Protein 3W77 (pdb70)

InterPro domains:
  IPR003680 Flavodoxin-like fold [PF02525] (3-203)
  IPR023048 NADH:quinone oxidoreductase, FMN-dependent [MF_01216] (2-208)
  IPR029039 Flavoprotein-like superfamily [G3DSA:3.40.50.360] (1-208)
  IPR029039 Flavoprotein-like superfamily [SSF52218] (1-208)
  IPR050104 FMN-dependent NADH:quinone oxidoreductase, azoreductase type 1 [PTHR43741] (1-208)

Organism: NCBI:txid391699

Foldseek 3Di:
DEEEEEEADPDDPVVDLLVLLSVLLVVLLCVLCVPYHYHYHYLVVDDQDADDDLCVVLLVCVVVVHDHDPSNVVNLVVLCVLQVVVQPGQEYEYGFEQDPLATPVSVVSSLVSNDHDPRLWHADPVGIDADCQRHEYEYEYEYQADLVDDDNVVRRHYCVVVVVSNVSSPYPPHHYQYQHNCNVCVVCNVVSSVVSSVVSSVVSSVD/DEEEEEEQDDDDVVPDLLVVLSVLLVVLLCVLPVPYHYHYDYLVVDDQDADDDLCVVLLVCPPPPDDHDPSSVVNLVVLCVLQVVVQPGQEYEYGAEQDPLATPVSVVSNLVSNDHAPRLWHADPVGIDADNQRHEYEYEYEYQADQVDDDNVVSRYHCVVVCVSNVSNPYDPHHYQYQYHCNVCVVCNVVSSVVSSVVSSVVSNVD

CATH classification: 3.40.50.360

Structure (mmCIF, N/CA/C/O backbone):
data_3W77
#
_entry.id   3W77
#
_cell.length_a   57.323
_cell.length_b   69.589
_cell.length_c   105.193
_cell.angle_alpha   90.000
_cell.angle_beta   90.000
_cell.angle_gamma   90.000
#
_symmetry.space_group_name_H-M   'P 21 21 21'
#
loop_
_entity.id
_entity.type
_entity.pdbx_description
1 polymer 'FMN-dependent NADH-azoreductase'
2 non-polymer 'FLAVIN MONONUCLEOTIDE'
3 water water
#
loop_
_atom_site.group_PDB
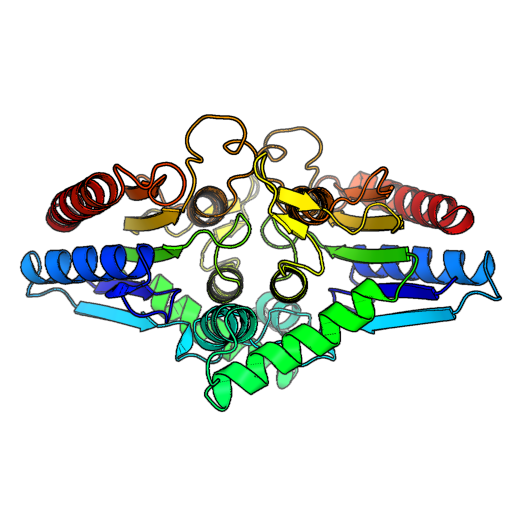_atom_site.id
_atom_site.type_symbol
_atom_site.label_atom_id
_atom_site.label_alt_id
_atom_site.label_comp_id
_atom_site.label_asym_id
_atom_site.label_entity_id
_atom_site.label_seq_id
_atom_site.pdbx_PDB_ins_code
_atom_site.Cartn_x
_atom_site.Cartn_y
_atom_site.Cartn_z
_atom_site.occupancy
_atom_site.B_iso_or_equiv
_atom_site.auth_seq_id
_atom_site.auth_comp_id
_atom_site.auth_asym_id
_atom_site.auth_atom_id
_atom_site.pdbx_PDB_model_num
ATOM 1 N N . ALA A 1 2 ? 55.064 32.373 39.437 1.00 26.00 2 ALA A N 1
ATOM 2 C CA . ALA A 1 2 ? 54.058 32.646 40.506 1.00 25.75 2 ALA A CA 1
ATOM 3 C C . ALA A 1 2 ? 53.028 31.526 40.581 1.00 25.79 2 ALA A C 1
ATOM 4 O O . ALA A 1 2 ? 52.808 30.797 39.594 1.00 26.25 2 ALA A O 1
ATOM 6 N N . THR A 1 3 ? 52.408 31.394 41.754 1.00 24.87 3 THR A N 1
ATOM 7 C CA . THR A 1 3 ? 51.292 30.485 41.950 1.00 24.44 3 THR A CA 1
ATOM 8 C C . THR A 1 3 ? 50.037 31.343 42.081 1.00 22.36 3 THR A C 1
ATOM 9 O O . THR A 1 3 ? 49.992 32.250 42.919 1.00 21.17 3 THR A O 1
ATOM 13 N N . VAL A 1 4 ? 49.039 31.042 41.260 1.00 21.41 4 VAL A N 1
ATOM 14 C CA . VAL A 1 4 ? 47.801 31.843 41.244 1.00 19.92 4 VAL A CA 1
ATOM 15 C C . VAL A 1 4 ? 46.593 30.968 41.539 1.00 19.07 4 VAL A C 1
ATOM 16 O O . VAL A 1 4 ? 46.399 29.913 40.887 1.00 19.41 4 VAL A O 1
ATOM 20 N N . LEU A 1 5 ? 45.804 31.396 42.529 1.00 16.89 5 LEU A N 1
ATOM 21 C CA . LEU A 1 5 ? 44.639 30.649 42.956 1.00 16.31 5 LEU A CA 1
ATOM 22 C C . LEU A 1 5 ? 43.392 31.314 42.394 1.00 15.65 5 LEU A C 1
ATOM 23 O O . LEU A 1 5 ? 43.129 32.471 42.713 1.00 16.42 5 LEU A O 1
ATOM 28 N N . PHE A 1 6 ? 42.615 30.578 41.600 1.00 15.64 6 PHE A N 1
ATOM 29 C CA . PHE A 1 6 ? 41.325 31.079 41.111 1.00 15.28 6 PHE A CA 1
ATOM 30 C C . PHE A 1 6 ? 40.217 30.506 41.990 1.00 15.43 6 PHE A C 1
ATOM 31 O O . PHE A 1 6 ? 40.125 29.274 42.134 1.00 16.88 6 PHE A O 1
ATOM 39 N N . VAL A 1 7 ? 39.378 31.373 42.584 1.00 13.98 7 VAL A N 1
ATOM 40 C CA . VAL A 1 7 ? 38.299 30.900 43.449 1.00 13.76 7 VAL A CA 1
ATOM 41 C C . VAL A 1 7 ? 36.996 31.167 42.666 1.00 13.57 7 VAL A C 1
ATOM 42 O O . VAL A 1 7 ? 36.652 32.323 42.420 1.00 14.52 7 VAL A O 1
ATOM 46 N N . LYS A 1 8 ? 36.295 30.097 42.316 1.00 13.66 8 LY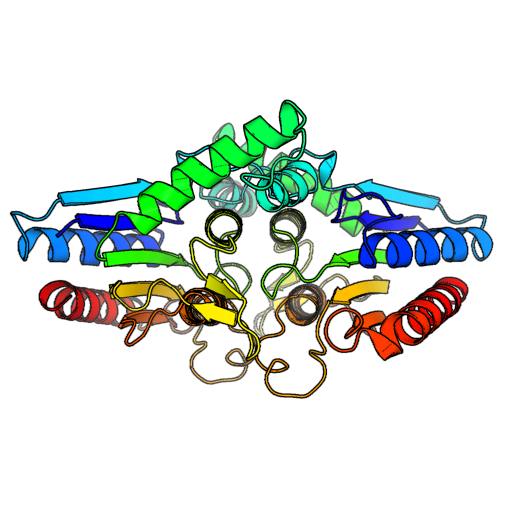S A N 1
ATOM 47 C CA . LYS A 1 8 ? 35.077 30.180 41.482 1.00 13.47 8 LYS A CA 1
ATOM 48 C C . LYS A 1 8 ? 33.851 29.947 42.355 1.00 13.89 8 LYS A C 1
ATOM 49 O O . LYS A 1 8 ? 33.770 28.924 43.052 1.00 15.09 8 LYS A O 1
ATOM 55 N N . ALA A 1 9 ? 32.911 30.899 42.323 1.00 13.18 9 ALA A N 1
ATOM 56 C CA . ALA A 1 9 ? 31.708 30.843 43.134 1.00 12.97 9 ALA A CA 1
ATOM 57 C C . ALA A 1 9 ? 30.431 30.918 42.294 1.00 13.00 9 ALA A C 1
ATOM 58 O O . ALA A 1 9 ? 29.575 31.789 42.501 1.00 13.45 9 ALA A O 1
ATOM 60 N N . ASN A 1 10 ? 30.319 30.040 41.310 1.00 12.92 10 ASN A N 1
ATOM 61 C CA . ASN A 1 10 ? 29.077 29.950 40.531 1.00 12.71 10 ASN A CA 1
ATOM 62 C C . ASN A 1 10 ? 29.109 28.706 39.664 1.00 13.78 10 ASN A C 1
ATOM 63 O O . ASN A 1 10 ? 29.936 28.642 38.756 1.00 14.67 10 ASN A O 1
ATOM 68 N N . ASN A 1 11 ? 28.208 27.752 39.921 1.00 13.37 11 ASN A N 1
ATOM 69 C CA . ASN A 1 11 ? 28.210 26.509 39.127 1.00 14.13 11 ASN A CA 1
ATOM 70 C C . ASN A 1 11 ? 27.191 26.478 37.974 1.00 14.68 11 ASN A C 1
ATOM 71 O O . ASN A 1 11 ? 26.950 25.408 37.368 1.00 15.31 11 ASN A O 1
ATOM 76 N N . ARG A 1 12 ? 26.597 27.634 37.659 1.00 14.36 12 ARG A N 1
ATOM 77 C CA . ARG A 1 12 ? 25.819 27.769 36.415 1.00 15.26 12 ARG A CA 1
ATOM 78 C C . ARG A 1 12 ? 26.752 27.644 35.214 1.00 16.56 12 ARG A C 1
ATOM 79 O O . ARG A 1 12 ? 27.879 28.081 35.267 1.00 16.05 12 ARG A O 1
ATOM 87 N N . PRO A 1 13 ? 26.281 27.036 34.116 1.00 17.68 13 PRO A N 1
ATOM 88 C CA . PRO A 1 13 ? 27.173 26.972 32.936 1.00 18.45 13 PRO A CA 1
ATOM 89 C C . PRO A 1 13 ? 27.515 28.365 32.376 1.00 18.74 13 PRO A C 1
ATOM 90 O O . PRO A 1 13 ? 26.698 29.290 32.469 1.00 18.40 13 PRO A O 1
ATOM 94 N N . ALA A 1 14 ? 28.705 28.488 31.786 1.00 20.06 14 ALA A N 1
ATOM 95 C CA . ALA A 1 14 ? 29.176 29.747 31.198 1.00 21.87 14 ALA A CA 1
ATOM 96 C C . ALA A 1 14 ? 28.207 30.332 30.181 1.00 23.37 14 ALA A C 1
ATOM 97 O O . ALA A 1 14 ? 28.049 31.568 30.105 1.00 22.37 14 ALA A O 1
ATOM 99 N N . GLU A 1 15 ? 27.548 29.457 29.416 1.00 25.49 15 GLU A N 1
ATOM 100 C CA . GLU A 1 15 ? 26.519 29.911 28.469 1.00 29.37 15 GLU A CA 1
ATOM 101 C C . GLU A 1 15 ? 25.341 30.655 29.101 1.00 29.50 15 GLU A C 1
ATOM 102 O O . GLU A 1 15 ? 24.671 31.409 28.394 1.00 33.85 15 GLU A O 1
ATOM 108 N N . GLN A 1 16 ? 25.081 30.464 30.400 1.00 25.34 16 GLN A N 1
ATOM 109 C CA . GLN A 1 16 ? 23.900 31.058 31.059 1.00 25.21 16 GLN A CA 1
ATOM 110 C C . GLN A 1 16 ? 24.252 32.109 32.139 1.00 23.93 16 GLN A C 1
ATOM 111 O O . GLN A 1 16 ? 23.351 32.743 32.737 1.00 25.02 16 GLN A O 1
ATOM 117 N N . ALA A 1 17 ? 25.543 32.272 32.418 1.00 20.96 17 ALA A N 1
ATOM 118 C CA . ALA A 1 17 ? 25.990 33.117 33.551 1.00 18.42 17 ALA A CA 1
ATOM 119 C C . ALA A 1 17 ? 27.108 34.108 33.222 1.00 17.36 17 ALA A C 1
ATOM 120 O O . ALA A 1 17 ? 28.268 33.721 32.950 1.00 17.37 17 ALA A O 1
ATOM 122 N N . VAL A 1 18 ? 26.797 35.404 33.286 1.00 15.93 18 VAL A N 1
ATOM 123 C CA . VAL A 1 18 ? 27.802 36.420 32.985 1.00 15.14 18 VAL A CA 1
ATOM 124 C C . VAL A 1 18 ? 29.036 36.348 33.865 1.00 14.48 18 VAL A C 1
ATOM 125 O O . VAL A 1 18 ? 30.165 36.507 33.368 1.00 14.32 18 VAL A O 1
ATOM 129 N N . SER A 1 19 ? 28.859 36.114 35.175 1.00 13.65 19 SER A N 1
ATOM 130 C CA . SER A 1 19 ? 30.044 36.004 36.018 1.00 13.85 19 SER A CA 1
ATOM 131 C C . SER A 1 19 ? 30.945 34.833 35.658 1.00 13.74 19 SER A C 1
ATOM 132 O O . SER A 1 19 ? 32.165 34.916 35.846 1.00 14.05 19 SER A O 1
ATOM 135 N N . VAL A 1 20 ? 30.360 33.735 35.160 1.00 13.91 20 VAL A N 1
ATOM 136 C CA . VAL A 1 20 ? 31.183 32.594 34.733 1.00 14.38 20 VAL A CA 1
ATOM 137 C C . VAL A 1 20 ? 31.935 32.923 33.418 1.00 14.99 20 VAL A C 1
ATOM 138 O O . VAL A 1 20 ? 33.124 32.638 33.306 1.00 15.51 20 VAL A O 1
ATOM 142 N N . LYS A 1 21 ? 31.273 33.587 32.459 1.00 15.52 21 LYS A N 1
ATOM 143 C CA . LYS A 1 21 ? 32.027 34.079 31.291 1.00 16.36 21 LYS A CA 1
ATOM 144 C C . LYS A 1 21 ? 33.186 34.970 31.686 1.00 15.86 21 LYS A C 1
ATOM 145 O O . LYS A 1 21 ? 34.254 34.888 31.101 1.00 16.38 21 LYS A O 1
ATOM 151 N N . LEU A 1 22 ? 32.947 35.882 32.639 1.00 15.07 22 LEU A N 1
ATOM 152 C CA . LEU A 1 22 ? 33.980 36.796 33.097 1.00 15.29 22 LEU A CA 1
ATOM 153 C C . LEU A 1 22 ? 35.154 36.043 33.725 1.00 15.02 22 LEU A C 1
ATOM 154 O O . LEU A 1 22 ? 36.328 36.256 33.381 1.00 15.12 22 LEU A O 1
ATOM 159 N N . TYR A 1 23 ? 34.845 35.133 34.641 1.00 15.03 23 TYR A N 1
ATOM 160 C CA . TYR A 1 23 ? 35.868 34.287 35.235 1.00 15.12 23 TYR A CA 1
ATOM 161 C C . TYR A 1 23 ? 36.684 33.484 34.198 1.00 15.80 23 TYR A C 1
ATOM 162 O O . TYR A 1 23 ? 37.927 33.419 34.267 1.00 15.28 23 TYR A O 1
ATOM 171 N N . GLU A 1 24 ? 35.983 32.856 33.261 1.00 16.26 24 GLU A N 1
ATOM 172 C CA . GLU A 1 24 ? 36.643 32.006 32.250 1.00 17.62 24 GLU A CA 1
ATOM 173 C C . GLU A 1 24 ? 37.503 32.823 31.302 1.00 17.69 24 GLU A C 1
ATOM 174 O O . GLU A 1 24 ? 38.570 32.367 30.896 1.00 18.05 24 GLU A O 1
ATOM 180 N N . ALA A 1 25 ? 37.043 34.031 30.958 1.00 16.80 25 ALA A N 1
ATOM 181 C CA . ALA A 1 25 ? 37.839 34.922 30.126 1.00 16.57 25 ALA A CA 1
ATOM 182 C C . ALA A 1 25 ? 39.104 35.383 30.850 1.00 16.35 25 ALA A C 1
ATOM 183 O O . ALA A 1 25 ? 40.195 35.396 30.272 1.00 17.29 25 ALA A O 1
ATOM 185 N N . PHE A 1 26 ? 38.986 35.750 32.119 1.00 15.57 26 PHE A N 1
ATOM 186 C CA . PHE A 1 26 ? 40.150 36.150 32.884 1.00 16.22 26 PHE A CA 1
ATOM 187 C C . PHE A 1 26 ? 41.136 34.990 33.011 1.00 16.83 26 PHE A C 1
ATOM 188 O O . PHE A 1 26 ? 42.333 35.173 32.849 1.00 18.28 26 PHE A O 1
ATOM 196 N N . LEU A 1 27 ? 40.604 33.797 33.284 1.00 16.90 27 LEU A N 1
ATOM 197 C CA . LEU A 1 27 ? 41.416 32.594 33.469 1.00 17.78 27 LEU A CA 1
ATOM 198 C C . LEU A 1 27 ? 42.181 32.226 32.191 1.00 18.58 27 LEU A C 1
ATOM 199 O O . LEU A 1 27 ? 43.385 31.984 32.227 1.00 19.76 27 LEU A O 1
ATOM 204 N N . ALA A 1 28 ? 41.477 32.243 31.068 1.00 17.93 28 ALA A N 1
ATOM 205 C CA . ALA A 1 28 ? 42.088 31.866 29.775 1.00 18.78 28 ALA A CA 1
ATOM 206 C C . ALA A 1 28 ? 43.184 32.875 29.390 1.00 19.07 28 ALA A C 1
ATOM 207 O O . ALA A 1 28 ? 44.278 32.487 28.948 1.00 20.21 28 ALA A O 1
ATOM 209 N N . ASN A 1 29 ? 42.876 34.160 29.558 1.00 19.01 29 ASN A N 1
ATOM 210 C CA . ASN A 1 29 ? 43.829 35.215 29.269 1.00 19.41 29 ASN A CA 1
ATOM 211 C C . ASN A 1 29 ? 45.003 35.259 30.218 1.00 19.37 29 ASN A C 1
ATOM 212 O O . ASN A 1 29 ? 46.119 35.571 29.807 1.00 20.63 29 ASN A O 1
ATOM 217 N N . TYR A 1 30 ? 44.761 34.960 31.484 1.00 18.75 30 TYR A N 1
ATOM 218 C CA . TYR A 1 30 ? 45.861 34.944 32.423 1.00 19.30 30 TYR A CA 1
ATOM 219 C C . TYR A 1 30 ? 46.869 33.833 32.041 1.00 20.64 30 TYR A C 1
ATOM 220 O O . TYR A 1 30 ? 48.085 34.069 31.996 1.00 21.64 30 TYR A O 1
ATOM 229 N N . LYS A 1 31 ? 46.360 32.639 31.746 1.00 22.57 31 LYS A N 1
ATOM 230 C CA . LYS A 1 31 ? 47.211 31.494 31.375 1.00 23.78 31 LYS A CA 1
ATOM 231 C C . LYS A 1 31 ? 47.976 31.734 30.071 1.00 25.33 31 LYS A C 1
ATOM 232 O O . LYS A 1 31 ? 49.176 31.409 29.957 1.00 27.08 31 LYS A O 1
ATOM 238 N N . GLU A 1 32 ? 47.285 32.303 29.085 1.00 25.11 32 GLU A N 1
ATOM 239 C CA . GLU A 1 32 ? 47.879 32.602 27.784 1.00 26.51 32 GLU A CA 1
ATOM 240 C C . GLU A 1 32 ? 49.080 33.548 27.944 1.00 26.31 32 GLU A C 1
ATOM 241 O O . GLU A 1 32 ? 50.109 33.367 27.299 1.00 28.09 32 GLU A O 1
ATOM 247 N N . ALA A 1 33 ? 48.937 34.535 28.821 1.00 24.91 33 ALA A N 1
ATOM 248 C CA . ALA A 1 33 ? 49.939 35.567 29.057 1.00 25.91 33 ALA A CA 1
ATOM 249 C C . ALA A 1 33 ? 51.029 35.165 30.069 1.00 26.94 33 ALA A C 1
ATOM 250 O O . ALA A 1 33 ? 52.134 35.740 30.079 1.00 28.52 33 ALA A O 1
ATOM 252 N N . HIS A 1 34 ? 50.744 34.145 30.872 1.00 25.39 34 HIS A N 1
ATOM 253 C CA . HIS A 1 34 ? 51.689 33.686 31.904 1.00 26.44 34 HIS A CA 1
ATOM 254 C C . HIS A 1 34 ? 51.810 32.173 31.850 1.00 26.75 34 HIS A C 1
ATOM 255 O O . HIS A 1 34 ? 51.420 31.478 32.799 1.00 25.96 34 HIS A O 1
ATOM 262 N N . PRO A 1 35 ? 52.310 31.634 30.723 1.00 27.48 35 PRO A N 1
ATOM 263 C CA . PRO A 1 35 ? 52.261 30.189 30.498 1.00 28.27 35 PRO A CA 1
ATOM 264 C C . PRO A 1 35 ? 53.034 29.349 31.516 1.00 28.78 35 PRO A C 1
ATOM 265 O O . PRO A 1 35 ? 52.712 28.171 31.717 1.00 29.61 35 PRO A O 1
ATOM 269 N N . ASN A 1 36 ? 54.030 29.936 32.159 1.00 27.90 36 ASN A N 1
ATOM 270 C CA . ASN A 1 36 ? 54.794 29.172 33.142 1.00 28.98 36 ASN A CA 1
ATOM 271 C C . ASN A 1 36 ? 54.395 29.319 34.606 1.00 28.33 36 ASN A C 1
ATOM 272 O O . ASN A 1 36 ? 55.022 28.701 35.480 1.00 28.46 36 ASN A O 1
ATOM 277 N N . ASP A 1 37 ? 53.356 30.118 34.879 1.00 26.99 37 ASP A N 1
ATOM 278 C CA . ASP A 1 37 ? 52.815 30.224 36.241 1.00 26.27 37 ASP A CA 1
ATOM 279 C C . ASP A 1 37 ? 52.014 28.983 36.572 1.00 26.58 37 ASP A C 1
ATOM 280 O O . ASP A 1 37 ? 51.475 28.362 35.659 1.00 27.21 37 ASP A O 1
ATOM 285 N N . THR A 1 38 ? 51.941 28.633 37.863 1.00 26.07 38 THR A N 1
ATOM 286 C CA . THR A 1 38 ? 51.119 27.518 38.336 1.00 25.98 38 THR A CA 1
ATOM 287 C C . THR A 1 38 ? 49.724 28.051 38.669 1.00 25.34 38 THR A C 1
ATOM 288 O O . THR A 1 38 ? 49.573 28.867 39.576 1.00 26.54 38 THR A O 1
ATOM 292 N N . VAL A 1 39 ? 48.714 27.585 37.943 1.00 24.47 39 VAL A N 1
ATOM 293 C CA . VAL A 1 39 ? 47.352 28.081 38.173 1.00 23.29 39 VAL A CA 1
ATOM 294 C C . VAL A 1 39 ? 46.507 26.980 38.791 1.00 23.66 39 VAL A C 1
ATOM 295 O O . VAL A 1 39 ? 46.461 25.859 38.271 1.00 25.01 39 VAL A O 1
ATOM 299 N N . VAL A 1 40 ? 45.839 27.283 39.898 1.00 21.80 40 VAL A N 1
ATOM 300 C CA . VAL A 1 40 ? 45.046 26.265 40.584 1.00 21.90 40 VAL A CA 1
ATOM 301 C C . VAL A 1 40 ? 43.615 26.794 40.660 1.00 20.22 40 VAL A C 1
ATOM 302 O O . VAL A 1 40 ? 43.427 27.932 41.031 1.00 20.28 40 VAL A O 1
ATOM 306 N N . GLU A 1 41 ? 42.635 25.986 40.274 1.00 19.86 41 GLU A N 1
ATOM 307 C CA . GLU A 1 41 ? 41.224 26.411 40.373 1.00 20.02 41 GLU A CA 1
ATOM 308 C C . GLU A 1 41 ? 40.601 25.742 41.576 1.00 18.67 41 GLU A C 1
ATOM 309 O O . GLU A 1 41 ? 40.661 24.495 41.708 1.00 19.47 41 GLU A O 1
ATOM 315 N N . LEU A 1 42 ? 39.969 26.553 42.428 1.00 16.66 42 LEU A N 1
ATOM 316 C CA . LEU A 1 42 ? 39.158 26.069 43.536 1.00 16.68 42 LEU A CA 1
ATOM 317 C C . LEU A 1 42 ? 37.702 26.367 43.203 1.00 16.07 42 LEU A C 1
ATOM 318 O O . LEU A 1 42 ? 37.304 27.543 43.193 1.00 16.79 42 LEU A O 1
ATOM 323 N N . ASP A 1 43 ? 36.921 25.317 42.919 1.00 16.36 43 ASP A N 1
ATOM 324 C CA . ASP A 1 43 ? 35.495 25.467 42.596 1.00 15.32 43 ASP A CA 1
ATOM 325 C C . ASP A 1 43 ? 34.704 25.244 43.880 1.00 14.44 43 ASP A C 1
ATOM 326 O O . ASP A 1 43 ? 34.610 24.104 44.403 1.00 14.85 43 ASP A O 1
ATOM 331 N N . LEU A 1 44 ? 34.179 26.338 44.458 1.00 13.45 44 LEU A N 1
ATOM 332 C CA . LEU A 1 44 ? 33.521 26.200 45.743 1.00 13.24 44 LEU A CA 1
ATOM 333 C C . LEU A 1 44 ? 32.314 25.247 45.743 1.00 14.19 44 LEU A C 1
ATOM 334 O O . LEU A 1 44 ? 31.992 24.694 46.790 1.00 14.17 44 LEU A O 1
ATOM 339 N N . TYR A 1 45 ? 31.703 25.007 44.585 1.00 14.11 45 TYR A N 1
ATOM 340 C CA . TYR A 1 45 ? 30.565 24.073 44.506 1.00 15.17 45 TYR A CA 1
ATOM 341 C C . TYR A 1 45 ? 30.992 22.602 44.444 1.00 16.96 45 TYR A C 1
ATOM 342 O O . TYR A 1 45 ? 30.138 21.724 44.510 1.00 18.19 45 TYR A O 1
ATOM 351 N N . LYS A 1 46 ? 32.298 22.356 44.322 1.00 17.02 46 LYS A N 1
ATOM 352 C CA . LYS A 1 46 ? 32.848 20.996 44.355 1.00 18.86 46 LYS A CA 1
ATOM 353 C C . LYS A 1 46 ? 33.319 20.623 45.752 1.00 19.17 46 LYS A C 1
ATOM 354 O O . LYS A 1 46 ? 33.644 19.460 46.015 1.00 21.28 46 LYS A O 1
ATOM 360 N N . GLU A 1 47 ? 33.382 21.611 46.638 1.00 18.09 47 GLU A N 1
ATOM 361 C CA . GLU A 1 47 ? 33.893 21.436 47.992 1.00 18.54 47 GLU A CA 1
ATOM 362 C C . GLU A 1 47 ? 32.786 21.196 49.010 1.00 18.14 47 GLU A C 1
ATOM 363 O O . GLU A 1 47 ? 31.637 21.580 48.797 1.00 18.15 47 GLU A O 1
ATOM 369 N N . GLU A 1 48 ? 33.156 20.597 50.146 1.00 18.43 48 GLU A N 1
ATOM 370 C CA . GLU A 1 48 ? 32.269 20.547 51.309 1.00 18.88 48 GLU A CA 1
ATOM 371 C C . GLU A 1 48 ? 32.637 21.722 52.197 1.00 17.19 48 GLU A C 1
ATOM 372 O O . GLU A 1 48 ? 33.796 21.825 52.640 1.00 17.69 48 GLU A O 1
ATOM 378 N N . LEU A 1 49 ? 31.678 22.631 52.417 1.00 15.12 49 LEU A N 1
ATOM 379 C CA . LEU A 1 49 ? 31.920 23.871 53.164 1.00 14.46 49 LEU A CA 1
ATOM 380 C C . LEU A 1 49 ? 30.979 23.952 54.352 1.00 13.61 49 LEU A C 1
ATOM 381 O O . LEU A 1 49 ? 29.955 24.650 54.319 1.00 12.85 49 LEU A O 1
ATOM 386 N N . PRO A 1 50 ? 31.290 23.225 55.436 1.00 13.40 50 PRO A N 1
ATOM 387 C CA . PRO A 1 50 ? 30.388 23.326 56.587 1.00 13.42 50 PRO A CA 1
ATOM 388 C C . PRO A 1 50 ? 30.271 24.754 57.118 1.00 12.86 50 PRO A C 1
ATOM 389 O O . PRO A 1 50 ? 31.262 25.493 57.164 1.00 13.16 50 PRO A O 1
ATOM 393 N N . TYR A 1 51 ? 29.055 25.137 57.508 1.00 12.14 51 TYR A N 1
ATOM 394 C CA . TYR A 1 51 ? 28.853 26.499 57.992 1.00 11.83 51 TYR A CA 1
ATOM 395 C C . TYR A 1 51 ? 29.629 26.774 59.268 1.00 11.81 51 TYR A C 1
ATOM 396 O O . TYR A 1 51 ? 29.741 25.901 60.150 1.00 12.62 51 TYR A O 1
ATOM 405 N N . VAL A 1 52 ? 30.124 27.998 59.404 1.00 11.30 52 VAL A N 1
ATOM 406 C CA . VAL A 1 52 ? 30.729 28.434 60.690 1.00 11.57 52 VAL A CA 1
ATOM 407 C C . VAL A 1 52 ? 29.634 28.537 61.781 1.00 12.34 52 VAL A C 1
ATOM 408 O O . VAL A 1 52 ? 28.571 29.152 61.566 1.00 12.44 52 VAL A O 1
ATOM 412 N N . GLY A 1 53 ? 29.881 27.883 62.927 1.00 12.87 53 GLY A N 1
ATOM 413 C CA . GLY A 1 53 ? 29.038 28.052 64.120 1.00 13.35 53 GLY A CA 1
ATOM 414 C C . GLY A 1 53 ? 29.911 27.829 65.340 1.00 13.80 53 GLY A C 1
ATOM 415 O O . GLY A 1 53 ? 31.130 28.041 65.263 1.00 12.80 53 GLY A O 1
ATOM 416 N N . VAL A 1 54 ? 29.283 27.359 66.426 1.00 13.83 54 VAL A N 1
ATOM 417 C CA . VAL A 1 54 ? 29.960 27.256 67.722 1.00 15.09 54 VAL A CA 1
ATOM 418 C C . VAL A 1 54 ? 31.225 26.382 67.642 1.00 15.10 54 VAL A C 1
ATOM 419 O O . VAL A 1 54 ? 32.217 26.710 68.271 1.00 14.42 54 VAL A O 1
ATOM 423 N N . ASP A 1 55 ? 31.217 25.295 66.849 1.00 15.74 55 ASP A N 1
ATOM 424 C CA . ASP A 1 55 ? 32.411 24.421 66.868 1.00 16.15 55 ASP A CA 1
ATOM 425 C C . ASP A 1 55 ? 33.630 25.086 66.234 1.00 15.61 55 ASP A C 1
ATOM 426 O O . ASP A 1 55 ? 34.755 24.996 66.745 1.00 14.47 55 ASP A O 1
ATOM 431 N N . MET A 1 56 ? 33.433 25.802 65.116 1.00 14.33 56 MET A N 1
ATOM 432 C CA . MET A 1 56 ? 34.518 26.537 64.494 1.00 14.60 56 MET A CA 1
ATOM 433 C C . MET A 1 56 ? 35.004 27.685 65.396 1.00 14.55 56 MET A C 1
ATOM 434 O O . MET A 1 56 ? 36.200 27.915 65.539 1.00 14.47 56 MET A O 1
ATOM 439 N N . ILE A 1 57 ? 34.042 28.389 65.985 1.00 14.11 57 ILE A N 1
ATOM 440 C CA . ILE A 1 57 ? 34.354 29.577 66.803 1.00 14.84 57 ILE A CA 1
ATOM 441 C C . ILE A 1 57 ? 35.121 29.184 68.066 1.00 15.97 57 ILE A C 1
ATOM 442 O O . ILE A 1 57 ? 36.174 29.763 68.344 1.00 17.44 57 ILE A O 1
ATOM 447 N N . ASN A 1 58 ? 34.591 28.194 68.786 1.00 16.22 58 ASN A N 1
ATOM 448 C CA . ASN A 1 58 ? 35.257 27.656 69.985 1.00 17.96 58 ASN A CA 1
ATOM 449 C C . ASN A 1 58 ? 36.560 27.021 69.595 1.00 18.16 58 ASN A C 1
ATOM 450 O O . ASN A 1 58 ? 37.582 27.163 70.290 1.00 18.88 58 ASN A O 1
ATOM 455 N N . GLY A 1 59 ? 36.537 26.301 68.475 1.00 17.43 59 GLY A N 1
ATOM 456 C CA . GLY A 1 59 ? 37.737 25.581 68.025 1.00 18.04 59 GLY A CA 1
ATOM 457 C C . GLY A 1 59 ? 38.900 26.517 67.754 1.00 18.90 59 GLY A C 1
ATOM 458 O O . GLY A 1 59 ? 40.024 26.279 68.227 1.00 19.42 59 GLY A O 1
ATOM 459 N N . THR A 1 60 ? 38.663 27.591 66.996 1.00 18.96 60 THR A N 1
ATOM 460 C CA . THR A 1 60 ? 39.742 28.539 66.710 1.00 20.78 60 THR A CA 1
ATOM 461 C C . THR A 1 60 ? 40.142 29.276 68.004 1.00 20.65 60 THR A C 1
ATOM 462 O O . THR A 1 60 ? 41.327 29.504 68.220 1.00 23.33 60 THR A O 1
ATOM 466 N N . PHE A 1 61 ? 39.178 29.618 68.863 1.00 20.90 61 PHE A N 1
ATOM 467 C CA . PHE A 1 61 ? 39.480 30.275 70.168 1.00 20.62 61 PHE A CA 1
ATOM 468 C C . PHE A 1 61 ? 40.360 29.345 71.026 1.00 22.37 61 PHE A C 1
ATOM 469 O O . PHE A 1 61 ? 41.384 29.765 71.560 1.00 22.81 61 PHE A O 1
ATOM 477 N N . LYS A 1 62 ? 39.932 28.094 71.184 1.00 21.08 62 LYS A N 1
ATOM 478 C CA . LYS A 1 62 ? 40.663 27.151 72.028 1.00 22.00 62 LYS A CA 1
ATOM 479 C C . LYS A 1 62 ? 42.012 26.807 71.429 1.00 21.62 62 LYS A C 1
ATOM 480 O O . LYS A 1 62 ? 42.965 26.613 72.194 1.00 22.48 62 LYS A O 1
ATOM 486 N N . ALA A 1 63 ? 42.105 26.684 70.098 1.00 22.04 63 ALA A N 1
ATOM 487 C CA . ALA A 1 63 ? 43.411 26.394 69.463 1.00 23.56 63 ALA A CA 1
ATOM 488 C C . ALA A 1 63 ? 44.414 27.511 69.764 1.00 25.02 63 ALA A C 1
ATOM 489 O O . ALA A 1 63 ? 45.590 27.244 70.033 1.00 28.22 63 ALA A O 1
ATOM 491 N N . GLY A 1 64 ? 43.939 28.754 69.738 1.00 24.98 64 GLY A N 1
ATOM 492 C CA . GLY A 1 64 ? 44.786 29.907 70.074 1.00 26.86 64 GLY A CA 1
ATOM 493 C C . GLY A 1 64 ? 45.269 29.901 71.518 1.00 27.68 64 GLY A C 1
ATOM 494 O O . GLY A 1 64 ? 46.344 30.420 71.821 1.00 29.69 64 GLY A O 1
ATOM 495 N N . LYS A 1 65 ? 44.488 29.312 72.425 1.00 27.60 65 LYS A N 1
ATOM 496 C CA . LYS A 1 65 ? 44.856 29.245 73.841 1.00 27.61 65 LYS A CA 1
ATOM 497 C C . LYS A 1 65 ? 45.660 27.988 74.173 1.00 28.24 65 LYS A C 1
ATOM 498 O O . LYS A 1 65 ? 46.286 27.920 75.238 1.00 28.33 65 LYS A O 1
ATOM 504 N N . GLY A 1 66 ? 45.635 27.003 73.269 1.00 26.43 66 GLY A N 1
ATOM 505 C CA . GLY A 1 66 ? 46.236 25.684 73.539 1.00 26.50 66 GLY A CA 1
ATOM 506 C C . GLY A 1 66 ? 45.340 24.757 74.357 1.00 25.93 66 GLY A C 1
ATOM 507 O O . GLY A 1 66 ? 45.797 23.724 74.874 1.00 25.79 66 GLY A O 1
ATOM 508 N N . PHE A 1 67 ? 44.066 25.122 74.478 1.00 23.68 67 PHE A N 1
ATOM 509 C CA . PHE A 1 67 ? 43.101 24.321 75.223 1.00 24.08 67 PHE A CA 1
ATOM 510 C C . PHE A 1 67 ? 42.763 23.074 74.394 1.00 23.68 67 PHE A C 1
ATOM 511 O O . PHE A 1 67 ? 42.833 23.116 73.153 1.00 23.98 67 PHE A O 1
ATOM 519 N N . ASP A 1 68 ? 42.356 22.001 75.075 1.00 23.04 68 ASP A N 1
ATOM 520 C CA . ASP A 1 68 ? 41.819 20.793 74.414 1.00 22.77 68 ASP A CA 1
ATOM 521 C C . ASP A 1 68 ? 40.608 21.082 73.551 1.00 21.51 68 ASP A C 1
ATOM 522 O O . ASP A 1 68 ? 39.699 21.829 73.966 1.00 20.70 68 ASP A O 1
ATOM 527 N N . LEU A 1 69 ? 40.588 20.466 72.367 1.00 19.03 69 LEU A N 1
ATOM 528 C CA . LEU A 1 69 ? 39.503 20.633 71.393 1.00 18.02 69 LEU A CA 1
ATOM 529 C C . LEU A 1 69 ? 38.621 19.406 71.388 1.00 17.18 69 LEU A C 1
ATOM 530 O O . LEU A 1 69 ? 39.163 18.284 71.388 1.00 17.25 69 LEU A O 1
ATOM 535 N N . THR A 1 70 ? 37.302 19.597 71.349 1.00 16.15 70 THR A N 1
ATOM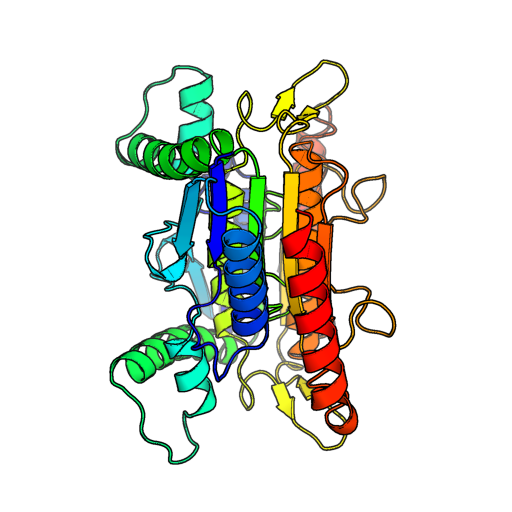 536 C CA . THR A 1 70 ? 36.398 18.446 71.105 1.00 16.98 70 THR A CA 1
ATOM 537 C C . THR A 1 70 ? 36.631 17.930 69.686 1.00 16.88 70 THR A C 1
ATOM 538 O O . THR A 1 70 ? 37.248 18.616 68.867 1.00 15.86 70 THR A O 1
ATOM 542 N N . GLU A 1 71 ? 36.144 16.715 69.398 1.00 16.86 71 GLU A N 1
ATOM 543 C CA . GLU A 1 71 ? 36.256 16.194 68.033 1.00 17.81 71 GLU A CA 1
ATOM 544 C C . GLU A 1 71 ? 35.685 17.180 67.026 1.00 17.36 71 GLU A C 1
ATOM 545 O O . GLU A 1 71 ? 36.305 17.462 66.009 1.00 16.81 71 GLU A O 1
ATOM 551 N N . GLU A 1 72 ? 34.477 17.674 67.287 1.00 17.35 72 GLU A N 1
ATOM 552 C CA . GLU A 1 72 ? 33.833 18.566 66.311 1.00 18.29 72 GLU A CA 1
ATOM 553 C C . GLU A 1 72 ? 34.572 19.907 66.154 1.00 16.31 72 GLU A C 1
ATOM 554 O O . GLU A 1 72 ? 34.641 20.466 65.038 1.00 16.25 72 GLU A O 1
ATOM 560 N N . GLU A 1 73 ? 35.125 20.424 67.248 1.00 15.62 73 GLU A N 1
ATOM 561 C CA . GLU A 1 73 ? 35.960 21.661 67.216 1.00 14.80 73 GLU A CA 1
ATOM 562 C C . GLU A 1 73 ? 37.228 21.457 66.397 1.00 14.45 73 GLU A C 1
ATOM 563 O O . GLU A 1 73 ? 37.572 22.264 65.530 1.00 14.02 73 GLU A O 1
ATOM 569 N N . ALA A 1 74 ? 37.904 20.332 66.646 1.00 14.34 74 ALA A N 1
ATOM 570 C CA . ALA A 1 74 ? 39.136 20.043 65.939 1.00 14.38 74 ALA A CA 1
ATOM 571 C C . ALA A 1 74 ? 38.896 19.839 64.419 1.00 14.49 74 ALA A C 1
ATOM 572 O O . ALA A 1 74 ? 39.687 20.313 63.584 1.00 14.20 74 ALA A O 1
ATOM 574 N N . LYS A 1 75 ? 37.813 19.139 64.073 1.00 15.07 75 LYS A N 1
ATOM 575 C CA . LYS A 1 75 ? 37.454 18.902 62.672 1.00 15.70 75 LYS A CA 1
ATOM 576 C C . LYS A 1 75 ? 37.115 20.205 61.986 1.00 14.84 75 LYS A C 1
ATOM 577 O O . LYS A 1 75 ? 37.477 20.398 60.838 1.00 15.36 75 LYS A O 1
ATOM 583 N N . ALA A 1 76 ? 36.437 21.094 62.696 1.00 14.75 76 ALA A N 1
ATOM 584 C CA . ALA A 1 76 ? 36.078 22.385 62.118 1.00 14.37 76 ALA A CA 1
ATOM 585 C C . ALA A 1 76 ? 37.338 23.201 61.828 1.00 14.57 76 ALA A C 1
ATOM 586 O O . ALA A 1 76 ? 37.460 23.768 60.739 1.00 14.75 76 ALA A O 1
ATOM 588 N N . VAL A 1 77 ? 38.257 23.287 62.793 1.00 14.62 77 VAL A N 1
ATOM 589 C CA . VAL A 1 77 ? 39.512 24.042 62.607 1.00 15.24 77 VAL A CA 1
ATOM 590 C C . VAL A 1 77 ? 40.277 23.462 61.428 1.00 15.64 77 VAL A C 1
ATOM 591 O O . VAL A 1 77 ? 40.820 24.201 60.607 1.00 15.80 77 VAL A O 1
ATOM 595 N N . ALA A 1 78 ? 40.296 22.134 61.343 1.00 14.99 78 ALA A N 1
ATOM 596 C CA . ALA A 1 78 ? 41.037 21.481 60.266 1.00 16.23 78 ALA A CA 1
ATOM 597 C C . ALA A 1 78 ? 40.493 21.831 58.882 1.00 16.58 78 ALA A C 1
ATOM 598 O O . ALA A 1 78 ? 41.285 22.023 57.935 1.00 18.22 78 ALA A O 1
ATOM 600 N N . VAL A 1 79 ? 39.167 21.926 58.771 1.00 15.49 79 VAL A N 1
ATOM 601 C CA . VAL A 1 79 ? 38.526 22.308 57.489 1.00 15.97 79 VAL A CA 1
ATOM 602 C C . VAL A 1 79 ? 38.969 23.726 57.132 1.00 15.68 79 VAL A C 1
ATOM 603 O O . VAL A 1 79 ? 39.421 23.971 55.998 1.00 16.38 79 VAL A O 1
ATOM 607 N N . ALA A 1 80 ? 38.888 24.638 58.098 1.00 15.28 80 ALA A N 1
ATOM 608 C CA . ALA A 1 80 ? 39.279 26.040 57.855 1.00 15.88 80 ALA A CA 1
ATOM 609 C C . ALA A 1 80 ? 40.775 26.135 57.482 1.00 17.27 80 ALA A C 1
ATOM 610 O O . ALA A 1 80 ? 41.130 26.822 56.527 1.00 16.94 80 ALA A O 1
ATOM 612 N N . ASP A 1 81 ? 41.625 25.399 58.209 1.00 18.67 81 ASP A N 1
ATOM 613 C CA . ASP A 1 81 ? 43.069 25.305 57.913 1.00 21.39 81 ASP A CA 1
ATOM 614 C C . ASP A 1 81 ? 43.377 24.956 56.469 1.00 20.71 81 ASP A C 1
ATOM 615 O O . ASP A 1 81 ? 44.333 25.497 55.880 1.00 20.59 81 ASP A O 1
ATOM 620 N N . LYS A 1 82 ? 42.622 24.010 55.910 1.00 19.03 82 LYS A N 1
ATOM 621 C CA . LYS A 1 82 ? 42.931 23.483 54.594 1.00 19.82 82 LYS A CA 1
ATOM 622 C C . LYS A 1 82 ? 42.810 24.635 53.574 1.00 19.17 82 LYS A C 1
ATOM 623 O O . LYS A 1 82 ? 43.728 24.905 52.774 1.00 18.77 82 LYS A O 1
ATOM 629 N N . TYR A 1 83 ? 41.691 25.358 53.681 1.00 17.33 83 TYR A N 1
ATOM 630 C CA . TYR A 1 83 ? 41.404 26.466 52.760 1.00 16.46 83 TYR A CA 1
ATOM 631 C C . TYR A 1 83 ? 42.319 27.645 53.037 1.00 15.94 83 TYR A C 1
ATOM 632 O O . TYR A 1 83 ? 42.855 28.248 52.089 1.00 15.99 83 TYR A O 1
ATOM 641 N N . LEU A 1 84 ? 42.489 27.987 54.309 1.00 16.29 84 LEU A N 1
ATOM 642 C CA . LEU A 1 84 ? 43.360 29.116 54.680 1.00 16.72 84 LEU A CA 1
ATOM 643 C C . LEU A 1 84 ? 44.806 28.901 54.225 1.00 18.01 84 LEU A C 1
ATOM 644 O O . LEU A 1 84 ? 45.430 29.808 53.664 1.00 17.11 84 LEU A O 1
ATOM 649 N N . ASN A 1 85 ? 45.340 27.702 54.441 1.00 18.03 85 ASN A N 1
ATOM 650 C CA . ASN A 1 85 ? 46.719 27.450 54.049 1.00 19.92 85 ASN A CA 1
ATOM 651 C C . ASN A 1 85 ? 46.932 27.568 52.541 1.00 19.05 85 ASN A C 1
ATOM 652 O O . ASN A 1 85 ? 47.961 28.083 52.109 1.00 18.91 85 ASN A O 1
ATOM 657 N N . GLN A 1 86 ? 45.944 27.123 51.767 1.00 17.24 86 GLN A N 1
ATOM 658 C CA . GLN A 1 86 ? 46.003 27.241 50.297 1.00 17.25 86 GLN A CA 1
ATOM 659 C C . GLN A 1 86 ? 45.986 28.700 49.841 1.00 16.84 86 GLN A C 1
ATOM 660 O O . GLN A 1 86 ? 46.747 29.100 48.930 1.00 17.41 86 GLN A O 1
ATOM 666 N N . PHE A 1 87 ? 45.121 29.494 50.472 1.00 15.88 87 PHE A N 1
ATOM 667 C CA . PHE A 1 87 ? 45.021 30.929 50.172 1.00 15.65 87 PHE A CA 1
ATOM 668 C C . PHE A 1 87 ? 46.354 31.642 50.503 1.00 16.35 87 PHE A C 1
ATOM 669 O O . PHE A 1 87 ? 46.871 32.458 49.705 1.00 17.10 87 PHE A O 1
ATOM 677 N N . LEU A 1 88 ? 46.917 31.309 51.664 1.00 17.26 88 LEU A N 1
ATOM 678 C CA . LEU A 1 88 ? 48.165 31.935 52.112 1.00 18.70 88 LEU A CA 1
ATOM 679 C C . LEU A 1 88 ? 49.345 31.604 51.182 1.00 20.05 88 LEU A C 1
ATOM 680 O O . LEU A 1 88 ? 50.227 32.447 50.982 1.00 20.70 88 LEU A O 1
ATOM 685 N N . GLU A 1 89 ? 49.365 30.402 50.615 1.00 20.81 89 GLU A N 1
ATOM 686 C CA . GLU A 1 89 ? 50.478 29.992 49.739 1.00 23.93 89 GLU A CA 1
ATOM 687 C C . GLU A 1 89 ? 50.449 30.640 48.366 1.00 23.06 89 GLU A C 1
ATOM 688 O O . GLU A 1 89 ? 51.480 30.742 47.700 1.00 23.36 89 GLU A O 1
ATOM 694 N N . ALA A 1 90 ? 49.273 31.088 47.942 1.00 21.38 90 ALA A N 1
ATOM 695 C CA . ALA A 1 90 ? 49.129 31.697 46.619 1.00 21.14 90 ALA A CA 1
ATOM 696 C C . ALA A 1 90 ? 49.759 33.091 46.553 1.00 21.31 90 ALA A C 1
ATOM 697 O O . ALA A 1 90 ? 49.578 33.907 47.447 1.00 20.82 90 ALA A O 1
ATOM 699 N N . ASP A 1 91 ? 50.487 33.378 45.479 1.00 20.54 91 ASP A N 1
ATOM 700 C CA . ASP A 1 91 ? 50.992 34.739 45.256 1.00 21.33 91 ASP A CA 1
ATOM 701 C C . ASP A 1 91 ? 49.935 35.747 44.799 1.00 19.76 91 ASP A C 1
ATOM 702 O O . ASP A 1 91 ? 50.019 36.944 45.098 1.00 20.00 91 ASP A O 1
ATOM 707 N N . LYS A 1 92 ? 48.982 35.256 44.023 1.00 19.05 92 LYS A N 1
ATOM 708 C CA . LYS A 1 92 ? 47.840 36.061 43.571 1.00 17.82 92 LYS A CA 1
ATOM 709 C C . LYS A 1 92 ? 46.576 35.251 43.720 1.00 17.15 92 LYS A C 1
ATOM 710 O O . LYS A 1 92 ? 46.584 34.003 43.571 1.00 16.52 92 LYS A O 1
ATOM 716 N N . VAL A 1 93 ? 45.478 35.955 44.000 1.00 15.82 93 VAL A N 1
ATOM 717 C CA . VAL A 1 93 ? 44.168 35.302 44.134 1.00 15.67 93 VAL A CA 1
ATOM 718 C C . VAL A 1 93 ? 43.156 36.050 43.286 1.00 15.29 93 VAL A C 1
ATOM 719 O O . VAL A 1 93 ? 43.126 37.263 43.313 1.00 17.14 93 VAL A O 1
ATOM 723 N N . VAL A 1 94 ? 42.358 35.309 42.527 1.00 14.73 94 VAL A N 1
ATOM 724 C CA . VAL A 1 94 ? 41.315 35.883 41.659 1.00 14.27 94 VAL A CA 1
ATOM 725 C C . VAL A 1 94 ? 39.990 35.282 42.110 1.00 13.92 94 VAL A C 1
ATOM 726 O O . VAL A 1 94 ? 39.824 34.027 42.116 1.00 14.04 94 VAL A O 1
ATOM 730 N N . PHE A 1 95 ? 39.071 36.167 42.517 1.00 12.85 95 PHE A N 1
ATOM 731 C CA . PHE A 1 95 ? 37.711 35.752 42.933 1.00 12.85 95 PHE A CA 1
ATOM 732 C C . PHE A 1 95 ? 36.706 36.051 41.825 1.00 12.98 95 PHE A C 1
ATOM 733 O O . PHE A 1 95 ? 36.645 37.202 41.348 1.00 14.19 95 PHE A O 1
ATOM 741 N N . GLY A 1 96 ? 35.945 35.040 41.384 1.00 12.45 96 GLY A N 1
ATOM 742 C CA . GLY A 1 96 ? 34.874 35.251 40.373 1.00 12.31 96 GLY A CA 1
ATOM 743 C C . GLY A 1 96 ? 33.523 34.959 41.017 1.00 12.36 96 GLY A C 1
ATOM 744 O O . GLY A 1 96 ? 33.277 33.845 41.503 1.00 12.74 96 GLY A O 1
ATOM 745 N N . PHE A 1 97 ? 32.653 35.969 41.058 1.00 11.51 97 PHE A N 1
ATOM 746 C CA . PHE A 1 97 ? 31.360 35.776 41.722 1.00 10.72 97 PHE A CA 1
ATOM 747 C C . PHE A 1 97 ? 30.259 36.670 41.158 1.00 10.54 97 PHE A C 1
ATOM 748 O O . PHE A 1 97 ? 30.521 37.793 40.728 1.00 11.42 97 PHE A O 1
ATOM 756 N N . PRO A 1 98 ? 29.026 36.189 41.185 1.00 10.31 98 PRO A N 1
ATOM 757 C CA . PRO A 1 98 ? 27.890 37.058 40.859 1.00 10.93 98 PRO A CA 1
ATOM 758 C C . PRO A 1 98 ? 27.438 37.874 42.068 1.00 10.50 98 PRO A C 1
ATOM 759 O O . PRO A 1 98 ? 27.834 37.577 43.206 1.00 10.98 98 PRO A O 1
ATOM 763 N N . LEU A 1 99 ? 26.609 38.899 41.806 1.00 10.85 99 LEU A N 1
ATOM 764 C CA . LEU A 1 99 ? 25.749 39.477 42.847 1.00 11.15 99 LEU A CA 1
ATOM 765 C C . LEU A 1 99 ? 24.395 38.749 42.788 1.00 11.48 99 LEU A C 1
ATOM 766 O O . LEU A 1 99 ? 23.725 38.762 41.754 1.00 11.65 99 LEU A O 1
ATOM 771 N N . TRP A 1 100 ? 24.063 38.035 43.874 1.00 11.32 100 TRP A N 1
ATOM 772 C CA . TRP A 1 100 ? 22.785 37.366 44.036 1.00 11.41 100 TRP A CA 1
ATOM 773 C C . TRP A 1 100 ? 22.184 37.888 45.305 1.00 11.18 100 TRP A C 1
ATOM 774 O O . TRP A 1 100 ? 22.826 37.817 46.378 1.00 11.87 100 TRP A O 1
ATOM 785 N N . ASN A 1 101 ? 20.952 38.402 45.227 1.00 11.99 101 ASN A N 1
ATOM 786 C CA . ASN A 1 101 ? 20.265 38.918 46.432 1.00 12.20 101 ASN A CA 1
ATOM 787 C C . ASN A 1 101 ? 21.143 39.917 47.179 1.00 12.45 101 ASN A C 1
ATOM 788 O O . ASN A 1 101 ? 21.344 39.800 48.374 1.00 12.66 101 ASN A O 1
ATOM 793 N N . LEU A 1 102 ? 21.649 40.895 46.419 1.00 11.96 102 LEU A N 1
ATOM 794 C CA . LEU A 1 102 ? 22.455 42.026 46.936 1.00 11.61 102 LEU A CA 1
ATOM 795 C C . LEU A 1 102 ? 23.867 41.660 47.320 1.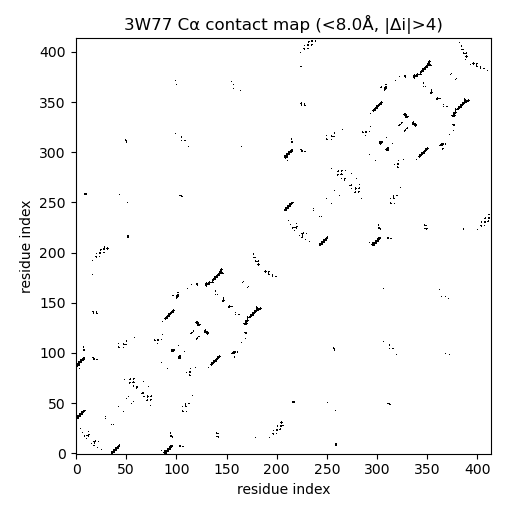00 11.78 102 LEU A C 1
ATOM 796 O O . LEU A 1 102 ? 24.679 42.558 47.571 1.00 11.70 102 LEU A O 1
ATOM 801 N N . THR A 1 103 ? 24.204 40.361 47.359 1.00 11.08 103 THR A N 1
ATOM 802 C CA . THR A 1 103 ? 25.505 39.986 47.963 1.00 11.05 103 THR A CA 1
ATOM 803 C C . THR A 1 103 ? 26.214 38.866 47.204 1.00 10.65 103 THR A C 1
ATOM 804 O O . THR A 1 103 ? 25.851 38.557 46.077 1.00 10.32 103 THR A O 1
ATOM 808 N N . ILE A 1 104 ? 27.300 38.341 47.778 1.00 9.97 104 ILE A N 1
ATOM 809 C CA . ILE A 1 104 ? 28.001 37.208 47.184 1.00 9.89 104 ILE A CA 1
ATOM 810 C C . ILE A 1 104 ? 27.255 35.878 47.430 1.00 9.90 104 ILE A C 1
ATOM 811 O O . ILE A 1 104 ? 26.430 35.785 48.335 1.00 9.78 104 ILE A O 1
ATOM 816 N N . PRO A 1 105 ? 27.556 34.831 46.640 1.00 9.91 105 PRO A N 1
ATOM 817 C CA . PRO A 1 105 ? 26.983 33.513 46.989 1.00 10.07 105 PRO A CA 1
ATOM 818 C C . PRO A 1 105 ? 27.375 33.089 48.401 1.00 9.82 105 PRO A C 1
ATOM 819 O O . PRO A 1 105 ? 28.501 33.343 48.841 1.00 9.95 105 PRO A O 1
ATOM 823 N N . ALA A 1 106 ? 26.437 32.453 49.113 1.00 10.26 106 ALA A N 1
ATOM 824 C CA . ALA A 1 106 ? 26.732 32.001 50.489 1.00 10.46 106 ALA A CA 1
ATOM 825 C C . ALA A 1 106 ? 27.928 31.032 50.511 1.00 11.06 106 ALA A C 1
ATOM 826 O O . ALA A 1 106 ? 28.665 31.024 51.507 1.00 10.85 106 ALA A O 1
ATOM 828 N N . VAL A 1 107 ? 28.179 30.279 49.425 1.00 11.16 107 VAL A N 1
ATOM 829 C CA . VAL A 1 107 ? 29.428 29.468 49.417 1.00 11.67 107 VAL A CA 1
ATOM 830 C C . VAL A 1 107 ? 30.711 30.306 49.598 1.00 11.32 107 VAL A C 1
ATOM 831 O O . VAL A 1 107 ? 31.631 29.894 50.349 1.00 11.30 107 VAL A O 1
ATOM 835 N N . LEU A 1 108 ? 30.749 31.489 48.961 1.00 10.93 108 LEU A N 1
ATOM 836 C CA . LEU A 1 108 ? 31.904 32.368 49.065 1.00 10.66 108 LEU A CA 1
ATOM 837 C C . LEU A 1 108 ? 31.958 33.063 50.430 1.00 9.92 108 LEU A C 1
ATOM 838 O O . LEU A 1 108 ? 33.055 33.301 50.958 1.00 10.06 108 LEU A O 1
ATOM 843 N N . HIS A 1 109 ? 30.784 33.340 51.004 1.00 9.84 109 HIS A N 1
ATOM 844 C CA . HIS A 1 109 ? 30.666 33.917 52.357 1.00 9.48 109 HIS A CA 1
ATOM 845 C C . HIS A 1 109 ? 31.342 32.936 53.353 1.00 9.98 109 HIS A C 1
ATOM 846 O O . HIS A 1 109 ? 32.215 33.322 54.147 1.00 10.15 109 HIS A O 1
ATOM 853 N N . THR A 1 110 ? 30.970 31.657 53.293 1.00 9.75 110 THR A N 1
ATOM 854 C CA . THR A 1 110 ? 31.619 30.640 54.186 1.00 10.17 110 THR A CA 1
ATOM 855 C C . THR A 1 110 ? 33.119 30.539 53.947 1.00 10.31 110 THR A C 1
ATOM 856 O O . THR A 1 110 ? 33.896 30.482 54.902 1.00 10.79 110 THR A O 1
ATOM 860 N N . TYR A 1 111 ? 33.520 30.508 52.671 1.00 10.84 111 TYR A N 1
ATOM 861 C CA . TYR A 1 111 ? 34.960 30.487 52.324 1.00 11.24 111 TYR A CA 1
ATOM 862 C C . TYR A 1 111 ? 35.716 31.659 52.979 1.00 10.97 111 TYR A C 1
ATOM 863 O O . TYR A 1 111 ? 36.781 31.466 53.621 1.00 11.43 111 TYR A O 1
ATOM 872 N N . ILE A 1 112 ? 35.185 32.876 52.857 1.00 10.69 112 ILE A N 1
ATOM 873 C CA . ILE A 1 112 ? 35.850 34.038 53.443 1.00 11.10 112 ILE A CA 1
ATOM 874 C C . ILE A 1 112 ? 35.867 33.974 54.984 1.00 11.60 112 ILE A C 1
ATOM 875 O O . ILE A 1 112 ? 36.894 34.322 55.604 1.00 12.33 112 ILE A O 1
ATOM 880 N N . ASP A 1 113 ? 34.797 33.420 55.562 1.00 12.13 113 ASP A N 1
ATOM 881 C CA . ASP A 1 113 ? 34.766 33.180 57.035 1.00 12.15 113 ASP A CA 1
ATOM 882 C C . ASP A 1 113 ? 35.985 32.351 57.460 1.00 12.07 113 ASP A C 1
ATOM 883 O O . ASP A 1 113 ? 36.645 32.644 58.468 1.00 13.19 113 ASP A O 1
ATOM 888 N N . TYR A 1 114 ? 36.309 31.332 56.675 1.00 11.63 114 TYR A N 1
ATOM 889 C CA . TYR A 1 114 ? 37.437 30.446 57.010 1.00 12.55 114 TYR A CA 1
ATOM 890 C C . TYR A 1 114 ? 38.769 31.189 56.961 1.00 13.79 114 TYR A C 1
ATOM 891 O O . TYR A 1 114 ? 39.717 30.797 57.649 1.00 14.39 114 TYR A O 1
ATOM 900 N N . LEU A 1 115 ? 38.861 32.268 56.178 1.00 13.89 115 LEU A N 1
ATOM 901 C CA . LEU A 1 115 ? 40.156 32.969 56.005 1.00 14.72 115 LEU A CA 1
ATOM 902 C C . LEU A 1 115 ? 40.495 33.890 57.169 1.00 15.75 115 LEU A C 1
ATOM 903 O O . LEU A 1 115 ? 41.641 34.345 57.295 1.00 15.61 115 LEU A O 1
ATOM 908 N N . ASN A 1 116 ? 39.505 34.190 57.993 1.00 15.79 116 ASN A N 1
ATOM 909 C CA . ASN A 1 116 ? 39.701 35.128 59.082 1.00 19.04 116 ASN A CA 1
ATOM 910 C C . ASN A 1 116 ? 40.357 34.427 60.265 1.00 18.98 116 ASN A C 1
ATOM 911 O O . ASN A 1 116 ? 39.728 33.621 60.950 1.00 19.51 116 ASN A O 1
ATOM 916 N N . ARG A 1 117 ? 41.641 34.716 60.502 1.00 19.85 117 ARG A N 1
ATOM 917 C CA . ARG A 1 117 ? 42.358 34.007 61.565 1.00 21.28 117 ARG A CA 1
ATOM 918 C C . ARG A 1 117 ? 43.519 34.835 62.110 1.00 21.42 117 ARG A C 1
ATOM 919 O O . ARG A 1 117 ? 44.418 35.191 61.358 1.00 20.20 117 ARG A O 1
ATOM 927 N N . ALA A 1 118 ? 43.501 35.111 63.417 1.00 21.89 118 ALA A N 1
ATOM 928 C CA . ALA A 1 118 ? 44.593 35.857 64.062 1.00 23.21 118 ALA A CA 1
ATOM 929 C C . ALA A 1 118 ? 45.916 35.113 63.915 1.00 23.73 118 ALA A C 1
ATOM 930 O O . ALA A 1 118 ? 45.981 33.893 64.126 1.00 24.60 118 ALA A O 1
ATOM 932 N N . GLY A 1 119 ? 46.958 35.837 63.526 1.00 23.88 119 GLY A N 1
ATOM 933 C CA . GLY A 1 119 ? 48.290 35.268 63.293 1.00 24.64 119 GLY A CA 1
ATOM 934 C C . GLY A 1 119 ? 48.494 34.757 61.879 1.00 24.88 119 GLY A C 1
ATOM 935 O O . GLY A 1 119 ? 49.608 34.410 61.500 1.00 25.35 119 GLY A O 1
ATOM 936 N N . LYS A 1 120 ? 47.416 34.697 61.090 1.00 23.67 120 LYS A N 1
ATOM 937 C CA . LYS A 1 120 ? 47.502 34.253 59.699 1.00 22.41 120 LYS A CA 1
ATOM 938 C C . LYS A 1 120 ? 47.106 35.331 58.695 1.00 20.80 120 LYS A C 1
ATOM 939 O O . LYS A 1 120 ? 47.882 35.658 57.795 1.00 21.15 120 LYS A O 1
ATOM 945 N N . THR A 1 121 ? 45.898 35.883 58.822 1.00 18.09 121 THR A N 1
ATOM 946 C CA . THR A 1 121 ? 45.504 36.952 57.896 1.00 17.98 121 THR A CA 1
ATOM 947 C C . THR A 1 121 ? 45.512 38.341 58.533 1.00 18.22 121 THR A C 1
ATOM 948 O O . THR A 1 121 ? 45.499 39.341 57.827 1.00 17.49 121 THR A O 1
ATOM 952 N N . PHE A 1 122 ? 45.549 38.392 59.864 1.00 19.62 122 PHE A N 1
ATOM 953 C CA . PHE A 1 122 ? 45.742 39.651 60.578 1.00 20.80 122 PHE A CA 1
ATOM 954 C C . PHE A 1 122 ? 46.396 39.364 61.915 1.00 21.43 122 PHE A C 1
ATOM 955 O O . PHE A 1 122 ? 46.408 38.239 62.382 1.00 20.74 122 PHE A O 1
ATOM 963 N N . LYS A 1 123 ? 46.963 40.387 62.531 1.00 22.90 123 LYS A N 1
ATOM 964 C CA . LYS A 1 123 ? 47.416 40.233 63.913 1.00 23.58 123 LYS A CA 1
ATOM 965 C C . LYS A 1 123 ? 46.988 41.413 64.750 1.00 23.95 123 LYS A C 1
ATOM 966 O O . LYS A 1 123 ? 46.733 42.501 64.230 1.00 23.03 123 LYS A O 1
ATOM 972 N N . TYR A 1 124 ? 46.916 41.192 66.057 1.00 24.98 124 TYR A N 1
ATOM 973 C CA . TYR A 1 124 ? 46.582 42.241 67.002 1.00 26.11 124 TYR A CA 1
ATOM 974 C C . TYR A 1 124 ? 47.827 43.073 67.362 1.00 25.33 124 TYR A C 1
ATOM 975 O O . TYR A 1 124 ? 48.936 42.537 67.494 1.00 26.39 124 TYR A O 1
ATOM 984 N N . THR A 1 125 ? 47.640 44.388 67.458 1.00 23.26 125 THR A N 1
ATOM 985 C CA . THR A 1 125 ? 48.690 45.287 67.990 1.00 23.52 125 THR A CA 1
ATOM 986 C C . THR A 1 125 ? 48.037 46.200 69.030 1.00 23.84 125 THR A C 1
ATOM 987 O O . THR A 1 125 ? 46.819 46.379 69.016 1.00 22.98 125 THR A O 1
ATOM 991 N N . PRO A 1 126 ? 48.845 46.846 69.901 1.00 25.31 126 PRO A N 1
ATOM 992 C CA . PRO A 1 126 ? 48.250 47.801 70.846 1.00 26.29 126 PRO A CA 1
ATOM 993 C C . PRO A 1 126 ? 47.453 48.901 70.134 1.00 26.59 126 PRO A C 1
ATOM 994 O O . PRO A 1 126 ? 46.607 49.539 70.757 1.00 28.21 126 PRO A O 1
ATOM 998 N N . GLU A 1 127 ? 47.725 49.120 68.846 1.00 25.31 127 GLU A N 1
ATOM 999 C CA . GLU A 1 127 ? 47.061 50.170 68.068 1.00 26.00 127 GLU A CA 1
ATOM 1000 C C . GLU A 1 127 ? 45.902 49.694 67.212 1.00 25.42 127 GLU A C 1
ATOM 1001 O O . GLU A 1 127 ? 45.315 50.487 66.460 1.00 26.97 127 GLU A O 1
ATOM 1007 N N . GLY A 1 128 ? 45.585 48.408 67.305 1.00 24.87 128 GLY A N 1
ATOM 1008 C CA . GLY A 1 128 ? 44.504 47.831 66.522 1.00 24.77 128 GLY A CA 1
ATOM 1009 C C . GLY A 1 128 ? 45.021 46.740 65.601 1.00 24.45 128 GLY A C 1
ATOM 1010 O O . GLY A 1 128 ? 46.237 46.557 65.471 1.00 24.39 128 GLY A O 1
ATOM 1011 N N . PRO A 1 129 ? 44.097 46.011 64.940 1.00 23.24 129 PRO A N 1
ATOM 1012 C CA . PRO A 1 129 ? 44.490 44.957 64.001 1.00 22.36 129 PRO A CA 1
ATOM 1013 C C . PRO A 1 129 ? 45.228 45.465 62.770 1.00 22.12 129 PRO A C 1
ATOM 1014 O O . PRO A 1 129 ? 44.907 46.537 62.250 1.00 23.40 129 PRO A O 1
ATOM 1018 N N . VAL A 1 130 ? 46.222 44.699 62.327 1.00 21.73 130 VAL A N 1
ATOM 1019 C CA . VAL A 1 130 ? 46.924 44.975 61.076 1.00 22.18 130 VAL A CA 1
ATOM 1020 C C . VAL A 1 130 ? 46.858 43.728 60.182 1.00 21.31 130 VAL A C 1
ATOM 1021 O O . VAL A 1 130 ? 47.074 42.616 60.645 1.00 20.47 130 VAL A O 1
ATOM 1025 N N . GLY A 1 131 ? 46.546 43.926 58.909 1.00 20.53 131 GLY A N 1
ATOM 1026 C CA . GLY A 1 131 ? 46.442 42.784 57.989 1.00 20.57 131 GLY A CA 1
ATOM 1027 C C . GLY A 1 131 ? 47.815 42.272 57.591 1.00 20.95 131 GLY A C 1
ATOM 1028 O O . GLY A 1 131 ? 48.785 43.046 57.542 1.00 22.20 131 GLY A O 1
ATOM 1029 N N . LEU A 1 132 ? 47.882 40.982 57.289 1.00 20.58 132 LEU A N 1
ATOM 1030 C CA . LEU A 1 132 ? 49.136 40.298 56.976 1.00 22.06 132 LEU A CA 1
ATOM 1031 C C . LEU A 1 132 ? 49.304 39.886 55.511 1.00 21.84 132 LEU A C 1
ATOM 1032 O O . LEU A 1 132 ? 50.338 39.295 55.172 1.00 23.42 132 LEU A O 1
ATOM 1037 N N . ILE A 1 133 ? 48.312 40.164 54.651 1.00 20.52 133 ILE A N 1
ATOM 1038 C CA . ILE A 1 133 ? 48.435 39.777 53.225 1.00 20.43 133 ILE A CA 1
ATOM 1039 C C . ILE A 1 133 ? 48.830 40.900 52.236 1.00 21.17 133 ILE A C 1
ATOM 1040 O O . ILE A 1 133 ? 48.538 40.819 51.023 1.00 20.07 133 ILE A O 1
ATOM 1045 N N . GLY A 1 134 ? 49.537 41.915 52.740 1.00 21.87 134 GLY A N 1
ATOM 1046 C CA . GLY A 1 134 ? 49.939 43.064 51.912 1.00 24.12 134 GLY A CA 1
ATOM 1047 C C . GLY A 1 134 ? 50.704 42.726 50.639 1.00 25.46 134 GLY A C 1
ATOM 1048 O O . GLY A 1 134 ? 50.680 43.482 49.663 1.00 27.30 134 GLY A O 1
ATOM 1049 N N . ASP A 1 135 ? 51.375 41.583 50.657 1.00 25.77 135 ASP A N 1
ATOM 1050 C CA . ASP A 1 135 ? 52.201 41.074 49.561 1.00 27.64 135 ASP A CA 1
ATOM 1051 C C . ASP A 1 135 ? 51.382 40.436 48.430 1.00 26.37 135 ASP A C 1
ATOM 1052 O O . ASP A 1 135 ? 51.889 40.234 47.327 1.00 26.89 135 ASP A O 1
ATOM 1057 N N . LYS A 1 136 ? 50.117 40.124 48.706 1.00 22.81 136 LYS A N 1
ATOM 1058 C CA . LYS A 1 136 ? 49.297 39.268 47.841 1.00 22.69 136 LYS A CA 1
ATOM 1059 C C . LYS A 1 136 ? 48.481 40.111 46.836 1.00 21.96 136 LYS A C 1
ATOM 1060 O O . LYS A 1 136 ? 47.813 41.062 47.224 1.00 23.07 136 LYS A O 1
ATOM 1066 N N . LYS A 1 137 ? 48.541 39.788 45.544 1.00 21.41 137 LYS A N 1
ATOM 1067 C CA . LYS A 1 137 ? 47.778 40.563 44.546 1.00 21.56 137 LYS A CA 1
ATOM 1068 C C . LYS A 1 137 ? 46.397 39.942 44.415 1.00 19.65 137 LYS A C 1
ATOM 1069 O O . LYS A 1 137 ? 46.297 38.749 44.174 1.00 19.75 137 LYS A O 1
ATOM 1075 N N . ILE A 1 138 ? 45.345 40.749 44.487 1.00 18.88 138 ILE A N 1
ATOM 1076 C CA . ILE A 1 138 ? 43.973 40.204 44.473 1.00 18.34 138 ILE A CA 1
ATOM 1077 C C . ILE A 1 138 ? 43.162 40.825 43.327 1.00 17.64 138 ILE A C 1
ATOM 1078 O O . ILE A 1 138 ? 43.227 42.043 43.114 1.00 17.87 138 ILE A O 1
ATOM 1083 N N . ALA A 1 139 ? 42.418 39.991 42.600 1.00 16.10 139 ALA A N 1
ATOM 1084 C CA . ALA A 1 139 ? 41.450 40.472 41.594 1.00 15.37 139 ALA A CA 1
ATOM 1085 C C . ALA A 1 139 ? 40.036 40.036 41.977 1.00 14.65 139 ALA A C 1
ATOM 1086 O O . ALA A 1 139 ? 39.829 38.870 42.361 1.00 14.91 139 ALA A O 1
ATOM 1088 N N . LEU A 1 140 ? 39.089 40.978 41.867 1.00 13.26 140 LEU A N 1
ATOM 1089 C CA . LEU A 1 140 ? 37.656 40.710 42.100 1.00 12.98 140 LEU A CA 1
ATOM 1090 C C . LEU A 1 140 ? 36.903 40.848 40.784 1.00 13.13 140 LEU A C 1
ATOM 1091 O O . LEU A 1 140 ? 36.946 41.921 40.153 1.00 15.27 140 LEU A O 1
ATOM 1096 N N . LEU A 1 141 ? 36.276 39.766 40.340 1.00 12.54 141 LEU A N 1
ATOM 1097 C CA . LEU A 1 141 ? 35.515 39.751 39.070 1.00 12.78 141 LEU A CA 1
ATOM 1098 C C . LEU A 1 141 ? 34.044 39.549 39.422 1.00 12.72 141 LEU A C 1
ATOM 1099 O O . LEU A 1 141 ? 33.668 38.528 39.985 1.00 12.59 141 LEU A O 1
ATOM 1104 N N . ASN A 1 142 ? 33.208 40.537 39.119 1.00 12.35 142 ASN A N 1
ATOM 1105 C CA . ASN A 1 142 ? 31.802 40.483 39.499 1.00 12.06 142 ASN A CA 1
ATOM 1106 C C . ASN A 1 142 ? 30.883 40.816 38.337 1.00 12.75 142 ASN A C 1
ATOM 1107 O O . ASN A 1 142 ? 31.195 41.710 37.561 1.00 13.92 142 ASN A O 1
ATOM 1112 N N . ALA A 1 143 ? 29.738 40.141 38.252 1.00 12.35 143 ALA A N 1
ATOM 1113 C CA . ALA A 1 143 ? 28.663 40.549 37.341 1.00 13.02 143 ALA A CA 1
ATOM 1114 C C . ALA A 1 143 ? 27.395 40.785 38.155 1.00 13.38 143 ALA A C 1
ATOM 1115 O O . ALA A 1 143 ? 27.126 40.037 39.117 1.00 12.67 143 ALA A O 1
ATOM 1117 N N . ARG A 1 144 ? 26.595 41.772 37.743 1.00 12.74 144 ARG A N 1
ATOM 1118 C CA . ARG A 1 144 ? 25.373 42.106 38.469 1.00 13.35 144 ARG A CA 1
ATOM 1119 C C . ARG A 1 144 ? 24.352 42.656 37.490 1.00 13.87 144 ARG A C 1
ATOM 1120 O O . ARG A 1 144 ? 24.704 43.469 36.607 1.00 14.26 144 ARG A O 1
ATOM 1128 N N . GLY A 1 145 ? 23.118 42.206 37.648 1.00 13.43 145 GLY A N 1
ATOM 1129 C CA . GLY A 1 145 ? 22.061 42.465 36.659 1.00 14.49 145 GLY A CA 1
ATOM 1130 C C . GLY A 1 145 ? 21.764 43.941 36.510 1.00 15.02 145 GLY A C 1
ATOM 1131 O O . GLY A 1 145 ? 21.634 44.484 35.388 1.00 15.71 145 GLY A O 1
ATOM 1132 N N . GLY A 1 146 ? 21.648 44.595 37.658 1.00 14.49 146 GLY A N 1
ATOM 1133 C CA . GLY A 1 146 ? 21.392 46.042 37.669 1.00 15.26 146 GLY A CA 1
ATOM 1134 C C . GLY A 1 146 ? 22.670 46.853 37.840 1.00 14.56 146 GLY A C 1
ATOM 1135 O O . GLY A 1 146 ? 23.738 46.316 38.099 1.00 13.82 146 GLY A O 1
ATOM 1136 N N . VAL A 1 147 ? 22.561 48.183 37.695 1.00 15.14 147 VAL A N 1
ATOM 1137 C CA . VAL A 1 147 ? 23.678 49.062 37.982 1.00 15.09 147 VAL A CA 1
ATOM 1138 C C . VAL A 1 147 ? 23.710 49.367 39.487 1.00 14.94 147 VAL A C 1
ATOM 1139 O O . VAL A 1 147 ? 22.692 49.787 40.064 1.00 14.59 147 VAL A O 1
ATOM 1143 N N . TYR A 1 148 ? 24.871 49.139 40.115 1.00 14.73 148 TYR A N 1
ATOM 1144 C CA . TYR A 1 148 ? 25.099 49.445 41.525 1.00 15.02 148 TYR A CA 1
ATOM 1145 C C . TYR A 1 148 ? 26.189 50.482 41.799 1.00 15.68 148 TYR A C 1
ATOM 1146 O O . TYR A 1 148 ? 26.455 50.823 42.975 1.00 17.10 148 TYR A O 1
ATOM 1155 N N . SER A 1 149 ? 26.785 51.027 40.740 1.00 16.77 149 SER A N 1
ATOM 1156 C CA . SER A 1 149 ? 27.838 52.049 40.878 1.00 17.84 149 SER A CA 1
ATOM 1157 C C . SER A 1 149 ? 27.263 53.447 41.073 1.00 19.70 149 SER A C 1
ATOM 1158 O O . SER A 1 149 ? 27.973 54.360 41.521 1.00 20.91 149 SER A O 1
ATOM 1161 N N . GLU A 1 150 ? 25.973 53.603 40.736 1.00 19.30 150 GLU A N 1
ATOM 1162 C CA . GLU A 1 150 ? 25.240 54.857 40.938 1.00 21.27 150 GLU A CA 1
ATOM 1163 C C . GLU A 1 150 ? 23.744 54.527 40.915 1.00 20.26 150 GLU A C 1
ATOM 1164 O O . GLU A 1 150 ? 23.364 53.379 40.649 1.00 18.94 150 GLU A O 1
ATOM 1170 N N . GLY A 1 151 ? 22.896 55.516 41.188 1.00 20.24 151 GLY A N 1
ATOM 1171 C CA . GLY A 1 151 ? 21.458 55.290 41.209 1.00 20.49 151 GLY A CA 1
ATOM 1172 C C . GLY A 1 151 ? 20.954 54.804 42.553 1.00 21.19 151 GLY A C 1
ATOM 1173 O O . GLY A 1 151 ? 21.730 54.665 43.507 1.00 20.50 151 GLY A O 1
ATOM 1174 N N . PRO A 1 152 ? 19.650 54.493 42.626 1.00 21.95 152 PRO A N 1
ATOM 1175 C CA . PRO A 1 152 ? 19.003 54.183 43.905 1.00 23.10 152 PRO A CA 1
ATOM 1176 C C . PRO A 1 152 ? 19.522 52.926 44.597 1.00 22.85 152 PRO A C 1
ATOM 1177 O O . PRO A 1 152 ? 19.347 52.786 45.813 1.00 23.99 152 PRO A O 1
ATOM 1181 N N . ALA A 1 153 ? 20.088 51.998 43.833 1.00 21.25 153 ALA A N 1
ATOM 1182 C CA . ALA A 1 153 ? 20.556 50.724 44.396 1.00 20.22 153 ALA A CA 1
ATOM 1183 C C . ALA A 1 153 ? 22.014 50.784 44.880 1.00 18.80 153 ALA A C 1
ATOM 1184 O O . ALA A 1 153 ? 22.521 49.856 45.522 1.00 18.50 153 ALA A O 1
ATOM 1186 N N . ALA A 1 154 ? 22.721 51.855 44.550 1.00 18.73 154 ALA A N 1
ATOM 1187 C CA . ALA A 1 154 ? 24.144 51.889 44.933 1.00 18.92 154 ALA A CA 1
ATOM 1188 C C . ALA A 1 154 ? 24.354 51.660 46.438 1.00 19.32 154 ALA A C 1
ATOM 1189 O O . ALA A 1 154 ? 25.318 50.958 46.846 1.00 20.59 154 ALA A O 1
ATOM 1191 N N . GLU A 1 155 ? 23.438 52.212 47.250 1.00 20.56 155 GLU A N 1
ATOM 1192 C CA . GLU A 1 155 ? 23.490 52.121 48.714 1.00 21.64 155 GLU A CA 1
ATOM 1193 C C . GLU A 1 155 ? 23.396 50.703 49.282 1.00 20.66 155 GLU A C 1
ATOM 1194 O O . GLU A 1 155 ? 23.767 50.462 50.438 1.00 21.76 155 GLU A O 1
ATOM 1200 N N . VAL A 1 156 ? 22.899 49.768 48.484 1.00 17.84 156 VAL A N 1
ATOM 1201 C CA . V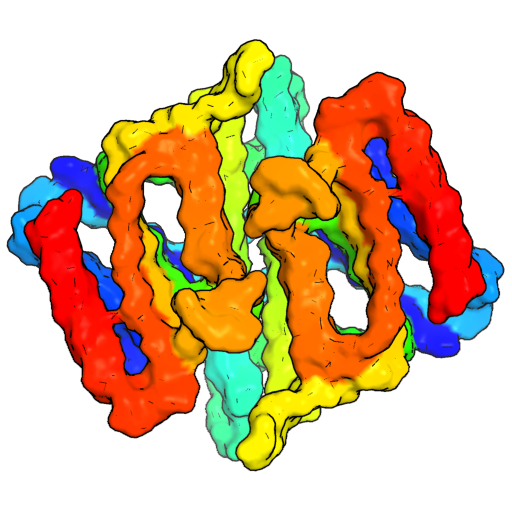AL A 1 156 ? 22.716 48.405 48.996 1.00 17.19 156 VAL A CA 1
ATOM 1202 C C . VAL A 1 156 ? 23.597 47.393 48.278 1.00 16.00 156 VAL A C 1
ATOM 1203 O O . VAL A 1 156 ? 23.402 46.180 48.440 1.00 16.13 156 VAL A O 1
ATOM 1207 N N . GLU A 1 157 ? 24.589 47.852 47.517 1.00 14.64 157 GLU A N 1
ATOM 1208 C CA . GLU A 1 157 ? 25.549 46.870 46.959 1.00 14.46 157 GLU A CA 1
ATOM 1209 C C . GLU A 1 157 ? 26.358 46.231 48.098 1.00 13.89 157 GLU A C 1
ATOM 1210 O O . GLU A 1 157 ? 27.061 46.933 48.850 1.00 14.10 157 GLU A O 1
ATOM 1216 N N . MET A 1 158 ? 26.273 44.902 48.229 1.00 12.85 158 MET A N 1
ATOM 1217 C CA . MET A 1 158 ? 26.953 44.207 49.336 1.00 13.37 158 MET A CA 1
ATOM 1218 C C . MET A 1 158 ? 27.681 42.957 48.830 1.00 13.21 158 MET A C 1
ATOM 1219 O O . MET A 1 158 ? 27.849 41.995 49.584 1.00 12.40 158 MET A O 1
ATOM 1224 N N . ALA A 1 159 ? 28.101 42.991 47.560 1.00 12.40 159 ALA A N 1
ATOM 1225 C CA . ALA A 1 159 ? 28.837 41.869 46.971 1.00 12.04 159 ALA A CA 1
ATOM 1226 C C . ALA A 1 159 ? 30.294 42.247 46.848 1.00 12.22 159 ALA A C 1
ATOM 1227 O O . ALA A 1 159 ? 31.106 41.797 47.641 1.00 11.77 159 ALA A O 1
ATOM 1229 N N . VAL A 1 160 ? 30.629 43.085 45.869 1.00 11.82 160 VAL A N 1
ATOM 1230 C CA . VAL A 1 160 ? 31.987 43.634 45.774 1.00 12.83 160 VAL A CA 1
ATOM 1231 C C . VAL A 1 160 ? 32.373 44.336 47.066 1.00 12.95 160 VAL A C 1
ATOM 1232 O O . VAL A 1 160 ? 33.494 44.152 47.567 1.00 13.13 160 VAL A O 1
ATOM 1236 N N . LYS A 1 161 ? 31.450 45.133 47.624 1.00 13.37 161 LYS A N 1
ATOM 1237 C CA . LYS A 1 161 ? 31.766 45.861 48.846 1.00 13.73 161 LYS A CA 1
ATOM 1238 C C . LYS A 1 161 ? 32.153 44.892 49.975 1.00 12.86 161 LYS A C 1
ATOM 1239 O O . LYS A 1 161 ? 33.034 45.198 50.789 1.00 13.34 161 LYS A O 1
ATOM 1245 N N . TYR A 1 162 ? 31.508 43.722 50.015 1.00 12.23 162 TYR A N 1
ATOM 1246 C CA . TYR A 1 162 ? 31.792 42.768 51.090 1.00 11.71 162 TYR A CA 1
ATOM 1247 C C . TYR A 1 162 ? 33.228 42.187 50.948 1.00 11.44 162 TYR A C 1
ATOM 1248 O O . TYR A 1 162 ? 34.037 42.213 51.893 1.00 12.88 162 TYR A O 1
ATOM 1257 N N . VAL A 1 163 ? 33.519 41.646 49.774 1.00 11.63 163 VAL A N 1
ATOM 1258 C CA . VAL A 1 163 ? 34.811 40.987 49.526 1.00 12.38 163 VAL A CA 1
ATOM 1259 C C . VAL A 1 163 ? 35.933 42.017 49.637 1.00 12.76 163 VAL A C 1
ATOM 1260 O O . VAL A 1 163 ? 36.966 41.746 50.265 1.00 13.09 163 VAL A O 1
ATOM 1264 N N . ALA A 1 164 ? 35.718 43.209 49.092 1.00 13.28 164 ALA A N 1
ATOM 1265 C CA . ALA A 1 164 ? 36.761 44.239 49.161 1.00 13.87 164 ALA A CA 1
ATOM 1266 C C . ALA A 1 164 ? 37.040 44.672 50.604 1.00 14.49 164 ALA A C 1
ATOM 1267 O O . ALA A 1 164 ? 38.209 44.920 50.970 1.00 15.28 164 ALA A O 1
ATOM 1269 N N . SER A 1 165 ? 35.988 44.759 51.416 1.00 14.18 165 SER A N 1
ATOM 1270 C CA . SER A 1 165 ? 36.122 45.131 52.836 1.00 14.01 165 SER A CA 1
ATOM 1271 C C . SER A 1 165 ? 36.903 44.089 53.637 1.00 14.21 165 SER A C 1
ATOM 1272 O O . SER A 1 165 ? 37.785 44.459 54.424 1.00 14.43 165 SER A O 1
ATOM 1275 N N . MET A 1 166 ? 36.598 42.799 53.415 1.00 13.47 166 MET A N 1
ATOM 1276 C CA . MET A 1 166 ? 37.288 41.728 54.141 1.00 14.26 166 MET A CA 1
ATOM 1277 C C . MET A 1 166 ? 38.729 41.599 53.644 1.00 14.96 166 MET A C 1
ATOM 1278 O O . MET A 1 166 ? 39.630 41.501 54.452 1.00 15.05 166 MET A O 1
ATOM 1283 N N . MET A 1 167 ? 38.943 41.631 52.327 1.00 14.83 167 MET A N 1
ATOM 1284 C CA . MET A 1 167 ? 40.330 41.586 51.827 1.00 15.90 167 MET A CA 1
ATOM 1285 C C . MET A 1 167 ? 41.152 42.773 52.335 1.00 16.18 167 MET A C 1
ATOM 1286 O O . MET A 1 167 ? 42.328 42.615 52.680 1.00 17.44 167 MET A O 1
ATOM 1291 N N . GLY A 1 168 ? 40.541 43.959 52.392 1.00 16.86 168 GLY A N 1
ATOM 1292 C CA . GLY A 1 168 ? 41.218 45.149 52.931 1.00 17.90 168 GLY A CA 1
ATOM 1293 C C . GLY A 1 168 ? 41.618 44.992 54.389 1.00 18.14 168 GLY A C 1
ATOM 1294 O O . GLY A 1 168 ? 42.711 45.392 54.799 1.00 19.03 168 GLY A O 1
ATOM 1295 N N . PHE A 1 169 ? 40.720 44.404 55.181 1.00 17.19 169 PHE A N 1
ATOM 1296 C CA . PHE A 1 169 ? 40.995 44.083 56.563 1.00 17.62 169 PHE A CA 1
ATOM 1297 C C . PHE A 1 169 ? 42.192 43.129 56.697 1.00 18.39 169 PHE A C 1
ATOM 1298 O O . PHE A 1 169 ? 43.052 43.323 57.578 1.00 20.11 169 PHE A O 1
ATOM 1306 N N . PHE A 1 170 ? 42.270 42.141 55.802 1.00 17.24 170 PHE A N 1
ATOM 1307 C CA . PHE A 1 170 ? 43.390 41.209 55.758 1.00 17.18 170 PHE A CA 1
ATOM 1308 C C . PHE A 1 170 ? 44.685 41.871 55.256 1.00 17.34 170 PHE A C 1
ATOM 1309 O O . PHE A 1 170 ? 45.758 41.281 55.343 1.00 17.66 170 PHE A O 1
ATOM 1317 N N . GLY A 1 171 ? 44.575 43.085 54.724 1.00 17.43 171 GLY A N 1
ATOM 1318 C CA . GLY A 1 171 ? 45.745 43.918 54.367 1.00 19.18 171 GLY A CA 1
ATOM 1319 C C . GLY A 1 171 ? 46.059 43.985 52.888 1.00 19.99 171 GLY A C 1
ATOM 1320 O O . GLY A 1 171 ? 47.127 44.495 52.488 1.00 20.45 171 GLY A O 1
ATOM 1321 N N . ALA A 1 172 ? 45.131 43.498 52.057 1.00 19.74 172 ALA A N 1
ATOM 1322 C CA . ALA A 1 172 ? 45.324 43.557 50.599 1.00 20.16 172 ALA A CA 1
ATOM 1323 C C . ALA A 1 172 ? 45.243 45.001 50.153 1.00 22.23 172 ALA A C 1
ATOM 1324 O O . ALA A 1 172 ? 44.387 45.739 50.622 1.00 22.20 172 ALA A O 1
ATOM 1326 N N . THR A 1 173 ? 46.185 45.417 49.310 1.00 23.55 173 THR A N 1
ATOM 1327 C CA . THR A 1 173 ? 46.173 46.770 48.712 1.00 26.56 173 THR A CA 1
ATOM 1328 C C . THR A 1 173 ? 46.217 46.692 47.172 1.00 27.34 173 THR A C 1
ATOM 1329 O O . THR A 1 173 ? 46.660 45.681 46.594 1.00 27.33 173 THR A O 1
ATOM 1333 N N . ASN A 1 174 ? 45.724 47.744 46.510 1.00 28.26 174 ASN A N 1
ATOM 1334 C CA . ASN A 1 174 ? 45.722 47.841 45.032 1.00 31.53 174 ASN A CA 1
ATOM 1335 C C . ASN A 1 174 ? 45.125 46.599 44.354 1.00 28.99 174 ASN A C 1
ATOM 1336 O O . ASN A 1 174 ? 45.643 46.110 43.339 1.00 30.72 174 ASN A O 1
ATOM 1341 N N . MET A 1 175 ? 44.050 46.095 44.934 1.00 28.45 175 MET A N 1
ATOM 1342 C CA . MET A 1 175 ? 43.263 45.043 44.338 1.00 25.75 175 MET A CA 1
ATOM 1343 C C . MET A 1 175 ? 42.730 45.536 43.009 1.00 25.29 175 MET A C 1
ATOM 1344 O O . MET A 1 175 ? 42.485 46.735 42.835 1.00 26.90 175 MET A O 1
ATOM 1349 N N . GLU A 1 176 ? 42.585 44.619 42.064 1.00 22.96 176 GLU A N 1
ATOM 1350 C CA . GLU A 1 176 ? 41.973 44.965 40.795 1.00 24.61 176 GLU A CA 1
ATOM 1351 C C . GLU A 1 176 ? 40.524 44.541 40.825 1.00 21.62 176 GLU A C 1
ATOM 1352 O O . GLU A 1 176 ? 40.188 43.518 41.408 1.00 21.79 176 GLU A O 1
ATOM 1358 N N . THR A 1 177 ? 39.664 45.324 40.186 1.00 20.71 177 THR A N 1
ATOM 1359 C CA . THR A 1 177 ? 38.230 45.001 40.132 1.00 19.30 177 THR A CA 1
ATOM 1360 C C . THR A 1 177 ? 37.757 45.099 38.682 1.00 19.79 177 THR A C 1
ATOM 1361 O O . THR A 1 177 ? 38.081 46.062 38.003 1.00 21.91 177 THR A O 1
ATOM 1365 N N . VAL A 1 178 ? 37.087 44.063 38.183 1.00 17.66 178 VAL A N 1
ATOM 1366 C CA . VAL A 1 178 ? 36.406 44.103 36.883 1.00 16.69 178 VAL A CA 1
ATOM 1367 C C . VAL A 1 178 ? 34.940 43.800 37.132 1.00 16.10 178 VAL A C 1
ATOM 1368 O O . VAL A 1 178 ? 34.597 42.711 37.625 1.00 15.01 178 VAL A O 1
ATOM 1372 N N . ILE A 1 179 ? 34.074 44.761 36.800 1.00 15.78 179 ILE A N 1
ATOM 1373 C CA . ILE A 1 179 ? 32.641 44.632 37.061 1.00 15.23 179 ILE A CA 1
ATOM 1374 C C . ILE A 1 179 ? 31.886 44.714 35.730 1.00 15.33 179 ILE A C 1
ATOM 1375 O O . ILE A 1 179 ? 32.168 45.613 34.904 1.00 16.83 179 ILE A O 1
ATOM 1380 N N . ILE A 1 180 ? 30.973 43.772 35.504 1.00 14.13 180 ILE A N 1
ATOM 1381 C CA . ILE A 1 180 ? 30.018 43.882 34.399 1.00 13.90 180 ILE A CA 1
ATOM 1382 C C . ILE A 1 180 ? 28.664 44.096 35.040 1.00 13.55 180 ILE A C 1
ATOM 1383 O O . ILE A 1 180 ? 28.185 43.226 35.767 1.00 13.20 180 ILE A O 1
ATOM 1388 N N . GLU A 1 181 ? 28.053 45.267 34.795 1.00 13.57 181 GLU A N 1
ATOM 1389 C CA . GLU A 1 181 ? 26.787 45.589 35.488 1.00 13.58 181 GLU A CA 1
ATOM 1390 C C . GLU A 1 181 ? 25.766 46.169 34.530 1.00 14.25 181 GLU A C 1
ATOM 1391 O O . GLU A 1 181 ? 26.133 46.868 33.544 1.00 14.01 181 GLU A O 1
ATOM 1397 N N . GLY A 1 182 ? 24.494 45.939 34.853 1.00 14.55 182 GLY A N 1
ATOM 1398 C CA . GLY A 1 182 ? 23.404 46.641 34.148 1.00 15.20 182 GLY A CA 1
ATOM 1399 C C . GLY A 1 182 ? 22.844 45.916 32.935 1.00 16.15 182 GLY A C 1
ATOM 1400 O O . GLY A 1 182 ? 21.895 46.417 32.310 1.00 16.52 182 GLY A O 1
ATOM 1401 N N . HIS A 1 183 ? 23.398 44.751 32.601 1.00 16.38 183 HIS A N 1
ATOM 1402 C CA . HIS A 1 183 ? 22.896 43.966 31.424 1.00 18.15 183 HIS A CA 1
ATOM 1403 C C . HIS A 1 183 ? 21.447 43.484 31.525 1.00 19.10 183 HIS A C 1
ATOM 1404 O O . HIS A 1 183 ? 20.777 43.317 30.477 1.00 20.68 183 HIS A O 1
ATOM 1411 N N . ASN A 1 184 ? 20.911 43.274 32.731 1.00 18.27 184 ASN A N 1
ATOM 1412 C CA . ASN A 1 184 ? 19.470 42.939 32.858 1.00 20.91 184 ASN A CA 1
ATOM 1413 C C . ASN A 1 184 ? 18.590 44.188 32.939 1.00 21.19 184 ASN A C 1
ATOM 1414 O O . ASN A 1 184 ? 17.445 44.202 32.461 1.00 22.65 184 ASN A O 1
ATOM 1419 N N . GLN A 1 185 ? 19.130 45.252 33.535 1.00 20.01 185 GLN A N 1
ATOM 1420 C CA . GLN A 1 185 ? 18.357 46.489 33.714 1.00 21.21 185 GLN A CA 1
ATOM 1421 C C . GLN A 1 185 ? 18.189 47.255 32.414 1.00 21.05 185 GLN A C 1
ATOM 1422 O O . GLN A 1 185 ? 17.160 47.911 32.187 1.00 21.76 185 GLN A O 1
ATOM 1428 N N . PHE A 1 186 ? 19.211 47.175 31.566 1.00 20.53 186 PHE A N 1
ATOM 1429 C CA . PHE A 1 186 ? 19.221 47.862 30.286 1.00 21.05 186 PHE A CA 1
ATOM 1430 C C . PHE A 1 186 ? 19.433 46.843 29.177 1.00 21.64 186 PHE A C 1
ATOM 1431 O O . PHE A 1 186 ? 20.519 46.791 28.579 1.00 20.66 186 PHE A O 1
ATOM 1439 N N . PRO A 1 187 ? 18.395 46.037 28.895 1.00 22.66 187 PRO A N 1
ATOM 1440 C CA . PRO A 1 187 ? 18.582 44.921 27.969 1.00 23.53 187 PRO A CA 1
ATOM 1441 C C . PRO A 1 187 ? 18.994 45.355 26.558 1.00 23.97 187 PRO A C 1
ATOM 1442 O O . PRO A 1 187 ? 19.696 44.612 25.859 1.00 23.03 187 PRO A O 1
ATOM 1446 N N . ASP A 1 188 ? 18.616 46.568 26.150 1.00 25.20 188 ASP A N 1
ATOM 1447 C CA . ASP A 1 188 ? 19.043 47.078 24.857 1.00 27.26 188 ASP A CA 1
ATOM 1448 C C . ASP A 1 188 ? 20.546 47.273 24.743 1.00 26.33 188 ASP A C 1
ATOM 1449 O O . ASP A 1 188 ? 21.085 47.271 23.639 1.00 26.19 188 ASP A O 1
ATOM 1454 N N . LYS A 1 189 ? 21.208 47.446 25.886 1.00 25.07 189 LYS A N 1
ATOM 1455 C CA . LYS A 1 189 ? 22.656 47.677 25.925 1.00 24.22 189 LYS A CA 1
ATOM 1456 C C . LYS A 1 189 ? 23.420 46.424 26.371 1.00 22.13 189 LYS A C 1
ATOM 1457 O O . LYS A 1 189 ? 24.646 46.448 26.466 1.00 20.39 189 LYS A O 1
ATOM 1463 N N . ALA A 1 190 ? 22.706 45.329 26.636 1.00 20.63 190 ALA A N 1
ATOM 1464 C CA . ALA A 1 190 ? 23.347 44.150 27.212 1.00 19.39 190 ALA A CA 1
ATOM 1465 C C . ALA A 1 190 ? 24.518 43.614 26.377 1.00 20.42 190 ALA A C 1
ATOM 1466 O O . ALA A 1 190 ? 25.575 43.276 26.932 1.00 19.17 190 ALA A O 1
ATOM 1468 N N . GLU A 1 191 ? 24.326 43.516 25.060 1.00 21.27 191 GLU A N 1
ATOM 1469 C CA . GLU A 1 191 ? 25.403 43.001 24.198 1.00 22.45 191 GLU A CA 1
ATOM 1470 C C . GLU A 1 191 ? 26.689 43.815 24.357 1.00 20.57 191 GLU A C 1
ATOM 1471 O O . GLU A 1 191 ? 27.773 43.240 24.523 1.00 20.44 191 GLU A O 1
ATOM 1477 N N . GLU A 1 192 ? 26.546 45.139 24.332 1.00 20.65 192 GLU A N 1
ATOM 1478 C CA . GLU A 1 192 ? 27.655 46.051 24.436 1.00 20.63 192 GLU A CA 1
ATOM 1479 C C . GLU A 1 192 ? 28.313 45.985 25.815 1.00 19.21 192 GLU A C 1
ATOM 1480 O O . GLU A 1 192 ? 29.532 45.997 25.926 1.00 17.92 192 GLU A O 1
ATOM 1486 N N . ILE A 1 193 ? 27.489 45.958 26.857 1.00 17.85 193 ILE A N 1
ATOM 1487 C CA . ILE A 1 193 ? 27.985 45.916 28.235 1.00 16.68 193 ILE A CA 1
ATOM 1488 C C . ILE A 1 193 ? 28.806 44.651 28.475 1.00 16.36 193 ILE A C 1
ATOM 1489 O O . ILE A 1 193 ? 29.900 44.719 29.055 1.00 16.54 193 ILE A O 1
ATOM 1494 N N . ILE A 1 194 ? 28.280 43.517 28.019 1.00 16.72 194 ILE A N 1
ATOM 1495 C CA . ILE A 1 194 ? 28.938 42.228 28.274 1.00 16.46 194 ILE A CA 1
ATOM 1496 C C . ILE A 1 194 ? 30.240 42.150 27.459 1.00 16.55 194 ILE A C 1
ATOM 1497 O O . ILE A 1 194 ? 31.308 41.784 27.980 1.00 16.81 194 ILE A O 1
ATOM 1502 N N . ALA A 1 195 ? 30.168 42.537 26.193 1.00 17.14 195 ALA A N 1
ATOM 1503 C CA . ALA A 1 195 ? 31.351 42.475 25.346 1.00 18.13 195 ALA A CA 1
ATOM 1504 C C . ALA A 1 195 ? 32.473 43.377 25.882 1.00 17.87 195 ALA A C 1
ATOM 1505 O O . ALA A 1 195 ? 33.647 42.961 25.915 1.00 17.40 195 ALA A O 1
ATOM 1507 N N . ALA A 1 196 ? 32.123 44.594 26.307 1.00 17.67 196 ALA A N 1
ATOM 1508 C CA . ALA A 1 196 ? 33.093 45.521 26.903 1.00 17.86 196 ALA A CA 1
ATOM 1509 C C . ALA A 1 196 ? 33.739 44.922 28.163 1.00 17.87 196 ALA A C 1
ATOM 1510 O O . ALA A 1 196 ? 34.971 45.065 28.384 1.00 19.12 196 ALA A O 1
ATOM 1512 N N . GLY A 1 197 ? 32.924 44.265 28.991 1.00 17.04 197 GLY A N 1
ATOM 1513 C CA . GLY A 1 197 ? 33.398 43.693 30.261 1.00 16.77 197 GLY A CA 1
ATOM 1514 C C . GLY A 1 197 ? 34.373 42.542 30.035 1.00 16.71 197 GLY A C 1
ATOM 1515 O O . GLY A 1 197 ? 35.409 42.438 30.710 1.00 17.23 197 GLY A O 1
ATOM 1516 N N . LEU A 1 198 ? 34.075 41.705 29.041 1.00 16.85 198 LEU A N 1
ATOM 1517 C CA . LEU A 1 198 ? 34.950 40.578 28.718 1.00 16.97 198 LEU A CA 1
ATOM 1518 C C . LEU A 1 198 ? 36.284 41.053 28.119 1.00 18.09 198 LEU A C 1
ATOM 1519 O O . LEU A 1 198 ? 37.336 40.444 28.359 1.00 18.47 198 LEU A O 1
ATOM 1524 N N . GLU A 1 199 ? 36.235 42.150 27.362 1.00 18.56 199 GLU A N 1
ATOM 1525 C CA . GLU A 1 199 ? 37.446 42.761 26.842 1.00 20.39 199 GLU A CA 1
ATOM 1526 C C . GLU A 1 199 ? 38.295 43.338 27.965 1.00 19.64 199 GLU A C 1
ATOM 1527 O O . GLU A 1 199 ? 39.528 43.172 27.974 1.00 19.63 199 GLU A O 1
ATOM 1533 N N . GLU A 1 200 ? 37.634 43.989 28.921 1.00 18.84 200 GLU A N 1
ATOM 1534 C CA . GLU A 1 200 ? 38.347 44.525 30.064 1.00 19.83 200 GLU A CA 1
ATOM 1535 C C . GLU A 1 200 ? 39.002 43.394 30.871 1.00 18.61 200 GLU A C 1
ATOM 1536 O O . GLU A 1 200 ? 40.159 43.511 31.300 1.00 18.98 200 GLU A O 1
ATOM 1542 N N . ALA A 1 201 ? 38.266 42.306 31.087 1.00 17.32 201 ALA A N 1
ATOM 1543 C CA . ALA A 1 201 ? 38.820 41.152 31.842 1.00 16.99 201 ALA A CA 1
ATOM 1544 C C . ALA A 1 201 ? 40.062 40.596 31.144 1.00 17.96 201 ALA A C 1
ATOM 1545 O O . ALA A 1 201 ? 41.085 40.331 31.791 1.00 17.96 201 ALA A O 1
ATOM 1547 N N . ALA A 1 202 ? 39.974 40.452 29.816 1.00 17.79 202 ALA A N 1
ATOM 1548 C CA . ALA A 1 202 ? 41.133 39.965 29.035 1.00 19.24 202 ALA A CA 1
ATOM 1549 C C . ALA A 1 202 ? 42.331 40.900 29.206 1.00 19.73 202 ALA A C 1
ATOM 1550 O O . ALA A 1 202 ? 43.473 40.451 29.422 1.00 20.91 202 ALA A O 1
ATOM 1552 N N . LYS A 1 203 ? 42.084 42.194 29.065 1.00 20.69 203 LYS A N 1
ATOM 1553 C CA . LYS A 1 203 ? 43.147 43.198 29.257 1.00 22.06 203 LYS A CA 1
ATOM 1554 C C . LYS A 1 203 ? 43.776 43.151 30.656 1.00 21.04 203 LYS A C 1
ATOM 1555 O O . LYS A 1 203 ? 45.021 43.108 30.802 1.00 21.33 203 LYS A O 1
ATOM 1561 N N . VAL A 1 204 ? 42.931 43.145 31.684 1.00 18.81 204 VAL A N 1
ATOM 1562 C CA . VAL A 1 204 ? 43.444 43.150 33.043 1.00 19.08 204 VAL A CA 1
ATOM 1563 C C . VAL A 1 204 ? 44.208 41.858 33.313 1.00 18.47 204 VAL A C 1
ATOM 1564 O O . VAL A 1 204 ? 45.284 41.902 33.911 1.00 19.94 204 VAL A O 1
ATOM 1568 N N . ALA A 1 205 ? 43.685 40.721 32.836 1.00 18.13 205 ALA A N 1
ATOM 1569 C CA . ALA A 1 205 ? 44.326 39.413 33.032 1.00 18.36 205 ALA A CA 1
ATOM 1570 C C . ALA A 1 205 ? 45.692 39.359 32.362 1.00 20.35 205 ALA A C 1
ATOM 1571 O O . ALA A 1 205 ? 46.624 38.751 32.895 1.00 20.86 205 ALA A O 1
ATOM 1573 N N . SER A 1 206 ? 45.816 40.006 31.197 1.00 21.08 206 SER A N 1
ATOM 1574 C CA . SER A 1 206 ? 47.082 39.953 30.446 1.00 23.48 206 SER A CA 1
ATOM 1575 C C . SER A 1 206 ? 48.239 40.610 31.213 1.00 25.01 206 SER A C 1
ATOM 1576 O O . SER A 1 206 ? 49.420 40.296 30.967 1.00 27.07 206 SER A O 1
ATOM 1579 N N . LYS A 1 207 ? 47.894 41.511 32.128 1.00 25.24 207 LYS A N 1
ATOM 1580 C CA . LYS A 1 207 ? 48.850 42.292 32.917 1.00 27.94 207 LYS A CA 1
ATOM 1581 C C . LYS A 1 207 ? 48.869 41.951 34.412 1.00 28.55 207 LYS A C 1
ATOM 1582 O O . LYS A 1 207 ? 49.648 42.529 35.185 1.00 29.10 207 LYS A O 1
ATOM 1588 N N . PHE A 1 208 ? 48.011 41.023 34.827 1.00 25.53 208 PHE A N 1
ATOM 1589 C CA . PHE A 1 208 ? 47.850 40.732 36.236 1.00 26.03 208 PHE A CA 1
ATOM 1590 C C . PHE A 1 208 ? 49.060 39.977 36.796 1.00 28.87 208 PHE A C 1
ATOM 1591 O O . PHE A 1 208 ? 49.435 40.209 37.953 1.00 30.33 208 PHE A O 1
ATOM 1599 N N . ALA B 1 2 ? -2.357 34.150 66.938 1.00 27.57 2 ALA B N 1
ATOM 1600 C CA . ALA B 1 2 ? -1.420 34.390 65.785 1.00 25.69 2 ALA B CA 1
ATOM 1601 C C . ALA B 1 2 ? -0.351 33.302 65.763 1.00 23.53 2 ALA B C 1
ATOM 1602 O O . ALA B 1 2 ? -0.084 32.661 66.784 1.00 25.09 2 ALA B O 1
ATOM 1604 N N . THR B 1 3 ? 0.241 33.060 64.587 1.00 27.64 3 THR B N 1
ATOM 1605 C CA . THR B 1 3 ? 1.347 32.122 64.481 1.00 25.93 3 THR B CA 1
ATOM 1606 C C . THR B 1 3 ? 2.617 32.939 64.351 1.00 23.13 3 THR B C 1
ATOM 1607 O O . THR B 1 3 ? 2.667 33.861 63.542 1.00 22.86 3 THR B O 1
ATOM 1611 N N . VAL B 1 4 ? 3.606 32.634 65.185 1.00 21.67 4 VAL B N 1
ATOM 1612 C CA . VAL B 1 4 ? 4.826 33.428 65.273 1.00 21.38 4 VAL B CA 1
ATOM 1613 C C . VAL B 1 4 ? 6.017 32.516 65.051 1.00 19.67 4 VAL B C 1
ATOM 1614 O O . VAL B 1 4 ? 6.174 31.510 65.739 1.00 20.72 4 VAL B O 1
ATOM 1618 N N . LEU B 1 5 ? 6.868 32.855 64.084 1.00 18.55 5 LEU B N 1
ATOM 1619 C CA . LEU B 1 5 ? 8.006 32.034 63.764 1.00 17.58 5 LEU B CA 1
ATOM 1620 C C . LEU B 1 5 ? 9.263 32.757 64.268 1.00 16.17 5 LEU B C 1
ATOM 1621 O O . LEU B 1 5 ? 9.517 33.910 63.860 1.00 16.61 5 LEU B O 1
ATOM 1626 N N . PHE B 1 6 ? 10.031 32.074 65.107 1.00 15.98 6 PHE B N 1
ATOM 1627 C CA . PHE B 1 6 ? 11.341 32.546 65.595 1.00 16.69 6 PHE B CA 1
ATOM 1628 C C . PHE B 1 6 ? 12.446 31.859 64.805 1.00 16.56 6 PHE B C 1
ATOM 1629 O O . PHE B 1 6 ? 12.489 30.606 64.769 1.00 18.68 6 PHE B O 1
ATOM 1637 N N . VAL B 1 7 ? 13.291 32.641 64.125 1.00 15.54 7 VAL B N 1
ATOM 1638 C CA . VAL B 1 7 ? 14.401 32.052 63.337 1.00 14.26 7 VAL B CA 1
ATOM 1639 C C . VAL B 1 7 ? 15.699 32.363 64.066 1.00 14.64 7 VAL B C 1
ATOM 1640 O O . VAL B 1 7 ? 16.093 33.537 64.165 1.00 14.36 7 VAL B O 1
ATOM 1644 N N . LYS B 1 8 ? 16.349 31.320 64.559 1.00 14.08 8 LYS B N 1
ATOM 1645 C CA . LYS B 1 8 ? 17.544 31.459 65.417 1.00 14.27 8 LYS B CA 1
ATOM 1646 C C . LYS B 1 8 ? 18.787 31.151 64.586 1.00 14.17 8 LYS B C 1
ATOM 1647 O O . LYS B 1 8 ? 18.886 30.045 64.021 1.00 15.01 8 LYS B O 1
ATOM 1653 N N . ALA B 1 9 ? 19.704 32.105 64.482 1.00 13.73 9 ALA B N 1
ATOM 1654 C CA . ALA B 1 9 ? 20.914 31.907 63.657 1.00 13.27 9 ALA B CA 1
ATOM 1655 C C . ALA B 1 9 ? 22.199 31.986 64.491 1.00 13.61 9 ALA B C 1
ATOM 1656 O O . ALA B 1 9 ? 23.159 32.726 64.148 1.00 13.53 9 ALA B O 1
ATOM 1658 N N . ASN B 1 10 ? 22.250 31.205 65.573 1.00 13.21 10 ASN B N 1
ATOM 1659 C CA . ASN B 1 10 ? 23.457 31.154 66.384 1.00 13.72 10 ASN B CA 1
ATOM 1660 C C . ASN B 1 10 ? 23.359 30.013 67.370 1.00 14.87 10 ASN B C 1
ATOM 1661 O O . ASN B 1 10 ? 22.481 30.029 68.241 1.00 16.19 10 ASN B O 1
ATOM 1666 N N . ASN B 1 11 ? 24.266 29.033 67.252 1.00 14.59 11 ASN B N 1
ATOM 1667 C CA . ASN B 1 11 ? 24.221 27.876 68.149 1.00 15.26 11 ASN B CA 1
ATOM 1668 C C . ASN B 1 11 ? 25.206 27.931 69.316 1.00 15.99 11 ASN B C 1
ATOM 1669 O O . ASN B 1 11 ? 25.379 26.914 70.023 1.00 16.83 11 ASN B O 1
ATOM 1674 N N . ARG B 1 12 ? 25.830 29.099 69.528 1.00 15.93 12 ARG B N 1
ATOM 1675 C CA . ARG B 1 12 ? 26.643 29.349 70.739 1.00 17.11 12 ARG B CA 1
ATOM 1676 C C . ARG B 1 12 ? 25.772 29.444 71.993 1.00 17.87 12 ARG B C 1
ATOM 1677 O O . ARG B 1 12 ? 24.605 29.823 71.908 1.00 17.46 12 ARG B O 1
ATOM 1685 N N . PRO B 1 13 ? 26.337 29.093 73.162 1.00 20.11 13 PRO B N 1
ATOM 1686 C CA . PRO B 1 13 ? 25.535 29.244 74.399 1.00 21.03 13 PRO B CA 1
ATOM 1687 C C . PRO B 1 13 ? 25.265 30.692 74.737 1.00 21.00 13 PRO B C 1
ATOM 1688 O O . PRO B 1 13 ? 26.127 31.553 74.484 1.00 20.23 13 PRO B O 1
ATOM 1692 N N . ALA B 1 14 ? 24.078 30.958 75.305 1.00 21.96 14 ALA B N 1
ATOM 1693 C CA . ALA B 1 14 ? 23.690 32.314 75.713 1.00 23.07 14 ALA B CA 1
ATOM 1694 C C . ALA B 1 14 ? 24.725 32.988 76.604 1.00 25.23 14 ALA B C 1
ATOM 1695 O O . ALA B 1 14 ? 24.980 34.192 76.474 1.00 24.96 14 ALA B O 1
ATOM 1697 N N . GLU B 1 15 ? 25.349 32.207 77.494 1.00 27.01 15 GLU B N 1
ATOM 1698 C CA . GLU B 1 15 ? 26.359 32.757 78.416 1.00 28.35 15 GLU B CA 1
ATOM 1699 C C . GLU B 1 15 ? 27.565 33.322 77.668 1.00 27.26 15 GLU B C 1
ATOM 1700 O O . GLU B 1 15 ? 28.259 34.198 78.162 1.00 26.21 15 GLU B O 1
ATOM 1706 N N . GLN B 1 16 ? 27.793 32.846 76.444 1.00 25.80 16 GLN B N 1
ATOM 1707 C CA . GLN B 1 16 ? 28.918 33.335 75.668 1.00 25.02 16 GLN B CA 1
ATOM 1708 C C . GLN B 1 16 ? 28.547 34.203 74.464 1.00 24.39 16 GLN B C 1
ATOM 1709 O O . GLN B 1 16 ? 29.406 34.881 73.920 1.00 26.20 16 GLN B O 1
ATOM 1715 N N . ALA B 1 17 ? 27.286 34.169 74.056 1.00 19.22 17 ALA B N 1
ATOM 1716 C CA . ALA B 1 17 ? 26.861 34.874 72.839 1.00 16.65 17 ALA B CA 1
ATOM 1717 C C . ALA B 1 17 ? 25.744 35.891 73.104 1.00 15.19 17 ALA B C 1
ATOM 1718 O O . ALA B 1 17 ? 24.618 35.498 73.400 1.00 15.29 17 ALA B O 1
ATOM 1720 N N . VAL B 1 18 ? 26.046 37.188 73.004 1.00 14.52 18 VAL B N 1
ATOM 1721 C CA . VAL B 1 18 ? 25.031 38.210 73.317 1.00 14.44 18 VAL B CA 1
ATOM 1722 C C . VAL B 1 18 ? 23.782 38.104 72.430 1.00 13.54 18 VAL B C 1
ATOM 1723 O O . VAL B 1 18 ? 22.660 38.318 72.898 1.00 14.28 18 VAL B O 1
ATOM 1727 N N . SER B 1 19 ? 23.952 37.762 71.147 1.00 13.37 19 SER B N 1
ATOM 1728 C CA . SER B 1 19 ? 22.793 37.627 70.244 1.00 12.82 19 SER B CA 1
ATOM 1729 C C . SER B 1 19 ? 21.853 36.509 70.682 1.00 13.41 19 SER B C 1
ATOM 1730 O O . SER B 1 19 ? 20.636 36.627 70.509 1.00 13.48 19 SER B O 1
ATOM 1733 N N . VAL B 1 20 ? 22.425 35.452 71.262 1.00 13.89 20 VAL B N 1
ATOM 1734 C CA . VAL B 1 20 ? 21.648 34.344 71.801 1.00 14.95 20 VAL B CA 1
ATOM 1735 C C . VAL B 1 20 ? 20.919 34.741 73.093 1.00 15.09 20 VAL B C 1
ATOM 1736 O O . VAL B 1 20 ? 19.733 34.426 73.234 1.00 15.67 20 VAL B O 1
ATOM 1740 N N . LYS B 1 21 ? 21.608 35.445 73.994 1.00 15.82 21 LYS B N 1
ATOM 1741 C CA . LYS B 1 21 ? 20.955 35.988 75.192 1.00 16.03 21 LYS B CA 1
ATOM 1742 C C . LYS B 1 21 ? 19.783 36.921 74.815 1.00 15.48 21 LYS B C 1
ATOM 1743 O O . LYS B 1 21 ? 18.686 36.831 75.399 1.00 15.45 21 LYS B O 1
ATOM 1749 N N . LEU B 1 22 ? 19.995 37.744 73.785 1.00 14.46 22 LEU B N 1
ATOM 1750 C CA . LEU B 1 22 ? 18.939 38.629 73.298 1.00 14.69 22 LEU B CA 1
ATOM 1751 C C . LEU B 1 22 ? 17.737 37.890 72.699 1.00 14.71 22 LEU B C 1
ATOM 1752 O O . LEU B 1 22 ? 16.587 38.176 73.029 1.00 15.00 22 LEU B O 1
ATOM 1757 N N . TYR B 1 23 ? 18.005 36.924 71.821 1.00 14.22 23 TYR B N 1
ATOM 1758 C CA . TYR B 1 23 ? 16.971 36.069 71.248 1.00 14.82 23 TYR B CA 1
ATOM 1759 C C . TYR B 1 23 ? 16.162 35.358 72.352 1.00 15.49 23 TYR B C 1
ATOM 1760 O O . TYR B 1 23 ? 14.936 35.380 72.328 1.00 16.31 23 TYR B O 1
ATOM 1769 N N . GLU B 1 24 ? 16.860 34.778 73.327 1.00 15.96 24 GLU B N 1
ATOM 1770 C CA . GLU B 1 24 ? 16.173 34.005 74.372 1.00 17.67 24 GLU B CA 1
ATOM 1771 C C . GLU B 1 24 ? 15.291 34.891 75.256 1.00 17.44 24 GLU B C 1
ATOM 1772 O O . GLU B 1 24 ? 14.183 34.496 75.651 1.00 17.75 24 GLU B O 1
ATOM 1778 N N . ALA B 1 25 ? 15.743 36.112 75.504 1.00 16.66 25 ALA B N 1
ATOM 1779 C CA . ALA B 1 25 ? 14.976 37.055 76.325 1.00 17.26 25 ALA B CA 1
ATOM 1780 C C . ALA B 1 25 ? 13.697 37.495 75.598 1.00 17.15 25 ALA B C 1
ATOM 1781 O O . ALA B 1 25 ? 12.625 37.565 76.204 1.00 18.02 25 ALA B O 1
ATOM 1783 N N . PHE B 1 26 ? 13.833 37.829 74.310 1.00 15.66 26 PHE B N 1
ATOM 1784 C CA . PHE B 1 26 ? 12.695 38.261 73.526 1.00 16.04 26 PHE B CA 1
ATOM 1785 C C . PHE B 1 26 ? 11.674 37.118 73.440 1.00 16.25 26 PHE B C 1
ATOM 1786 O O . PHE B 1 26 ? 10.454 37.331 73.610 1.00 17.09 26 PHE B O 1
ATOM 1794 N N . LEU B 1 27 ? 12.177 35.917 73.180 1.00 15.76 27 LEU B N 1
ATOM 1795 C CA . LEU B 1 27 ? 11.349 34.711 73.090 1.00 16.49 27 LEU B CA 1
ATOM 1796 C C . LEU B 1 27 ? 10.569 34.455 74.390 1.00 17.20 27 LEU B C 1
ATOM 1797 O O . LEU B 1 27 ? 9.332 34.268 74.361 1.00 17.16 27 LEU B O 1
ATOM 1802 N N . ALA B 1 28 ? 11.263 34.485 75.517 1.00 17.03 28 ALA B N 1
ATOM 1803 C CA . ALA B 1 28 ? 10.592 34.236 76.819 1.00 18.60 28 ALA B CA 1
ATOM 1804 C C . ALA B 1 28 ? 9.525 35.293 77.102 1.00 19.81 28 ALA B C 1
ATOM 1805 O O . ALA B 1 28 ? 8.398 34.978 77.569 1.00 20.72 28 ALA B O 1
ATOM 1807 N N . ASN B 1 29 ? 9.864 36.547 76.814 1.00 18.74 29 ASN B N 1
ATOM 1808 C CA . ASN B 1 29 ? 8.946 37.649 77.051 1.00 20.52 29 ASN B CA 1
ATOM 1809 C C . ASN B 1 29 ? 7.762 37.613 76.109 1.00 20.18 29 ASN B C 1
ATOM 1810 O O . ASN B 1 29 ? 6.623 37.966 76.512 1.00 20.85 29 ASN B O 1
ATOM 1815 N N . TYR B 1 30 ? 8.016 37.187 74.866 1.00 18.98 30 TYR B N 1
ATOM 1816 C CA . TYR B 1 30 ? 6.933 37.091 73.904 1.00 19.43 30 TYR B CA 1
ATOM 1817 C C . TYR B 1 30 ? 5.918 36.057 74.352 1.00 20.93 30 TYR B C 1
ATOM 1818 O O . TYR B 1 30 ? 4.709 36.329 74.364 1.00 22.27 30 TYR B O 1
ATOM 1827 N N . LYS B 1 31 ? 6.404 34.882 74.721 1.00 21.44 31 LYS B N 1
ATOM 1828 C CA . LYS B 1 31 ? 5.500 33.814 75.188 1.00 24.25 31 LYS B CA 1
ATOM 1829 C C . LYS B 1 31 ? 4.692 34.214 76.425 1.00 25.21 31 LYS B C 1
ATOM 1830 O O . LYS B 1 31 ? 3.478 33.970 76.480 1.00 26.02 31 LYS B O 1
ATOM 1836 N N . GLU B 1 32 ? 5.343 34.872 77.381 1.00 25.81 32 GLU B N 1
ATOM 1837 C CA . GLU B 1 32 ? 4.650 35.335 78.595 1.00 27.87 32 GLU B CA 1
ATOM 1838 C C . GLU B 1 32 ? 3.474 36.240 78.268 1.00 27.60 32 GLU B C 1
ATOM 1839 O O . GLU B 1 32 ? 2.418 36.161 78.918 1.00 29.44 32 GLU B O 1
ATOM 1845 N N . ALA B 1 33 ? 3.643 37.099 77.273 1.00 26.18 33 ALA B N 1
ATOM 1846 C CA . ALA B 1 33 ? 2.616 38.065 76.922 1.00 26.67 33 ALA B CA 1
ATOM 1847 C C . ALA B 1 33 ? 1.536 37.470 76.016 1.00 27.72 33 ALA B C 1
ATOM 1848 O O . ALA B 1 33 ? 0.435 38.036 75.921 1.00 28.91 33 ALA B O 1
ATOM 1850 N N . HIS B 1 34 ? 1.829 36.316 75.399 1.00 25.40 34 HIS B N 1
ATOM 1851 C CA . HIS B 1 34 ? 0.916 35.705 74.437 1.00 26.36 34 HIS B CA 1
ATOM 1852 C C . HIS B 1 34 ? 0.735 34.227 74.628 1.00 25.73 34 HIS B C 1
ATOM 1853 O O . HIS B 1 34 ? 1.195 33.417 73.799 1.00 24.87 34 HIS B O 1
ATOM 1860 N N . PRO B 1 35 ? 0.036 33.830 75.703 1.00 26.08 35 PRO B N 1
ATOM 1861 C CA . PRO B 1 35 ? -0.021 32.408 76.035 1.00 27.06 35 PRO B CA 1
ATOM 1862 C C . PRO B 1 35 ? -0.798 31.559 75.016 1.00 27.60 35 PRO B C 1
ATOM 1863 O O . PRO B 1 35 ? -0.618 30.348 74.977 1.00 28.98 35 PRO B O 1
ATOM 1867 N N . ASN B 1 36 ? -1.652 32.177 74.204 1.00 27.74 36 ASN B N 1
ATOM 1868 C CA . ASN B 1 36 ? -2.434 31.399 73.254 1.00 29.08 36 ASN B CA 1
ATOM 1869 C C . ASN B 1 36 ? -1.967 31.500 71.810 1.00 27.90 36 ASN B C 1
ATOM 1870 O O . ASN B 1 36 ? -2.643 31.037 70.905 1.00 27.14 36 ASN B O 1
ATOM 1875 N N . ASP B 1 37 ? -0.804 32.099 71.599 1.00 26.98 37 ASP B N 1
ATOM 1876 C CA . ASP B 1 37 ? -0.213 32.097 70.252 1.00 26.91 37 ASP B CA 1
ATOM 1877 C C . ASP B 1 37 ? 0.469 30.786 69.976 1.00 27.17 37 ASP B C 1
ATOM 1878 O O . ASP B 1 37 ? 0.815 30.063 70.901 1.00 28.54 37 ASP B O 1
ATOM 1883 N N . THR B 1 38 ? 0.635 30.468 68.703 1.00 25.93 38 THR B N 1
ATOM 1884 C CA . THR B 1 38 ? 1.392 29.305 68.302 1.00 25.85 38 THR B CA 1
ATOM 1885 C C . THR B 1 38 ? 2.778 29.846 67.987 1.00 24.40 38 THR B C 1
ATOM 1886 O O . THR B 1 38 ? 2.924 30.606 67.045 1.00 24.65 38 THR B O 1
ATOM 1890 N N . VAL B 1 39 ? 3.752 29.496 68.819 1.00 23.74 39 VAL B N 1
ATOM 1891 C CA . VAL B 1 39 ? 5.135 29.983 68.653 1.00 22.77 39 VAL B CA 1
ATOM 1892 C C . VAL B 1 39 ? 6.001 28.815 68.188 1.00 23.47 39 VAL B C 1
ATOM 1893 O O . VAL B 1 39 ? 6.043 27.745 68.830 1.00 25.29 39 VAL B O 1
ATOM 1897 N N . VAL B 1 40 ? 6.656 28.994 67.038 1.00 22.40 40 VAL B N 1
ATOM 1898 C CA . VAL B 1 40 ? 7.468 27.957 66.424 1.00 22.96 40 VAL B CA 1
ATOM 1899 C C . VAL B 1 40 ? 8.911 28.462 66.363 1.00 21.04 40 VAL B C 1
ATOM 1900 O O . VAL B 1 40 ? 9.113 29.600 65.985 1.00 20.94 40 VAL B O 1
ATOM 1904 N N . GLU B 1 41 ? 9.864 27.648 66.824 1.00 21.02 41 GLU B N 1
ATOM 1905 C CA . GLU B 1 41 ? 11.312 27.974 66.748 1.00 20.05 41 GLU B CA 1
ATOM 1906 C C . GLU B 1 41 ? 11.957 27.162 65.655 1.00 19.74 41 GLU B C 1
ATOM 1907 O O . GLU B 1 41 ? 11.795 25.917 65.605 1.00 20.28 41 GLU B O 1
ATOM 1913 N N . LEU B 1 42 ? 12.680 27.861 64.786 1.00 16.68 42 LEU B N 1
ATOM 1914 C CA . LEU B 1 42 ? 13.458 27.239 63.734 1.00 16.72 42 LEU B CA 1
ATOM 1915 C C . LEU B 1 42 ? 14.912 27.551 64.059 1.00 16.23 42 LEU B C 1
ATOM 1916 O O . LEU B 1 42 ? 15.327 28.702 64.011 1.00 17.53 42 LEU B O 1
ATOM 1921 N N . ASP B 1 43 ? 15.662 26.515 64.402 1.00 16.66 43 ASP B N 1
ATOM 1922 C CA . ASP B 1 43 ? 17.067 26.637 64.707 1.00 16.35 43 ASP B CA 1
ATOM 1923 C C . ASP B 1 43 ? 17.830 26.258 63.453 1.00 15.95 43 ASP B C 1
ATOM 1924 O O . ASP B 1 43 ? 17.866 25.086 63.077 1.00 15.02 43 ASP B O 1
ATOM 1929 N N . LEU B 1 44 ? 18.379 27.265 62.768 1.00 14.09 44 LEU B N 1
ATOM 1930 C CA . LEU B 1 44 ? 19.075 27.013 61.494 1.00 14.50 44 LEU B CA 1
ATOM 1931 C C . LEU B 1 44 ? 20.250 26.020 61.599 1.00 15.00 44 LEU B C 1
ATOM 1932 O O . LEU B 1 44 ? 20.585 25.370 60.600 1.00 16.72 44 LEU B O 1
ATOM 1937 N N . TYR B 1 45 ? 20.847 25.878 62.784 1.00 15.19 45 TYR B N 1
ATOM 1938 C CA . TYR B 1 45 ? 21.978 24.957 62.954 1.00 15.91 45 TYR B CA 1
ATOM 1939 C C . TYR B 1 45 ? 21.549 23.496 63.125 1.00 17.77 45 TYR B C 1
ATOM 1940 O O . TYR B 1 45 ? 22.394 22.597 63.061 1.00 19.16 45 TYR B O 1
ATOM 1949 N N . LYS B 1 46 ? 20.244 23.269 63.292 1.00 18.55 46 LYS B N 1
ATOM 1950 C CA . LYS B 1 46 ? 19.704 21.903 63.392 1.00 20.06 46 LYS B CA 1
ATOM 1951 C C . LYS B 1 46 ? 19.188 21.413 62.040 1.00 20.35 46 LYS B C 1
ATOM 1952 O O . LYS B 1 46 ? 18.860 20.217 61.878 1.00 22.19 46 LYS B O 1
ATOM 1958 N N . GLU B 1 47 ? 19.121 22.325 61.069 1.00 19.01 47 GLU B N 1
ATOM 1959 C CA . GLU B 1 47 ? 18.577 22.051 59.747 1.00 20.26 47 GLU B CA 1
ATOM 1960 C C . GLU B 1 47 ? 19.681 21.700 58.747 1.00 20.11 47 GLU B C 1
ATOM 1961 O O . GLU B 1 47 ? 20.850 22.020 58.954 1.00 20.26 47 GLU B O 1
ATOM 1967 N N . GLU B 1 48 ? 19.305 21.027 57.674 1.00 20.20 48 GLU B N 1
ATOM 1968 C CA . GLU B 1 48 ? 20.210 20.868 56.540 1.00 20.65 48 GLU B CA 1
ATOM 1969 C C . GLU B 1 48 ? 19.845 21.938 55.536 1.00 18.95 48 GLU B C 1
ATOM 1970 O O . GLU B 1 48 ? 18.695 21.994 55.061 1.00 19.49 48 GLU B O 1
ATOM 1976 N N . LEU B 1 49 ? 20.815 22.811 55.254 1.00 16.85 49 LEU B N 1
ATOM 1977 C CA . LEU B 1 49 ? 20.603 23.955 54.381 1.00 15.06 49 LEU B CA 1
ATOM 1978 C C . LEU B 1 49 ? 21.579 23.936 53.211 1.00 14.31 49 LEU B C 1
ATOM 1979 O O . LEU B 1 49 ? 22.603 24.621 53.217 1.00 13.10 49 LEU B O 1
ATOM 1984 N N . PRO B 1 50 ? 21.275 23.139 52.173 1.00 13.85 50 PRO B N 1
ATOM 1985 C CA . PRO B 1 50 ? 22.176 23.114 51.022 1.00 13.89 50 PRO B CA 1
ATOM 1986 C C . PRO B 1 50 ? 22.329 24.485 50.398 1.00 12.51 50 PRO B C 1
ATOM 1987 O O . PRO B 1 50 ? 21.348 25.270 50.335 1.00 12.76 50 PRO B O 1
ATOM 1991 N N . TYR B 1 51 ? 23.550 24.805 49.981 1.00 12.15 51 TYR B N 1
ATOM 1992 C CA . TYR B 1 51 ? 23.792 26.114 49.343 1.00 11.90 51 TYR B CA 1
ATOM 1993 C C . TYR B 1 51 ? 23.013 26.278 48.044 1.00 12.10 51 TYR B C 1
ATOM 1994 O O . TYR B 1 51 ? 22.814 25.339 47.261 1.00 12.38 51 TYR B O 1
ATOM 2003 N N . VAL B 1 52 ? 22.523 27.488 47.812 1.00 12.14 52 VAL B N 1
ATOM 2004 C CA . VAL B 1 52 ? 21.848 27.805 46.543 1.00 12.65 52 VAL B CA 1
ATOM 2005 C C . VAL B 1 52 ? 22.868 27.831 45.400 1.00 13.58 52 VAL B C 1
ATOM 2006 O O . VAL B 1 52 ? 23.905 28.470 45.479 1.00 14.03 52 VAL B O 1
ATOM 2010 N N . GLY B 1 53 ? 22.582 27.098 44.339 1.00 13.12 53 GLY B N 1
ATOM 2011 C CA . GLY B 1 53 ? 23.435 27.084 43.133 1.00 13.98 53 GLY B CA 1
ATOM 2012 C C . GLY B 1 53 ? 22.541 26.747 41.952 1.00 13.75 53 GLY B C 1
ATOM 2013 O O . GLY B 1 53 ? 21.316 26.915 42.033 1.00 14.44 53 GLY B O 1
ATOM 2014 N N . VAL B 1 54 ? 23.143 26.219 40.894 1.00 14.13 54 VAL B N 1
ATOM 2015 C CA . VAL B 1 54 ? 22.431 26.067 39.610 1.00 14.67 54 VAL B CA 1
ATOM 2016 C C . VAL B 1 54 ? 21.116 25.266 39.695 1.00 15.24 54 VAL B C 1
ATOM 2017 O O . VAL B 1 54 ? 20.107 25.668 39.099 1.00 14.85 54 VAL B O 1
ATOM 2021 N N . ASP B 1 55 ? 21.117 24.146 40.417 1.00 16.66 55 ASP B N 1
ATOM 2022 C CA . ASP B 1 55 ? 19.878 23.337 40.492 1.00 16.76 55 ASP B CA 1
ATOM 2023 C C . ASP B 1 55 ? 18.718 24.036 41.217 1.00 16.80 55 ASP B C 1
ATOM 2024 O O . ASP B 1 55 ? 17.560 23.965 40.777 1.00 15.84 55 ASP B O 1
ATOM 2029 N N . MET B 1 56 ? 19.019 24.759 42.304 1.00 15.91 56 MET B N 1
ATOM 2030 C CA . MET B 1 56 ? 18.015 25.544 43.000 1.00 16.79 56 MET B CA 1
ATOM 2031 C C . MET B 1 56 ? 17.512 26.714 42.137 1.00 15.29 56 MET B C 1
ATOM 2032 O O . MET B 1 56 ? 16.307 26.955 42.021 1.00 14.89 56 MET B O 1
ATOM 2037 N N . ILE B 1 57 ? 18.435 27.414 41.495 1.00 14.15 57 ILE B N 1
ATOM 2038 C CA . ILE B 1 57 ? 18.091 28.558 40.637 1.00 14.39 57 ILE B CA 1
ATOM 2039 C C . ILE B 1 57 ? 17.180 28.155 39.459 1.00 15.07 57 ILE B C 1
ATOM 2040 O O . ILE B 1 57 ? 16.110 28.753 39.258 1.00 15.39 57 ILE B O 1
ATOM 2045 N N . ASN B 1 58 ? 17.569 27.083 38.770 1.00 14.63 58 ASN B N 1
ATOM 2046 C CA . ASN B 1 58 ? 16.798 26.592 37.622 1.00 15.77 58 ASN B CA 1
ATOM 2047 C C . ASN B 1 58 ? 15.473 25.988 38.090 1.00 15.34 58 ASN B C 1
ATOM 2048 O O . ASN B 1 58 ? 14.423 26.232 37.485 1.00 14.89 58 ASN B O 1
ATOM 2053 N N . GLY B 1 59 ? 15.518 25.213 39.169 1.00 15.19 59 GLY B N 1
ATOM 2054 C CA . GLY B 1 59 ? 14.302 24.557 39.646 1.00 16.04 59 GLY B CA 1
ATOM 2055 C C . GLY B 1 59 ? 13.253 25.545 40.130 1.00 17.15 59 GLY B C 1
ATOM 2056 O O . GLY B 1 59 ? 12.075 25.430 39.788 1.00 16.54 59 GLY B O 1
ATOM 2057 N N . THR B 1 60 ? 13.674 26.515 40.942 1.00 16.78 60 THR B N 1
ATOM 2058 C CA . THR B 1 60 ? 12.714 27.515 41.425 1.00 18.40 60 THR B CA 1
ATOM 2059 C C . THR B 1 60 ? 12.201 28.438 40.321 1.00 19.86 60 THR B C 1
ATOM 2060 O O . THR B 1 60 ? 11.038 28.871 40.383 1.00 20.77 60 THR B O 1
ATOM 2064 N N . PHE B 1 61 ? 13.009 28.690 39.294 1.00 19.13 61 PHE B N 1
ATOM 2065 C CA . PHE B 1 61 ? 12.506 29.412 38.116 1.00 22.16 61 PHE B CA 1
ATOM 2066 C C . PHE B 1 61 ? 11.441 28.631 37.359 1.00 21.64 61 PHE B C 1
ATOM 2067 O O . PHE B 1 61 ? 10.392 29.176 36.973 1.00 22.91 61 PHE B O 1
ATOM 2075 N N . LYS B 1 62 ? 11.697 27.346 37.159 1.00 19.45 62 LYS B N 1
ATOM 2076 C CA . LYS B 1 62 ? 10.838 26.548 36.293 1.00 19.62 62 LYS B CA 1
ATOM 2077 C C . LYS B 1 62 ? 9.522 26.094 36.942 1.00 19.19 62 LYS B C 1
ATOM 2078 O O . LYS B 1 62 ? 8.544 25.829 36.217 1.00 18.56 62 LYS B O 1
ATOM 2084 N N . ALA B 1 63 ? 9.536 25.980 38.275 1.00 18.43 63 ALA B N 1
ATOM 2085 C CA . ALA B 1 63 ? 8.435 25.361 39.020 1.00 19.44 63 ALA B CA 1
ATOM 2086 C C . ALA B 1 63 ? 7.122 26.076 38.722 1.00 18.65 63 ALA B C 1
ATOM 2087 O O . ALA B 1 63 ? 7.040 27.302 38.808 1.00 19.83 63 ALA B O 1
ATOM 2089 N N . GLY B 1 64 ? 6.129 25.296 38.323 1.00 18.93 64 GLY B N 1
ATOM 2090 C CA . GLY B 1 64 ? 4.771 25.806 38.140 1.00 19.88 64 GLY B CA 1
ATOM 2091 C C . GLY B 1 64 ? 4.527 26.372 36.758 1.00 20.47 64 GLY B C 1
ATOM 2092 O O . GLY B 1 64 ? 3.418 26.877 36.491 1.00 22.07 64 GLY B O 1
ATOM 2093 N N . LYS B 1 65 ? 5.528 26.302 35.881 1.00 19.03 65 LYS B N 1
ATOM 2094 C CA . LYS B 1 65 ? 5.429 26.920 34.548 1.00 19.92 65 LYS B CA 1
ATOM 2095 C C . LYS B 1 65 ? 5.283 25.928 33.395 1.00 20.12 65 LYS B C 1
ATOM 2096 O O . LYS B 1 65 ? 5.302 26.331 32.232 1.00 22.07 65 LYS B O 1
ATOM 2102 N N . GLY B 1 66 ? 5.166 24.634 33.703 1.00 19.64 66 GLY B N 1
ATOM 2103 C CA . GLY B 1 66 ? 4.970 23.642 32.638 1.00 19.20 66 GLY B CA 1
ATOM 2104 C C . GLY B 1 66 ? 6.257 23.004 32.113 1.00 18.25 66 GLY B C 1
ATOM 2105 O O . GLY B 1 66 ? 6.196 22.130 31.262 1.00 18.01 66 GLY B O 1
ATOM 2106 N N . PHE B 1 67 ? 7.417 23.457 32.602 1.00 18.27 67 PHE B N 1
ATOM 2107 C CA . PHE B 1 67 ? 8.730 22.893 32.210 1.00 17.79 67 PHE B CA 1
ATOM 2108 C C . PHE B 1 67 ? 9.003 21.531 32.840 1.00 18.53 67 PHE B C 1
ATOM 2109 O O . PHE B 1 67 ? 8.478 21.238 33.920 1.00 20.53 67 PHE B O 1
ATOM 2117 N N . ASP B 1 68 ? 9.852 20.726 32.198 1.00 18.08 68 ASP B N 1
ATOM 2118 C CA . ASP B 1 68 ? 10.431 19.538 32.868 1.00 18.19 68 ASP B CA 1
ATOM 2119 C C . ASP B 1 68 ? 11.439 19.970 33.932 1.00 17.29 68 ASP B C 1
ATOM 2120 O O . ASP B 1 68 ? 12.062 21.042 33.837 1.00 16.88 68 ASP B O 1
ATOM 2125 N N . LEU B 1 69 ? 11.574 19.159 34.978 1.00 16.33 69 LEU B N 1
ATOM 2126 C CA . LEU B 1 69 ? 12.601 19.373 35.996 1.00 15.80 69 LEU B CA 1
ATOM 2127 C C . LEU B 1 69 ? 13.455 18.123 36.117 1.00 15.26 69 LEU B C 1
ATOM 2128 O O . LEU B 1 69 ? 12.967 17.005 35.921 1.00 15.36 69 LEU B O 1
ATOM 2133 N N . THR B 1 70 ? 14.723 18.307 36.442 1.00 15.09 70 THR B N 1
ATOM 2134 C CA . THR B 1 70 ? 15.538 17.166 36.836 1.00 15.82 70 THR B CA 1
ATOM 2135 C C . THR B 1 70 ? 15.208 16.755 38.273 1.00 16.16 70 THR B C 1
ATOM 2136 O O . THR B 1 70 ? 14.661 17.518 39.067 1.00 15.64 70 THR B O 1
ATOM 2140 N N . GLU B 1 71 ? 15.577 15.523 38.612 1.00 17.41 71 GLU B N 1
ATOM 2141 C CA . GLU B 1 71 ? 15.479 15.052 39.992 1.00 19.97 71 GLU B CA 1
ATOM 2142 C C . GLU B 1 71 ? 16.207 15.983 40.965 1.00 19.23 71 GLU B C 1
ATOM 2143 O O . GLU B 1 71 ? 15.666 16.354 42.002 1.00 18.27 71 GLU B O 1
ATOM 2149 N N . GLU B 1 72 ? 17.403 16.431 40.601 1.00 19.42 72 GLU B N 1
ATOM 2150 C CA . GLU B 1 72 ? 18.151 17.295 41.486 1.00 20.11 72 GLU B CA 1
ATOM 2151 C C . GLU B 1 72 ? 17.529 18.685 41.641 1.00 17.67 72 GLU B C 1
ATOM 2152 O O . GLU B 1 72 ? 17.545 19.268 42.724 1.00 17.07 72 GLU B O 1
ATOM 2158 N N . GLU B 1 73 ? 16.990 19.210 40.549 1.00 16.31 73 GLU B N 1
ATOM 2159 C CA . GLU B 1 73 ? 16.195 20.444 40.597 1.00 15.73 73 GLU B CA 1
ATOM 2160 C C . GLU B 1 73 ? 14.979 20.302 41.521 1.00 16.60 73 GLU B C 1
ATOM 2161 O O . GLU B 1 73 ? 14.692 21.190 42.326 1.00 15.51 73 GLU B O 1
ATOM 2167 N N . ALA B 1 74 ? 14.260 19.182 41.421 1.00 15.73 74 ALA B N 1
ATOM 2168 C CA . ALA B 1 74 ? 13.073 18.988 42.259 1.00 15.91 74 ALA B CA 1
ATOM 2169 C C . ALA B 1 74 ? 13.459 18.848 43.723 1.00 16.64 74 ALA B C 1
ATOM 2170 O O . ALA B 1 74 ? 12.732 19.353 44.590 1.00 16.41 74 ALA B O 1
ATOM 2172 N N . LYS B 1 75 ? 14.578 18.165 43.991 1.00 16.87 75 LYS B N 1
ATOM 2173 C CA . LYS B 1 75 ? 15.092 18.020 45.389 1.00 18.48 75 LYS B CA 1
ATOM 2174 C C . LYS B 1 75 ? 15.386 19.392 45.983 1.00 18.11 75 LYS B C 1
ATOM 2175 O O . LYS B 1 75 ? 15.048 19.669 47.150 1.00 17.33 75 LYS B O 1
ATOM 2181 N N . ALA B 1 76 ? 16.002 20.253 45.168 1.00 16.83 76 ALA B N 1
ATOM 2182 C CA . ALA B 1 76 ? 16.363 21.602 45.631 1.00 15.88 76 ALA B CA 1
ATOM 2183 C C . ALA B 1 76 ? 15.110 22.433 45.889 1.00 16.49 76 ALA B C 1
ATOM 2184 O O . ALA B 1 76 ? 15.016 23.110 46.925 1.00 17.19 76 ALA B O 1
ATOM 2186 N N . VAL B 1 77 ? 14.132 22.369 44.983 1.00 15.43 77 VAL B N 1
ATOM 2187 C CA . VAL B 1 77 ? 12.860 23.081 45.162 1.00 16.03 77 VAL B CA 1
ATOM 2188 C C . VAL B 1 77 ? 12.128 22.632 46.440 1.00 16.24 77 VAL B C 1
ATOM 2189 O O . VAL B 1 77 ? 11.521 23.458 47.153 1.00 16.66 77 VAL B O 1
ATOM 2193 N N . ALA B 1 78 ? 12.171 21.323 46.701 1.00 15.49 78 ALA B N 1
ATOM 2194 C CA . ALA B 1 78 ? 11.511 20.764 47.895 1.00 16.73 78 ALA B CA 1
ATOM 2195 C C . ALA B 1 78 ? 12.105 21.349 49.170 1.00 16.35 78 ALA B C 1
ATOM 2196 O O . ALA B 1 78 ? 11.385 21.633 50.124 1.00 18.31 78 ALA B O 1
ATOM 2198 N N . VAL B 1 79 ? 13.423 21.507 49.185 1.00 15.49 79 VAL B N 1
ATOM 2199 C CA . VAL B 1 79 ? 14.106 22.117 50.346 1.00 16.02 79 VAL B CA 1
ATOM 2200 C C . VAL B 1 79 ? 13.661 23.563 50.532 1.00 15.64 79 VAL B C 1
ATOM 2201 O O . VAL B 1 79 ? 13.243 23.938 51.630 1.00 15.55 79 VAL B O 1
ATOM 2205 N N . ALA B 1 80 ? 13.752 24.369 49.465 1.00 15.61 80 ALA B N 1
ATOM 2206 C CA . ALA B 1 80 ? 13.377 25.787 49.558 1.00 16.26 80 ALA B CA 1
ATOM 2207 C C . ALA B 1 80 ? 11.904 25.955 49.932 1.00 16.69 80 ALA B C 1
ATOM 2208 O O . ALA B 1 80 ? 11.561 26.773 50.809 1.00 16.35 80 ALA B O 1
ATOM 2210 N N . ASP B 1 81 ? 11.020 25.176 49.300 1.00 16.78 81 ASP B N 1
ATOM 2211 C CA . ASP B 1 81 ? 9.588 25.212 49.625 1.00 18.07 81 ASP B CA 1
ATOM 2212 C C . ASP B 1 81 ? 9.270 24.972 51.089 1.00 18.22 81 ASP B C 1
ATOM 2213 O O . ASP B 1 81 ? 8.379 25.617 51.645 1.00 18.89 81 ASP B O 1
ATOM 2218 N N . LYS B 1 82 ? 9.962 24.021 51.709 1.00 18.38 82 LYS B N 1
ATOM 2219 C CA . LYS B 1 82 ? 9.711 23.716 53.105 1.00 19.93 82 LYS B CA 1
ATOM 2220 C C . LYS B 1 82 ? 9.892 24.987 53.969 1.00 18.66 82 LYS B C 1
ATOM 2221 O O . LYS B 1 82 ? 9.015 25.319 54.786 1.00 18.90 82 LYS B O 1
ATOM 2227 N N . TYR B 1 83 ? 11.011 25.698 53.777 1.00 16.45 83 TYR B N 1
ATOM 2228 C CA . TYR B 1 83 ? 11.291 26.915 54.576 1.00 16.57 83 TYR B CA 1
ATOM 2229 C C . TYR B 1 83 ? 10.407 28.069 54.136 1.00 15.88 83 TYR B C 1
ATOM 2230 O O . TYR B 1 83 ? 9.849 28.798 54.959 1.00 16.54 83 TYR B O 1
ATOM 2239 N N . LEU B 1 84 ? 10.257 28.222 52.827 1.00 15.31 84 LEU B N 1
ATOM 2240 C CA . LEU B 1 84 ? 9.466 29.318 52.281 1.00 15.85 84 LEU B CA 1
ATOM 2241 C C . LEU B 1 84 ? 8.016 29.222 52.735 1.00 17.06 84 LEU B C 1
ATOM 2242 O O . LEU B 1 84 ? 7.450 30.210 53.190 1.00 17.08 84 LEU B O 1
ATOM 2247 N N . ASN B 1 85 ? 7.413 28.028 52.669 1.00 17.37 85 ASN B N 1
ATOM 2248 C CA . ASN B 1 85 ? 6.007 27.839 53.097 1.00 19.04 85 ASN B CA 1
ATOM 2249 C C . ASN B 1 85 ? 5.772 28.117 54.597 1.00 18.81 85 ASN B C 1
ATOM 2250 O O . ASN B 1 85 ? 4.767 28.709 54.973 1.00 19.47 85 ASN B O 1
ATOM 2255 N N . GLN B 1 86 ? 6.729 27.710 55.426 1.00 18.20 86 GLN B N 1
ATOM 2256 C CA . GLN B 1 86 ? 6.661 27.958 56.862 1.00 18.19 86 GLN B CA 1
ATOM 2257 C C . GLN B 1 86 ? 6.723 29.456 57.166 1.00 17.63 86 GLN B C 1
ATOM 2258 O O . GLN B 1 86 ? 5.968 29.944 58.013 1.00 18.94 86 GLN B O 1
ATOM 2264 N N . PHE B 1 87 ? 7.611 30.166 56.467 1.00 16.56 87 PHE B N 1
ATOM 2265 C CA . PHE B 1 87 ? 7.754 31.636 56.596 1.00 16.50 87 PHE B CA 1
ATOM 2266 C C . PHE B 1 87 ? 6.452 32.329 56.158 1.00 17.09 87 PHE B C 1
ATOM 2267 O O . PHE B 1 87 ? 5.974 33.243 56.826 1.00 18.00 87 PHE B O 1
ATOM 2275 N N . LEU B 1 88 ? 5.855 31.875 55.050 1.00 17.94 88 LEU B N 1
ATOM 2276 C CA . LEU B 1 88 ? 4.656 32.519 54.529 1.00 18.94 88 LEU B CA 1
ATOM 2277 C C . LEU B 1 88 ? 3.439 32.296 55.431 1.00 20.17 88 LEU B C 1
ATOM 2278 O O . LEU B 1 88 ? 2.541 33.133 55.474 1.00 20.45 88 LEU B O 1
ATOM 2283 N N . GLU B 1 89 ? 3.420 31.159 56.122 1.00 21.39 89 GLU B N 1
ATOM 2284 C CA . GLU B 1 89 ? 2.320 30.814 57.029 1.00 23.87 89 GLU B CA 1
ATOM 2285 C C . GLU B 1 89 ? 2.337 31.667 58.295 1.00 23.11 89 GLU B C 1
ATOM 2286 O O . GLU B 1 89 ? 1.303 31.904 58.901 1.00 24.02 89 GLU B O 1
ATOM 2292 N N . ALA B 1 90 ? 3.505 32.171 58.681 1.00 22.09 90 ALA B N 1
ATOM 2293 C CA . ALA B 1 90 ? 3.617 32.912 59.942 1.00 20.92 90 ALA B CA 1
ATOM 2294 C C . ALA B 1 90 ? 2.992 34.320 59.857 1.00 21.85 90 ALA B C 1
ATOM 2295 O O . ALA B 1 90 ? 3.196 35.040 58.869 1.00 21.70 90 ALA B O 1
ATOM 2297 N N . ASP B 1 91 ? 2.259 34.727 60.903 1.00 21.25 91 ASP B N 1
ATOM 2298 C CA . ASP B 1 91 ? 1.752 36.108 60.988 1.00 21.89 91 ASP B CA 1
ATOM 2299 C C . ASP B 1 91 ? 2.837 37.103 61.421 1.00 20.97 91 ASP B C 1
ATOM 2300 O O . ASP B 1 91 ? 2.781 38.305 61.103 1.00 21.57 91 ASP B O 1
ATOM 2305 N N . LYS B 1 92 ? 3.773 36.616 62.222 1.00 20.45 92 LYS B N 1
ATOM 2306 C CA . LYS B 1 92 ? 4.920 37.434 62.681 1.00 19.17 92 LYS B CA 1
ATOM 2307 C C . LYS B 1 92 ? 6.172 36.589 62.595 1.00 17.70 92 LYS B C 1
ATOM 2308 O O . LYS B 1 92 ? 6.116 35.378 62.843 1.00 17.64 92 LYS B O 1
ATOM 2314 N N . VAL B 1 93 ? 7.312 37.229 62.263 1.00 16.33 93 VAL B N 1
ATOM 2315 C CA . VAL B 1 93 ? 8.601 36.544 62.194 1.00 15.69 93 VAL B CA 1
ATOM 2316 C C . VAL B 1 93 ? 9.657 37.314 62.997 1.00 14.73 93 VAL B C 1
ATOM 2317 O O . VAL B 1 93 ? 9.768 38.529 62.856 1.00 16.40 93 VAL B O 1
ATOM 2321 N N . VAL B 1 94 ? 10.411 36.591 63.831 1.00 15.05 94 VAL B N 1
ATOM 2322 C CA . VAL B 1 94 ? 11.469 37.186 64.643 1.00 14.95 94 VAL B CA 1
ATOM 2323 C C . VAL B 1 94 ? 12.802 36.561 64.225 1.00 14.21 94 VAL B C 1
ATOM 2324 O O . VAL B 1 94 ? 12.956 35.325 64.311 1.00 15.74 94 VAL B O 1
ATOM 2328 N N . PHE B 1 95 ? 13.748 37.379 63.744 1.00 14.07 95 PHE B N 1
ATOM 2329 C CA . PHE B 1 95 ? 15.097 36.897 63.391 1.00 13.83 95 PHE B CA 1
ATOM 2330 C C . PHE B 1 95 ? 16.098 37.256 64.497 1.00 14.26 95 PHE B C 1
ATOM 2331 O O . PHE B 1 95 ? 16.201 38.453 64.844 1.00 14.08 95 PHE B O 1
ATOM 2339 N N . GLY B 1 96 ? 16.842 36.267 65.024 1.00 13.37 96 GLY B N 1
ATOM 2340 C CA . GLY B 1 96 ? 17.918 36.542 66.016 1.00 12.69 96 GLY B CA 1
ATOM 2341 C C . GLY B 1 96 ? 19.270 36.166 65.408 1.00 12.17 96 GLY B C 1
ATOM 2342 O O . GLY B 1 96 ? 19.490 35.017 64.995 1.00 12.02 96 GLY B O 1
ATOM 2343 N N . PHE B 1 97 ? 20.162 37.136 65.294 1.00 11.48 97 PHE B N 1
ATOM 2344 C CA . PHE B 1 97 ? 21.447 36.892 64.613 1.00 11.13 97 PHE B CA 1
ATOM 2345 C C . PHE B 1 97 ? 22.553 37.808 65.127 1.00 10.93 97 PHE B C 1
ATOM 2346 O O . PHE B 1 97 ? 22.271 38.989 65.441 1.00 11.46 97 PHE B O 1
ATOM 2354 N N . PRO B 1 98 ? 23.799 37.306 65.133 1.00 10.52 98 PRO B N 1
ATOM 2355 C CA . PRO B 1 98 ? 24.935 38.172 65.416 1.00 10.71 98 PRO B CA 1
ATOM 2356 C C . PRO B 1 98 ? 25.399 38.885 64.134 1.00 10.42 98 PRO B C 1
ATOM 2357 O O . PRO B 1 98 ? 24.954 38.521 63.006 1.00 10.99 98 PRO B O 1
ATOM 2361 N N . LEU B 1 99 ? 26.249 39.898 64.315 1.00 10.83 99 LEU B N 1
ATOM 2362 C CA . LEU B 1 99 ? 27.148 40.345 63.248 1.00 10.56 99 LEU B CA 1
ATOM 2363 C C . LEU B 1 99 ? 28.469 39.605 63.398 1.00 11.01 99 LEU B C 1
ATOM 2364 O O . LEU B 1 99 ? 29.136 39.689 64.442 1.00 11.57 99 LEU B O 1
ATOM 2369 N N . TRP B 1 100 ? 28.825 38.827 62.367 1.00 10.92 100 TRP B N 1
ATOM 2370 C CA . TRP B 1 100 ? 30.096 38.115 62.307 1.00 11.09 100 TRP B CA 1
ATOM 2371 C C . TRP B 1 100 ? 30.726 38.484 61.007 1.00 10.98 100 TRP B C 1
ATOM 2372 O O . TRP B 1 100 ? 30.112 38.330 59.963 1.00 10.99 100 TRP B O 1
ATOM 2383 N N . ASN B 1 101 ? 31.938 38.999 61.063 1.00 11.58 101 ASN B N 1
ATOM 2384 C CA . ASN B 1 101 ? 32.697 39.387 59.842 1.00 12.13 101 ASN B CA 1
ATOM 2385 C C . ASN B 1 101 ? 31.845 40.346 58.997 1.00 11.42 101 ASN B C 1
ATOM 2386 O O . ASN B 1 101 ? 31.627 40.131 57.805 1.00 11.34 101 ASN B O 1
ATOM 2391 N N . LEU B 1 102 ? 31.355 41.384 59.674 1.00 11.85 102 LEU B N 1
ATOM 2392 C CA . LEU B 1 102 ? 30.523 42.456 59.067 1.00 11.85 102 LEU B CA 1
ATOM 2393 C C . LEU B 1 102 ? 29.103 42.082 58.681 1.00 11.97 102 LEU B C 1
ATOM 2394 O O . LEU B 1 102 ? 28.333 42.986 58.326 1.00 11.65 102 LEU B O 1
ATOM 2399 N N . THR B 1 103 ? 28.710 40.800 58.770 1.00 10.75 103 THR B N 1
ATOM 2400 C CA . THR B 1 103 ? 27.393 40.432 58.154 1.00 11.08 103 THR B CA 1
ATOM 2401 C C . THR B 1 103 ? 26.669 39.378 58.990 1.00 10.79 103 THR B C 1
ATOM 2402 O O . THR B 1 103 ? 27.065 39.098 60.129 1.00 10.67 103 THR B O 1
ATOM 2406 N N . ILE B 1 104 ? 25.611 38.804 58.425 1.00 10.72 104 ILE B N 1
ATOM 2407 C CA . ILE B 1 104 ? 24.876 37.744 59.123 1.00 10.70 104 ILE B CA 1
ATOM 2408 C C . ILE B 1 104 ? 25.622 36.415 58.977 1.00 10.29 104 ILE B C 1
ATOM 2409 O O . ILE B 1 104 ? 26.410 36.254 58.059 1.00 10.64 104 ILE B O 1
ATOM 2414 N N . PRO B 1 105 ? 25.358 35.444 59.883 1.00 10.69 105 PRO B N 1
ATOM 2415 C CA . PRO B 1 105 ? 25.862 34.081 59.633 1.00 10.68 105 PRO B CA 1
ATOM 2416 C C . PRO B 1 105 ? 25.468 33.582 58.249 1.00 10.81 105 PRO B C 1
ATOM 2417 O O . PRO B 1 105 ? 24.319 33.826 57.765 1.00 10.74 105 PRO B O 1
ATOM 2421 N N . ALA B 1 106 ? 26.397 32.868 57.599 1.00 10.46 106 ALA B N 1
ATOM 2422 C CA . ALA B 1 106 ? 26.062 32.290 56.299 1.00 10.57 106 ALA B CA 1
ATOM 2423 C C . ALA B 1 106 ? 24.838 31.358 56.353 1.00 10.89 106 ALA B C 1
ATOM 2424 O O . ALA B 1 106 ? 24.118 31.258 55.360 1.00 10.47 106 ALA B O 1
ATOM 2426 N N . VAL B 1 107 ? 24.580 30.686 57.498 1.00 10.77 107 VAL B N 1
ATOM 2427 C CA . VAL B 1 107 ? 23.337 29.875 57.570 1.00 11.52 107 VAL B CA 1
ATOM 2428 C C . VAL B 1 107 ? 22.079 30.726 57.311 1.00 10.98 107 VAL B C 1
ATOM 2429 O O . VAL B 1 107 ? 21.121 30.300 56.631 1.00 10.83 107 VAL B O 1
ATOM 2433 N N . LEU B 1 108 ? 22.068 31.940 57.851 1.00 10.49 108 LEU B N 1
ATOM 2434 C CA . LEU B 1 108 ? 20.902 32.823 57.630 1.00 10.15 108 LEU B CA 1
ATOM 2435 C C . LEU B 1 108 ? 20.859 33.412 56.216 1.00 9.60 108 LEU B C 1
ATOM 2436 O O . LEU B 1 108 ? 19.797 33.626 55.645 1.00 9.53 108 LEU B O 1
ATOM 2441 N N . HIS B 1 109 ? 22.032 33.651 55.642 1.00 9.75 109 HIS B N 1
ATOM 2442 C CA . HIS B 1 109 ? 22.161 34.085 54.243 1.00 9.69 109 HIS B CA 1
ATOM 2443 C C . HIS B 1 109 ? 21.507 33.019 53.343 1.00 9.63 109 HIS B C 1
ATOM 2444 O O . HIS B 1 109 ? 20.661 33.339 52.521 1.00 9.98 109 HIS B O 1
ATOM 2451 N N . THR B 1 110 ? 21.837 31.739 53.547 1.00 9.89 110 THR B N 1
ATOM 2452 C CA . THR B 1 110 ? 21.170 30.672 52.749 1.00 10.08 110 THR B CA 1
ATOM 2453 C C . THR B 1 110 ? 19.661 30.657 52.997 1.00 9.97 110 THR B C 1
ATOM 2454 O O . THR B 1 110 ? 18.879 30.553 52.051 1.00 10.24 110 THR B O 1
ATOM 2458 N N . TYR B 1 111 ? 19.234 30.772 54.259 1.00 9.81 111 TYR B N 1
ATOM 2459 C CA . TYR B 1 111 ? 17.783 30.750 54.546 1.00 10.96 111 TYR B CA 1
ATOM 2460 C C . TYR B 1 111 ? 17.064 31.889 53.786 1.00 11.49 111 TYR B C 1
ATOM 2461 O O . TYR B 1 111 ? 15.975 31.679 53.201 1.00 11.40 111 TYR B O 1
ATOM 2470 N N . ILE B 1 112 ? 17.632 33.100 53.830 1.00 11.44 112 ILE B N 1
ATOM 2471 C CA . ILE B 1 112 ? 16.989 34.219 53.134 1.00 12.12 112 ILE B CA 1
ATOM 2472 C C . ILE B 1 112 ? 17.015 34.010 51.612 1.00 12.54 112 ILE B C 1
ATOM 2473 O O . ILE B 1 112 ? 16.023 34.349 50.904 1.00 13.03 112 ILE B O 1
ATOM 2478 N N . ASP B 1 113 ? 18.066 33.357 51.114 1.00 12.20 113 ASP B N 1
ATOM 2479 C CA . ASP B 1 113 ? 18.094 33.012 49.670 1.00 11.99 113 ASP B CA 1
ATOM 2480 C C . ASP B 1 113 ? 16.849 32.152 49.306 1.00 12.13 113 ASP B C 1
ATOM 2481 O O . ASP B 1 113 ? 16.264 32.312 48.211 1.00 13.39 113 ASP B O 1
ATOM 2486 N N . TYR B 1 114 ? 16.487 31.198 50.176 1.00 11.52 114 TYR B N 1
ATOM 2487 C CA . TYR B 1 114 ? 15.318 30.320 49.922 1.00 12.52 114 TYR B CA 1
ATOM 2488 C C . TYR B 1 114 ? 14.020 31.108 49.896 1.00 13.31 114 TYR B C 1
ATOM 2489 O O . TYR B 1 114 ? 13.039 30.665 49.280 1.00 14.89 114 TYR B O 1
ATOM 2498 N N . LEU B 1 115 ? 14.005 32.271 50.553 1.00 13.57 115 LEU B N 1
ATOM 2499 C CA . LEU B 1 115 ? 12.763 33.066 50.653 1.00 14.88 115 LEU B CA 1
ATOM 2500 C C . LEU B 1 115 ? 12.485 33.876 49.405 1.00 15.60 115 LEU B C 1
ATOM 2501 O O . LEU B 1 115 ? 11.377 34.396 49.237 1.00 16.84 115 LEU B O 1
ATOM 2506 N N . ASN B 1 116 ? 13.464 34.021 48.543 1.00 15.95 116 ASN B N 1
ATOM 2507 C CA . ASN B 1 116 ? 13.306 34.903 47.376 1.00 16.99 116 ASN B CA 1
ATOM 2508 C C . ASN B 1 116 ? 12.665 34.136 46.217 1.00 17.10 116 ASN B C 1
ATOM 2509 O O . ASN B 1 116 ? 13.329 33.334 45.541 1.00 18.72 116 ASN B O 1
ATOM 2514 N N . ARG B 1 117 ? 11.364 34.346 46.002 1.00 16.30 117 ARG B N 1
ATOM 2515 C CA . ARG B 1 117 ? 10.648 33.561 45.006 1.00 17.17 117 ARG B CA 1
ATOM 2516 C C . ARG B 1 117 ? 9.537 34.404 44.382 1.00 17.12 117 ARG B C 1
ATOM 2517 O O . ARG B 1 117 ? 8.610 34.822 45.068 1.00 17.18 117 ARG B O 1
ATOM 2525 N N . ALA B 1 118 ? 9.632 34.635 43.069 1.00 17.24 118 ALA B N 1
ATOM 2526 C CA . ALA B 1 118 ? 8.562 35.356 42.374 1.00 18.41 118 ALA B CA 1
ATOM 2527 C C . ALA B 1 118 ? 7.251 34.632 42.543 1.00 18.99 118 ALA B C 1
ATOM 2528 O O . ALA B 1 118 ? 7.203 33.408 42.371 1.00 21.42 118 ALA B O 1
ATOM 2530 N N . GLY B 1 119 ? 6.197 35.372 42.886 1.00 18.95 119 GLY B N 1
ATOM 2531 C CA . GLY B 1 119 ? 4.867 34.793 43.073 1.00 19.14 119 GLY B CA 1
ATOM 2532 C C . GLY B 1 119 ? 4.587 34.406 44.507 1.00 20.11 119 GLY B C 1
ATOM 2533 O O . GLY B 1 119 ? 3.462 34.071 44.858 1.00 21.84 119 GLY B O 1
ATOM 2534 N N . LYS B 1 120 ? 5.616 34.492 45.358 1.00 18.71 120 LYS B N 1
ATOM 2535 C CA . LYS B 1 120 ? 5.491 34.065 46.726 1.00 19.20 120 LYS B CA 1
ATOM 2536 C C . LYS B 1 120 ? 5.861 35.188 47.677 1.00 18.78 120 LYS B C 1
ATOM 2537 O O . LYS B 1 120 ? 5.040 35.545 48.519 1.00 19.11 120 LYS B O 1
ATOM 2543 N N . THR B 1 121 ? 7.056 35.770 47.533 1.00 17.13 121 THR B N 1
ATOM 2544 C CA . THR B 1 121 ? 7.433 36.878 48.413 1.00 16.28 121 THR B CA 1
ATOM 2545 C C . THR B 1 121 ? 7.451 38.222 47.674 1.00 16.60 121 THR B C 1
ATOM 2546 O O . THR B 1 121 ? 7.508 39.290 48.306 1.00 16.89 121 THR B O 1
ATOM 2550 N N . PHE B 1 122 ? 7.452 38.174 46.351 1.00 16.89 122 PHE B N 1
ATOM 2551 C CA . PHE B 1 122 ? 7.308 39.397 45.536 1.00 18.26 122 PHE B CA 1
ATOM 2552 C C . PHE B 1 122 ? 6.673 38.984 44.221 1.00 18.87 122 PHE B C 1
ATOM 2553 O O . PHE B 1 122 ? 6.649 37.805 43.899 1.00 17.73 122 PHE B O 1
ATOM 2561 N N . LYS B 1 123 ? 6.112 39.943 43.488 1.00 19.30 123 LYS B N 1
ATOM 2562 C CA . LYS B 1 123 ? 5.617 39.658 42.119 1.00 21.14 123 LYS B CA 1
ATOM 2563 C C . LYS B 1 123 ? 6.109 40.740 41.163 1.00 20.38 123 LYS B C 1
ATOM 2564 O O . LYS B 1 123 ? 6.382 41.865 41.571 1.00 19.77 123 LYS B O 1
ATOM 2570 N N . TYR B 1 124 ? 6.291 40.373 39.906 1.00 21.68 124 TYR B N 1
ATOM 2571 C CA . TYR B 1 124 ? 6.676 41.352 38.881 1.00 23.00 124 TYR B CA 1
ATOM 2572 C C . TYR B 1 124 ? 5.425 42.086 38.430 1.00 22.94 124 TYR B C 1
ATOM 2573 O O . TYR B 1 124 ? 4.347 41.497 38.326 1.00 23.37 124 TYR B O 1
ATOM 2582 N N . THR B 1 125 ? 5.585 43.373 38.150 1.00 22.12 125 THR B N 1
ATOM 2583 C CA . THR B 1 125 ? 4.529 44.187 37.542 1.00 23.14 125 THR B CA 1
ATOM 2584 C C . THR B 1 125 ? 5.175 45.026 36.437 1.00 22.94 125 THR B C 1
ATOM 2585 O O . THR B 1 125 ? 6.416 45.124 36.370 1.00 22.35 125 THR B O 1
ATOM 2589 N N . PRO B 1 126 ? 4.350 45.660 35.576 1.00 24.31 126 PRO B N 1
ATOM 2590 C CA . PRO B 1 126 ? 4.934 46.546 34.560 1.00 24.49 126 PRO B CA 1
ATOM 2591 C C . PRO B 1 126 ? 5.722 47.720 35.164 1.00 24.82 126 PRO B C 1
ATOM 2592 O O . PRO B 1 126 ? 6.528 48.333 34.467 1.00 25.47 126 PRO B O 1
ATOM 2596 N N . GLU B 1 127 ? 5.472 48.034 36.439 1.00 23.56 127 GLU B N 1
ATOM 2597 C CA . GLU B 1 127 ? 6.136 49.128 37.132 1.00 24.38 127 GLU B CA 1
ATOM 2598 C C . GLU B 1 127 ? 7.301 48.748 38.009 1.00 23.94 127 GLU B C 1
ATOM 2599 O O . GLU B 1 127 ? 7.871 49.604 38.699 1.00 24.32 127 GLU B O 1
ATOM 2605 N N . GLY B 1 128 ? 7.624 47.460 38.030 1.00 23.49 128 GLY B N 1
ATOM 2606 C CA . GLY B 1 128 ? 8.731 46.951 38.840 1.00 23.33 128 GLY B CA 1
ATOM 2607 C C . GLY B 1 128 ? 8.235 45.966 39.881 1.00 23.02 128 GLY B C 1
ATOM 2608 O O . GLY B 1 128 ? 7.019 45.781 40.023 1.00 22.00 128 GLY B O 1
ATOM 2609 N N . PRO B 1 129 ? 9.168 45.341 40.638 1.00 22.52 129 PRO B N 1
ATOM 2610 C CA . PRO B 1 129 ? 8.738 44.327 41.612 1.00 21.69 129 PRO B CA 1
ATOM 2611 C C . PRO B 1 129 ? 7.975 44.942 42.779 1.00 21.15 129 PRO B C 1
ATOM 2612 O O . PRO B 1 129 ? 8.274 46.082 43.168 1.00 20.81 129 PRO B O 1
ATOM 2616 N N . VAL B 1 130 ? 6.964 44.225 43.281 1.00 19.65 130 VAL B N 1
ATOM 2617 C CA . VAL B 1 130 ? 6.241 44.622 44.485 1.00 19.28 130 VAL B CA 1
ATOM 2618 C C . VAL B 1 130 ? 6.264 43.482 45.523 1.00 18.32 130 VAL B C 1
ATOM 2619 O O . VAL B 1 130 ? 6.032 42.322 45.170 1.00 18.03 130 VAL B O 1
ATOM 2623 N N . GLY B 1 131 ? 6.534 43.832 46.778 1.00 17.91 131 GLY B N 1
ATOM 2624 C CA . GLY B 1 131 ? 6.619 42.836 47.855 1.00 17.72 131 GLY B CA 1
ATOM 2625 C C . GLY B 1 131 ? 5.251 42.282 48.213 1.00 18.40 131 GLY B C 1
ATOM 2626 O O . GLY B 1 131 ? 4.258 43.009 48.121 1.00 19.88 131 GLY B O 1
ATOM 2627 N N . LEU B 1 132 ? 5.192 41.015 48.639 1.00 17.75 132 LEU B N 1
ATOM 2628 C CA . LEU B 1 132 ? 3.905 40.371 48.979 1.00 18.77 132 LEU B CA 1
ATOM 2629 C C . LEU B 1 132 ? 3.699 40.095 50.471 1.00 19.41 132 LEU B C 1
ATOM 2630 O O . LEU B 1 132 ? 2.633 39.572 50.860 1.00 21.21 132 LEU B O 1
ATOM 2635 N N . ILE B 1 133 ? 4.664 40.475 51.319 1.00 18.65 133 ILE B N 1
ATOM 2636 C CA . ILE B 1 133 ? 4.548 40.209 52.755 1.00 19.46 133 ILE B CA 1
ATOM 2637 C C . ILE B 1 133 ? 4.195 41.427 53.636 1.00 19.65 133 ILE B C 1
ATOM 2638 O O . ILE B 1 133 ? 4.442 41.431 54.855 1.00 18.76 133 ILE B O 1
ATOM 2643 N N . GLY B 1 134 ? 3.581 42.435 53.018 1.00 21.54 134 GLY B N 1
ATOM 2644 C CA . GLY B 1 134 ? 3.151 43.653 53.740 1.00 22.20 134 GLY B CA 1
ATOM 2645 C C . GLY B 1 134 ? 2.316 43.446 54.997 1.00 24.04 134 GLY B C 1
ATOM 2646 O O . GLY B 1 134 ? 2.289 44.323 55.864 1.00 24.98 134 GLY B O 1
ATOM 2647 N N . ASP B 1 135 ? 1.626 42.306 55.103 1.00 24.63 135 ASP B N 1
ATOM 2648 C CA . ASP B 1 135 ? 0.799 42.025 56.293 1.00 26.13 135 ASP B CA 1
ATOM 2649 C C . ASP B 1 135 ? 1.543 41.360 57.466 1.00 25.32 135 ASP B C 1
ATOM 2650 O O . ASP B 1 135 ? 0.979 41.216 58.553 1.00 24.69 135 ASP B O 1
ATOM 2655 N N . LYS B 1 136 ? 2.818 41.009 57.262 1.00 23.75 136 LYS B N 1
ATOM 2656 C CA . LYS B 1 136 ? 3.605 40.277 58.267 1.00 23.36 136 LYS B CA 1
ATOM 2657 C C . LYS B 1 136 ? 4.350 41.272 59.140 1.00 24.30 136 LYS B C 1
ATOM 2658 O O . LYS B 1 136 ? 4.895 42.243 58.622 1.00 26.04 136 LYS B O 1
ATOM 2664 N N . LYS B 1 137 ? 4.388 41.028 60.447 1.00 22.50 137 LYS B N 1
ATOM 2665 C CA . LYS B 1 137 ? 5.177 41.841 61.358 1.00 22.66 137 LYS B CA 1
ATOM 2666 C C . LYS B 1 137 ? 6.518 41.189 61.529 1.00 21.68 137 LYS B C 1
ATOM 2667 O O . LYS B 1 137 ? 6.589 39.988 61.789 1.00 20.25 137 LYS B O 1
ATOM 2673 N N . ILE B 1 138 ? 7.584 41.974 61.410 1.00 19.96 138 ILE B N 1
ATOM 2674 C CA . ILE B 1 138 ? 8.943 41.393 61.488 1.00 18.49 138 ILE B CA 1
ATOM 2675 C C . ILE B 1 138 ? 9.748 42.087 62.587 1.00 17.01 138 ILE B C 1
ATOM 2676 O O . ILE B 1 138 ? 9.705 43.305 62.688 1.00 17.79 138 ILE B O 1
ATOM 2681 N N . ALA B 1 139 ? 10.497 41.319 63.378 1.00 16.01 139 ALA B N 1
ATOM 2682 C CA . ALA B 1 139 ? 11.459 41.880 64.352 1.00 14.90 139 ALA B CA 1
ATOM 2683 C C . ALA B 1 139 ? 12.865 41.358 64.037 1.00 14.61 139 ALA B C 1
ATOM 2684 O O . ALA B 1 139 ? 13.024 40.164 63.729 1.00 14.88 139 ALA B O 1
ATOM 2686 N N . LEU B 1 140 ? 13.846 42.271 64.070 1.00 13.68 140 LEU B N 1
ATOM 2687 C CA . LEU B 1 140 ? 15.267 41.921 63.861 1.00 13.82 140 LEU B CA 1
ATOM 2688 C C . LEU B 1 140 ? 15.976 42.134 65.178 1.00 13.64 140 LEU B C 1
ATOM 2689 O O . LEU B 1 140 ? 15.943 43.247 65.733 1.00 15.25 140 LEU B O 1
ATOM 2694 N N . LEU B 1 141 ? 16.556 41.067 65.701 1.00 12.81 141 LEU B N 1
ATOM 2695 C CA . LEU B 1 141 ? 17.291 41.142 66.970 1.00 12.76 141 LEU B CA 1
ATOM 2696 C C . LEU B 1 141 ? 18.763 40.876 66.679 1.00 12.51 141 LEU B C 1
ATOM 2697 O O . LEU B 1 141 ? 19.119 39.758 66.285 1.00 13.86 141 LEU B O 1
ATOM 2702 N N . ASN B 1 142 ? 19.627 41.869 66.909 1.00 12.24 142 ASN B N 1
ATOM 2703 C CA . ASN B 1 142 ? 21.044 41.764 66.510 1.00 12.32 142 ASN B CA 1
ATOM 2704 C C . ASN B 1 142 ? 21.957 42.176 67.650 1.00 12.11 142 ASN B C 1
ATOM 2705 O O . ASN B 1 142 ? 21.607 43.089 68.415 1.00 12.28 142 ASN B O 1
ATOM 2710 N N . ALA B 1 143 ? 23.086 41.483 67.779 1.00 11.98 143 ALA B N 1
ATOM 2711 C CA . ALA B 1 143 ? 24.180 41.928 68.657 1.00 12.28 143 ALA B CA 1
ATOM 2712 C C . ALA B 1 143 ? 25.451 42.057 67.830 1.00 12.70 143 ALA B C 1
ATOM 2713 O O . ALA B 1 143 ? 25.706 41.227 66.919 1.00 12.79 143 ALA B O 1
ATOM 2715 N N . ARG B 1 144 ? 26.264 43.064 68.165 1.00 12.95 144 ARG B N 1
ATOM 2716 C CA . ARG B 1 144 ? 27.518 43.306 67.425 1.00 13.55 144 ARG B CA 1
ATOM 2717 C C . ARG B 1 144 ? 28.569 43.899 68.367 1.00 13.8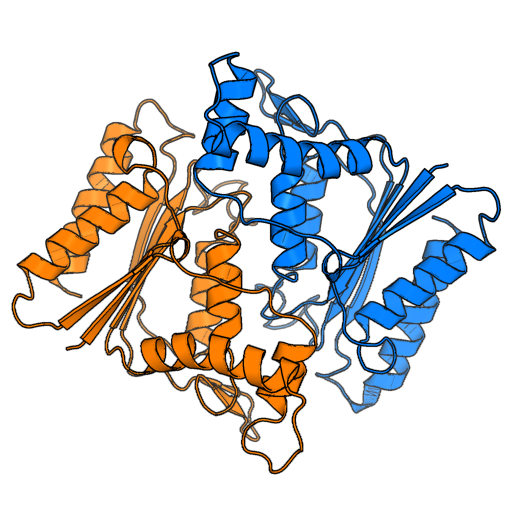3 144 ARG B C 1
ATOM 2718 O O . ARG B 1 144 ? 28.261 44.742 69.223 1.00 14.60 144 ARG B O 1
ATOM 2726 N N . GLY B 1 145 ? 29.802 43.439 68.240 1.00 14.10 145 GLY B N 1
ATOM 2727 C CA . GLY B 1 145 ? 30.767 43.719 69.305 1.00 14.43 145 GLY B CA 1
ATOM 2728 C C . GLY B 1 145 ? 31.139 45.203 69.341 1.00 14.19 145 GLY B C 1
ATOM 2729 O O . GLY B 1 145 ? 31.291 45.820 70.420 1.00 14.35 145 GLY B O 1
ATOM 2730 N N . GLY B 1 146 ? 31.368 45.754 68.162 1.00 14.47 146 GLY B N 1
ATOM 2731 C CA . GLY B 1 146 ? 31.720 47.148 68.039 1.00 15.20 146 GLY B CA 1
ATOM 2732 C C . GLY B 1 146 ? 30.495 47.976 67.774 1.00 15.27 146 GLY B C 1
ATOM 2733 O O . GLY B 1 146 ? 29.394 47.443 67.581 1.00 14.65 146 GLY B O 1
ATOM 2734 N N . VAL B 1 147 ? 30.670 49.307 67.789 1.00 15.51 147 VAL B N 1
ATOM 2735 C CA . VAL B 1 147 ? 29.527 50.179 67.455 1.00 15.53 147 VAL B CA 1
ATOM 2736 C C . VAL B 1 147 ? 29.476 50.378 65.936 1.00 15.58 147 VAL B C 1
ATOM 2737 O O . VAL B 1 147 ? 30.516 50.691 65.307 1.00 16.32 147 VAL B O 1
ATOM 2741 N N . TYR B 1 148 ? 28.302 50.130 65.342 1.00 15.20 148 TYR B N 1
ATOM 2742 C CA . TYR B 1 148 ? 28.102 50.312 63.889 1.00 15.20 148 TYR B CA 1
ATOM 2743 C C . TYR B 1 148 ? 27.046 51.340 63.540 1.00 15.80 148 TYR B C 1
ATOM 2744 O O . TYR B 1 148 ? 26.812 51.612 62.348 1.00 17.17 148 TYR B O 1
ATOM 2753 N N . SER B 1 149 ? 26.408 51.937 64.553 1.00 16.60 149 SER B N 1
ATOM 2754 C CA . SER B 1 149 ? 25.390 52.983 64.284 1.00 17.78 149 SER B CA 1
ATOM 2755 C C . SER B 1 149 ? 26.004 54.365 64.016 1.00 19.14 149 SER B C 1
ATOM 2756 O O . SER B 1 149 ? 25.314 55.277 63.546 1.00 21.57 149 SER B O 1
ATOM 2759 N N . GLU B 1 150 ? 27.277 54.514 64.364 1.00 20.48 150 GLU B N 1
ATOM 2760 C CA . GLU B 1 150 ? 28.039 55.754 64.164 1.00 22.10 150 GLU B CA 1
ATOM 2761 C C . GLU B 1 150 ? 29.520 55.388 64.130 1.00 21.99 150 GLU B C 1
ATOM 2762 O O . GLU B 1 150 ? 29.893 54.239 64.394 1.00 21.19 150 GLU B O 1
ATOM 2768 N N . GLY B 1 151 ? 30.370 56.354 63.819 1.00 21.91 151 GLY B N 1
ATOM 2769 C CA . GLY B 1 151 ? 31.801 56.075 63.819 1.00 21.19 151 GLY B CA 1
ATOM 2770 C C . GLY B 1 151 ? 32.282 55.461 62.518 1.00 21.14 151 GLY B C 1
ATOM 2771 O O . GLY B 1 151 ? 31.506 55.288 61.597 1.00 19.89 151 GLY B O 1
ATOM 2772 N N . PRO B 1 152 ? 33.589 55.158 62.445 1.00 21.78 152 PRO B N 1
ATOM 2773 C CA . PRO B 1 152 ? 34.205 54.717 61.178 1.00 22.80 152 PRO B CA 1
ATOM 2774 C C . PRO B 1 152 ? 33.734 53.367 60.643 1.00 22.31 152 PRO B C 1
ATOM 2775 O O . PRO B 1 152 ? 33.893 53.128 59.437 1.00 23.48 152 PRO B O 1
ATOM 2779 N N . ALA B 1 153 ? 33.146 52.519 61.495 1.00 20.52 153 ALA B N 1
ATOM 2780 C CA . ALA B 1 153 ? 32.655 51.192 61.049 1.00 20.29 153 ALA B CA 1
ATOM 2781 C C . ALA B 1 153 ? 31.238 51.246 60.458 1.00 19.15 153 ALA B C 1
ATOM 2782 O O . ALA B 1 153 ? 30.772 50.300 59.814 1.00 18.36 153 ALA B O 1
ATOM 2784 N N . ALA B 1 154 ? 30.525 52.339 60.708 1.00 18.63 154 ALA B N 1
ATOM 2785 C CA . ALA B 1 154 ? 29.124 52.430 60.282 1.00 18.03 154 ALA B CA 1
ATOM 2786 C C . ALA B 1 154 ? 28.922 52.149 58.799 1.00 19.13 154 ALA B C 1
ATOM 2787 O O . ALA B 1 154 ? 27.970 51.480 58.428 1.00 18.94 154 ALA B O 1
ATOM 2789 N N . GLU B 1 155 ? 29.856 52.589 57.962 1.00 20.41 155 GLU B N 1
ATOM 2790 C CA . GLU B 1 155 ? 29.727 52.409 56.518 1.00 21.72 155 GLU B CA 1
ATOM 2791 C C . GLU B 1 155 ? 29.880 50.965 56.036 1.00 20.57 155 GLU B C 1
ATOM 2792 O O . GLU B 1 155 ? 29.561 50.689 54.873 1.00 20.85 155 GLU B O 1
ATOM 2798 N N . VAL B 1 156 ? 30.364 50.059 56.909 1.00 17.86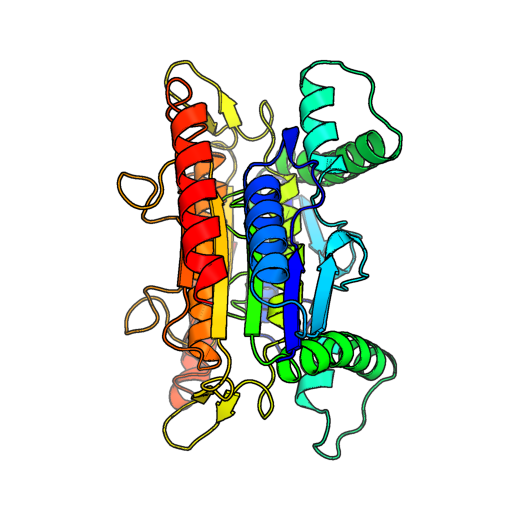 156 VAL B N 1
ATOM 2799 C CA . VAL B 1 156 ? 30.544 48.636 56.533 1.00 16.80 156 VAL B CA 1
ATOM 2800 C C . VAL B 1 156 ? 29.612 47.695 57.312 1.00 15.79 156 VAL B C 1
ATOM 2801 O O . VAL B 1 156 ? 29.779 46.470 57.251 1.00 15.88 156 VAL B O 1
ATOM 2805 N N . GLU B 1 157 ? 28.600 48.240 57.999 1.00 14.46 157 GLU B N 1
ATOM 2806 C CA . GLU B 1 157 ? 27.598 47.358 58.640 1.00 13.67 157 GLU B CA 1
ATOM 2807 C C . GLU B 1 157 ? 26.773 46.625 57.577 1.00 13.30 157 GLU B C 1
ATOM 2808 O O . GLU B 1 157 ? 26.105 47.261 56.742 1.00 13.90 157 GLU B O 1
ATOM 2814 N N . MET B 1 158 ? 26.832 45.286 57.565 1.00 12.79 158 MET B N 1
ATOM 2815 C CA . MET B 1 158 ? 26.143 44.531 56.481 1.00 13.18 158 MET B CA 1
ATOM 2816 C C . MET B 1 158 ? 25.392 43.323 57.060 1.00 12.65 158 MET B C 1
ATOM 2817 O O . MET B 1 158 ? 25.169 42.315 56.380 1.00 13.45 158 MET B O 1
ATOM 2822 N N . ALA B 1 159 ? 24.995 43.445 58.321 1.00 12.03 159 ALA B N 1
ATOM 2823 C CA . ALA B 1 159 ? 24.174 42.407 58.968 1.00 11.74 159 ALA B CA 1
ATOM 2824 C C . ALA B 1 159 ? 22.716 42.855 59.050 1.00 12.51 159 ALA B C 1
ATOM 2825 O O . ALA B 1 159 ? 21.855 42.349 58.301 1.00 12.38 159 ALA B O 1
ATOM 2827 N N . VAL B 1 160 ? 22.414 43.805 59.938 1.00 12.02 160 VAL B N 1
ATOM 2828 C CA . VAL B 1 160 ? 21.049 44.372 60.022 1.00 12.29 160 VAL B CA 1
ATOM 2829 C C . VAL B 1 160 ? 20.670 44.968 58.675 1.00 12.75 160 VAL B C 1
ATOM 2830 O O . VAL B 1 160 ? 19.560 44.747 58.181 1.00 12.71 160 VAL B O 1
ATOM 2834 N N . LYS B 1 161 ? 21.616 45.660 58.044 1.00 13.41 161 LYS B N 1
ATOM 2835 C CA . LYS B 1 161 ? 21.322 46.290 56.745 1.00 14.07 161 LYS B CA 1
ATOM 2836 C C . LYS B 1 161 ? 20.922 45.257 55.701 1.00 13.60 161 LYS B C 1
ATOM 2837 O O . LYS B 1 161 ? 20.019 45.509 54.875 1.00 13.39 161 LYS B O 1
ATOM 2843 N N . TYR B 1 162 ? 21.566 44.091 55.751 1.00 12.48 162 TYR B N 1
ATOM 2844 C CA . TYR B 1 162 ? 21.250 43.038 54.762 1.00 12.19 162 TYR B CA 1
ATOM 2845 C C . TYR B 1 162 ? 19.829 42.494 55.003 1.00 12.31 162 TYR B C 1
ATOM 2846 O O . TYR B 1 162 ? 19.012 42.423 54.074 1.00 11.90 162 TYR B O 1
ATOM 2855 N N . VAL B 1 163 ? 19.514 42.126 56.247 1.00 11.54 163 VAL B N 1
ATOM 2856 C CA . VAL B 1 163 ? 18.210 41.523 56.501 1.00 11.83 163 VAL B CA 1
ATOM 2857 C C . VAL B 1 163 ? 17.078 42.551 56.289 1.00 12.32 163 VAL B C 1
ATOM 2858 O O . VAL B 1 163 ? 16.038 42.238 55.684 1.00 12.22 163 VAL B O 1
ATOM 2862 N N . ALA B 1 164 ? 17.294 43.790 56.752 1.00 12.64 164 ALA B N 1
ATOM 2863 C CA . ALA B 1 164 ? 16.261 44.813 56.568 1.00 13.43 164 ALA B CA 1
ATOM 2864 C C . ALA B 1 164 ? 16.048 45.138 55.086 1.00 13.70 164 ALA B C 1
ATOM 2865 O O . ALA B 1 164 ? 14.891 45.338 54.669 1.00 14.17 164 ALA B O 1
ATOM 2867 N N . SER B 1 165 ? 17.123 45.162 54.298 1.00 13.66 165 SER B N 1
ATOM 2868 C CA . SER B 1 165 ? 17.000 45.406 52.853 1.00 13.99 165 SER B CA 1
ATOM 2869 C C . SER B 1 165 ? 16.180 44.298 52.177 1.00 13.54 165 SER B C 1
ATOM 2870 O O . SER B 1 165 ? 15.309 44.583 51.353 1.00 14.14 165 SER B O 1
ATOM 2873 N N . MET B 1 166 ? 16.453 43.040 52.511 1.00 13.13 166 MET B N 1
ATOM 2874 C CA . MET B 1 166 ? 15.741 41.955 51.837 1.00 13.03 166 MET B CA 1
ATOM 2875 C C . MET B 1 166 ? 14.291 41.874 52.297 1.00 13.54 166 MET B C 1
ATOM 2876 O O . MET B 1 166 ? 13.383 41.699 51.485 1.00 14.17 166 MET B O 1
ATOM 2881 N N . MET B 1 167 ? 14.069 41.997 53.598 1.00 13.41 167 MET B N 1
ATOM 2882 C CA . MET B 1 167 ? 12.686 41.994 54.085 1.00 14.83 167 MET B CA 1
ATOM 2883 C C . MET B 1 167 ? 11.876 43.159 53.504 1.00 15.50 167 MET B C 1
ATOM 2884 O O . MET B 1 167 ? 10.697 43.004 53.169 1.00 15.97 167 MET B O 1
ATOM 2889 N N . GLY B 1 168 ? 12.520 44.317 53.364 1.00 15.46 168 GLY B N 1
ATOM 2890 C CA . GLY B 1 168 ? 11.875 45.492 52.741 1.00 16.45 168 GLY B CA 1
ATOM 2891 C C . GLY B 1 168 ? 11.499 45.209 51.299 1.00 17.25 168 GLY B C 1
ATOM 2892 O O . GLY B 1 168 ? 10.394 45.571 50.868 1.00 18.70 168 GLY B O 1
ATOM 2893 N N . PHE B 1 169 ? 12.406 44.551 50.560 1.00 16.21 169 PHE B N 1
ATOM 2894 C CA . PHE B 1 169 ? 12.107 44.153 49.179 1.00 16.91 169 PHE B CA 1
ATOM 2895 C C . PHE B 1 169 ? 10.870 43.242 49.114 1.00 17.04 169 PHE B C 1
ATOM 2896 O O . PHE B 1 169 ? 10.016 43.403 48.217 1.00 17.17 169 PHE B O 1
ATOM 2904 N N . PHE B 1 170 ? 10.768 42.305 50.063 1.00 16.42 170 PHE B N 1
ATOM 2905 C CA . PHE B 1 170 ? 9.617 41.386 50.148 1.00 16.01 170 PHE B CA 1
ATOM 2906 C C . PHE B 1 170 ? 8.337 42.115 50.588 1.00 16.72 170 PHE B C 1
ATOM 2907 O O . PHE B 1 170 ? 7.279 41.512 50.577 1.00 16.51 170 PHE B O 1
ATOM 2915 N N . GLY B 1 171 ? 8.453 43.385 50.993 1.00 16.39 171 GLY B N 1
ATOM 2916 C CA . GLY B 1 171 ? 7.264 44.212 51.309 1.00 18.13 171 GLY B CA 1
ATOM 2917 C C . GLY B 1 171 ? 6.969 44.450 52.774 1.00 18.83 171 GLY B C 1
ATOM 2918 O O . GLY B 1 171 ? 5.969 45.115 53.114 1.00 19.09 171 GLY B O 1
ATOM 2919 N N . ALA B 1 172 ? 7.837 43.957 53.655 1.00 19.06 172 ALA B N 1
ATOM 2920 C CA . ALA B 1 172 ? 7.658 44.174 55.097 1.00 20.83 172 ALA B CA 1
ATOM 2921 C C . ALA B 1 172 ? 7.782 45.670 55.435 1.00 22.26 172 ALA B C 1
ATOM 2922 O O . ALA B 1 172 ? 8.672 46.373 54.928 1.00 22.03 172 ALA B O 1
ATOM 2924 N N . THR B 1 173 ? 6.869 46.162 56.273 1.00 24.13 173 THR B N 1
ATOM 2925 C CA . THR B 1 173 ? 6.934 47.566 56.700 1.00 25.00 173 THR B CA 1
ATOM 2926 C C . THR B 1 173 ? 6.823 47.651 58.219 1.00 26.86 173 THR B C 1
ATOM 2927 O O . THR B 1 173 ? 6.281 46.744 58.869 1.00 27.22 173 THR B O 1
ATOM 2931 N N . ASN B 1 174 ? 7.326 48.741 58.788 1.00 27.04 174 ASN B N 1
ATOM 2932 C CA . ASN B 1 174 ? 7.266 48.943 60.264 1.00 30.85 174 ASN B CA 1
ATOM 2933 C C . ASN B 1 174 ? 7.900 47.782 61.058 1.00 28.92 174 ASN B C 1
ATOM 2934 O O . ASN B 1 174 ? 7.400 47.398 62.123 1.00 30.39 174 ASN B O 1
ATOM 2939 N N . MET B 1 175 ? 8.975 47.222 60.523 1.00 27.34 175 MET B N 1
ATOM 2940 C CA . MET B 1 175 ? 9.777 46.218 61.232 1.00 25.60 175 MET B CA 1
ATOM 2941 C C . MET B 1 175 ? 10.321 46.847 62.501 1.00 24.40 175 MET B C 1
ATOM 2942 O O . MET B 1 175 ? 10.592 48.051 62.527 1.00 27.31 175 MET B O 1
ATOM 2947 N N . GLU B 1 176 ? 10.417 46.047 63.552 1.00 22.81 176 GLU B N 1
ATOM 2948 C CA . GLU B 1 176 ? 11.018 46.482 64.817 1.00 23.58 176 GLU B CA 1
ATOM 2949 C C . GLU B 1 176 ? 12.456 45.992 64.800 1.00 21.32 176 GLU B C 1
ATOM 2950 O O . GLU B 1 176 ? 12.725 44.927 64.270 1.00 21.02 176 GLU B O 1
ATOM 2956 N N . THR B 1 177 ? 13.357 46.745 65.419 1.00 20.42 177 THR B N 1
ATOM 2957 C CA . THR B 1 177 ? 14.759 46.320 65.528 1.00 19.45 177 THR B CA 1
ATOM 2958 C C . THR B 1 177 ? 15.225 46.518 66.978 1.00 19.01 177 THR B C 1
ATOM 2959 O O . THR B 1 177 ? 14.931 47.560 67.595 1.00 20.47 177 THR B O 1
ATOM 2963 N N . VAL B 1 178 ? 15.879 45.508 67.550 1.00 16.41 178 VAL B N 1
ATOM 2964 C CA . VAL B 1 178 ? 16.547 45.644 68.838 1.00 15.48 178 VAL B CA 1
ATOM 2965 C C . VAL B 1 178 ? 18.010 45.293 68.579 1.00 14.67 178 VAL B C 1
ATOM 2966 O O . VAL B 1 178 ? 18.311 44.188 68.115 1.00 13.59 178 VAL B O 1
ATOM 2970 N N . ILE B 1 179 ? 18.898 46.254 68.849 1.00 14.15 179 ILE B N 1
ATOM 2971 C CA . ILE B 1 179 ? 20.323 46.103 68.604 1.00 14.51 179 ILE B CA 1
ATOM 2972 C C . ILE B 1 179 ? 21.115 46.295 69.903 1.00 14.35 179 ILE B C 1
ATOM 2973 O O . ILE B 1 179 ? 20.943 47.316 70.605 1.00 15.30 179 ILE B O 1
ATOM 2978 N N . ILE B 1 180 ? 21.938 45.308 70.246 1.00 13.30 180 ILE B N 1
ATOM 2979 C CA . ILE B 1 180 ? 22.931 45.452 71.348 1.00 13.07 180 ILE B CA 1
ATOM 2980 C C . ILE B 1 180 ? 24.305 45.600 70.680 1.00 12.95 180 ILE B C 1
ATOM 2981 O O . ILE B 1 180 ? 24.777 44.669 70.011 1.00 12.36 180 ILE B O 1
ATOM 2986 N N . GLU B 1 181 ? 24.944 46.757 70.835 1.00 13.20 181 GLU B N 1
ATOM 2987 C CA . GLU B 1 181 ? 26.227 47.000 70.179 1.00 13.54 181 GLU B CA 1
ATOM 2988 C C . GLU B 1 181 ? 27.245 47.639 71.102 1.00 14.21 181 GLU B C 1
ATOM 2989 O O . GLU B 1 181 ? 26.869 48.348 72.033 1.00 13.92 181 GLU B O 1
ATOM 2995 N N . GLY B 1 182 ? 28.524 47.374 70.840 1.00 14.07 182 GLY B N 1
ATOM 2996 C CA . GLY B 1 182 ? 29.588 48.041 71.585 1.00 15.10 182 GLY B CA 1
ATOM 2997 C C . GLY B 1 182 ? 30.146 47.357 72.819 1.00 16.34 182 GLY B C 1
ATOM 2998 O O . GLY B 1 182 ? 31.088 47.853 73.419 1.00 16.79 182 GLY B O 1
ATOM 2999 N N . HIS B 1 183 ? 29.550 46.239 73.231 1.00 16.48 183 HIS B N 1
ATOM 3000 C CA . HIS B 1 183 ? 30.022 45.530 74.424 1.00 17.78 183 HIS B CA 1
ATOM 3001 C C . HIS B 1 183 ? 31.435 45.021 74.348 1.00 18.80 183 HIS B C 1
ATOM 3002 O O . HIS B 1 183 ? 32.069 44.860 75.388 1.00 19.46 183 HIS B O 1
ATOM 3009 N N . ASN B 1 184 ? 31.957 44.754 73.150 1.00 19.42 184 ASN B N 1
ATOM 3010 C CA . ASN B 1 184 ? 33.366 44.357 73.033 1.00 22.17 184 ASN B CA 1
ATOM 3011 C C . ASN B 1 184 ? 34.273 45.548 72.906 1.00 23.08 184 ASN B C 1
ATOM 3012 O O . ASN B 1 184 ? 35.417 45.534 73.395 1.00 24.61 184 ASN B O 1
ATOM 3017 N N . GLN B 1 185 ? 33.751 46.589 72.270 1.00 22.28 185 GLN B N 1
ATOM 3018 C CA . GLN B 1 185 ? 34.526 47.799 72.049 1.00 24.00 185 GLN B CA 1
ATOM 3019 C C . GLN B 1 185 ? 34.665 48.644 73.312 1.00 23.30 185 GLN B C 1
ATOM 3020 O O . GLN B 1 185 ? 35.702 49.302 73.507 1.00 24.12 185 GLN B O 1
ATOM 3026 N N . PHE B 1 186 ? 33.651 48.583 74.186 1.00 21.64 186 PHE B N 1
ATOM 3027 C CA . PHE B 1 186 ? 33.644 49.339 75.445 1.00 22.06 186 PHE B CA 1
ATOM 3028 C C . PHE B 1 186 ? 33.416 48.349 76.582 1.00 21.57 186 PHE B C 1
ATOM 3029 O O . PHE B 1 186 ? 32.365 48.357 77.225 1.00 21.39 186 PHE B O 1
ATOM 3037 N N . PRO B 1 187 ? 34.415 47.507 76.844 1.00 23.38 187 PRO B N 1
ATOM 3038 C CA . PRO B 1 187 ? 34.213 46.394 77.778 1.00 24.19 187 PRO B CA 1
ATOM 3039 C C . PRO B 1 187 ? 33.884 46.824 79.220 1.00 24.72 187 PRO B C 1
ATOM 3040 O O . PRO B 1 187 ? 33.195 46.088 79.942 1.00 23.44 187 PRO B O 1
ATOM 3044 N N 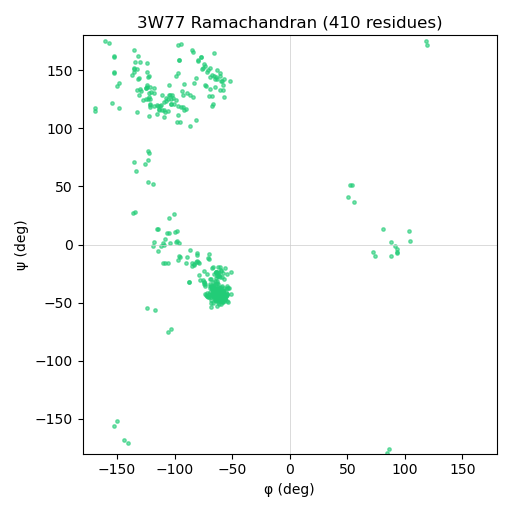. ASP B 1 188 ? 34.335 48.007 79.634 1.00 26.16 188 ASP B N 1
ATOM 3045 C CA . ASP B 1 188 ? 33.978 48.515 80.962 1.00 28.03 188 ASP B CA 1
ATOM 3046 C C . ASP B 1 188 ? 32.469 48.702 81.166 1.00 28.13 188 ASP B C 1
ATOM 3047 O O . ASP B 1 188 ? 31.992 48.606 82.298 1.00 29.20 188 ASP B O 1
ATOM 3052 N N . LYS B 1 189 ? 31.734 48.955 80.080 1.00 24.55 189 LYS B N 1
ATOM 3053 C CA . LYS B 1 189 ? 30.281 49.170 80.127 1.00 23.21 189 LYS B CA 1
ATOM 3054 C C . LYS B 1 189 ? 29.483 47.969 79.572 1.00 20.38 189 LYS B C 1
ATOM 3055 O O . LYS B 1 189 ? 28.261 48.074 79.388 1.00 19.18 189 LYS B O 1
ATOM 3061 N N . ALA B 1 190 ? 30.152 46.845 79.322 1.00 19.05 190 ALA B N 1
ATOM 3062 C CA . ALA B 1 190 ? 29.488 45.702 78.642 1.00 17.46 190 ALA B CA 1
ATOM 3063 C C . ALA B 1 190 ? 28.266 45.209 79.398 1.00 17.89 190 ALA B C 1
ATOM 3064 O O . ALA B 1 190 ? 27.229 44.942 78.790 1.00 16.59 190 ALA B O 1
ATOM 3066 N N . GLU B 1 191 ? 28.377 45.115 80.724 1.00 18.86 191 GLU B N 1
ATOM 3067 C CA . GLU B 1 191 ? 27.272 44.557 81.503 1.00 19.32 191 GLU B CA 1
ATOM 3068 C C . GLU B 1 191 ? 26.024 45.423 81.355 1.00 19.10 191 GLU B C 1
ATOM 3069 O O . GLU B 1 191 ? 24.911 44.890 81.168 1.00 17.68 191 GLU B O 1
ATOM 3075 N N . GLU B 1 192 ? 26.211 46.744 81.409 1.00 18.65 192 GLU B N 1
ATOM 3076 C CA . GLU B 1 192 ? 25.100 47.684 81.311 1.00 18.83 192 GLU B CA 1
ATOM 3077 C C . GLU B 1 192 ? 24.576 47.776 79.885 1.00 16.97 192 GLU B C 1
ATOM 3078 O O . GLU B 1 192 ? 23.381 47.906 79.683 1.00 15.60 192 GLU B O 1
ATOM 3084 N N . ILE B 1 193 ? 25.476 47.681 78.903 1.00 15.93 193 ILE B N 1
ATOM 3085 C CA . ILE B 1 193 ? 25.040 47.672 77.487 1.00 15.25 193 ILE B CA 1
ATOM 3086 C C . ILE B 1 193 ? 24.117 46.468 77.213 1.00 14.59 193 ILE B C 1
ATOM 3087 O O . ILE B 1 193 ? 23.027 46.596 76.623 1.00 13.79 193 ILE B O 1
ATOM 3092 N N . ILE B 1 194 ? 24.530 45.304 77.706 1.00 14.29 194 ILE B N 1
ATOM 3093 C CA . ILE B 1 194 ? 23.774 44.085 77.480 1.00 14.60 194 ILE B CA 1
ATOM 3094 C C . ILE B 1 194 ? 22.437 44.100 78.231 1.00 14.18 194 ILE B C 1
ATOM 3095 O O . ILE B 1 194 ? 21.387 43.818 77.632 1.00 14.02 194 ILE B O 1
ATOM 3100 N N . ALA B 1 195 ? 22.473 44.464 79.515 1.00 14.86 195 ALA B N 1
ATOM 3101 C CA . ALA B 1 195 ? 21.228 44.609 80.298 1.00 15.20 195 ALA B CA 1
ATOM 3102 C C . ALA B 1 195 ? 20.218 45.574 79.644 1.00 15.82 195 ALA B C 1
ATOM 3103 O O . ALA B 1 195 ? 19.010 45.289 79.596 1.00 15.46 195 ALA B O 1
ATOM 3105 N N . ALA B 1 196 ? 20.709 46.703 79.124 1.00 16.16 196 ALA B N 1
ATOM 3106 C CA . ALA B 1 196 ? 19.819 47.675 78.487 1.00 16.57 196 ALA B CA 1
ATOM 3107 C C . ALA B 1 196 ? 19.097 47.097 77.269 1.00 16.58 196 ALA B C 1
ATOM 3108 O O . ALA B 1 196 ? 17.898 47.327 77.071 1.00 17.20 196 ALA B O 1
ATOM 3110 N N . GLY B 1 197 ? 19.818 46.285 76.493 1.00 16.10 197 GLY B N 1
ATOM 3111 C CA . GLY B 1 197 ? 19.246 45.556 75.353 1.00 16.22 197 GLY B CA 1
ATOM 3112 C C . GLY B 1 197 ? 18.212 44.536 75.773 1.00 17.30 197 GLY B C 1
ATOM 3113 O O . GLY B 1 197 ? 17.144 44.389 75.137 1.00 16.69 197 GLY B O 1
ATOM 3114 N N . LEU B 1 198 ? 18.494 43.825 76.860 1.00 17.25 198 LEU B N 1
ATOM 3115 C CA . LEU B 1 198 ? 17.516 42.862 77.371 1.00 18.37 198 LEU B CA 1
ATOM 3116 C C . LEU B 1 198 ? 16.221 43.559 77.853 1.00 19.33 198 LEU B C 1
ATOM 3117 O O . LEU B 1 198 ? 15.114 43.052 77.629 1.00 19.29 198 LEU B O 1
ATOM 3122 N N . GLU B 1 199 ? 16.352 44.735 78.481 1.00 19.48 199 GLU B N 1
ATOM 3123 C CA . GLU B 1 199 ? 15.172 45.540 78.878 1.00 21.48 199 GLU B CA 1
ATOM 3124 C C . GLU B 1 199 ? 14.360 46.014 77.665 1.00 21.55 199 GLU B C 1
ATOM 3125 O O . GLU B 1 199 ? 13.104 45.931 77.648 1.00 21.24 199 GLU B O 1
ATOM 3131 N N . GLU B 1 200 ? 15.075 46.519 76.659 1.00 20.71 200 GLU B N 1
ATOM 3132 C CA . GLU B 1 200 ? 14.456 46.954 75.401 1.00 21.46 200 GLU B CA 1
ATOM 3133 C C . GLU B 1 200 ? 13.736 45.761 74.749 1.00 20.57 200 GLU B C 1
ATOM 3134 O O . GLU B 1 200 ? 12.592 45.899 74.282 1.00 20.16 200 GLU B O 1
ATOM 3140 N N . ALA B 1 201 ? 14.387 44.590 74.737 1.00 19.41 201 ALA B N 1
ATOM 3141 C CA . ALA B 1 201 ? 13.742 43.360 74.197 1.00 19.12 201 ALA B CA 1
ATOM 3142 C C . ALA B 1 201 ? 12.429 43.030 74.901 1.00 19.47 201 ALA B C 1
ATOM 3143 O O . ALA B 1 201 ? 11.428 42.661 74.256 1.00 19.31 201 ALA B O 1
ATOM 3145 N N . ALA B 1 202 ? 12.450 43.115 76.228 1.00 19.91 202 ALA B N 1
ATOM 3146 C CA . ALA B 1 202 ? 11.247 42.856 76.989 1.00 21.37 202 ALA B CA 1
ATOM 3147 C C . ALA B 1 202 ? 10.129 43.825 76.611 1.00 22.80 202 ALA B C 1
ATOM 3148 O O . ALA B 1 202 ? 8.969 43.395 76.421 1.00 23.89 202 ALA B O 1
ATOM 3150 N N . LYS B 1 203 ? 10.457 45.111 76.468 1.00 23.05 203 LYS B N 1
ATOM 3151 C CA . LYS B 1 203 ? 9.442 46.112 76.135 1.00 25.06 203 LYS B CA 1
ATOM 3152 C C . LYS B 1 203 ? 8.858 45.899 74.739 1.00 24.32 203 LYS B C 1
ATOM 3153 O O . LYS B 1 203 ? 7.625 45.913 74.559 1.00 24.92 203 LYS B O 1
ATOM 3159 N N . VAL B 1 204 ? 9.736 45.648 73.766 1.00 21.52 204 VAL B N 1
ATOM 3160 C CA . VAL B 1 204 ? 9.311 45.394 72.385 1.00 20.96 204 VAL B CA 1
ATOM 3161 C C . VAL B 1 204 ? 8.507 44.102 72.286 1.00 21.28 204 VAL B C 1
ATOM 3162 O O . VAL B 1 204 ? 7.444 44.082 71.622 1.00 21.39 204 VAL B O 1
ATOM 3166 N N . ALA B 1 205 ? 8.962 43.044 72.968 1.00 20.49 205 ALA B N 1
ATOM 3167 C CA . ALA B 1 205 ? 8.269 41.748 72.893 1.00 22.28 205 ALA B CA 1
ATOM 3168 C C . ALA B 1 205 ? 6.842 41.821 73.443 1.00 23.86 205 ALA B C 1
ATOM 3169 O O . ALA B 1 205 ? 5.951 41.159 72.931 1.00 23.58 205 ALA B O 1
ATOM 3171 N N . SER B 1 206 ? 6.639 42.660 74.458 1.00 25.10 206 SER B N 1
ATOM 3172 C CA . SER B 1 206 ? 5.314 42.843 75.055 1.00 29.93 206 SER B CA 1
ATOM 3173 C C . SER B 1 206 ? 4.292 43.461 74.121 1.00 31.40 206 SER B C 1
ATOM 3174 O O . SER B 1 206 ? 3.101 43.206 74.263 1.00 36.02 206 SER B O 1
ATOM 3177 N N . LYS B 1 207 ? 4.762 44.316 73.217 1.00 31.67 207 LYS B N 1
ATOM 3178 C CA . LYS B 1 207 ? 3.927 45.042 72.263 1.00 33.86 207 LYS B CA 1
ATOM 3179 C C . LYS B 1 207 ? 3.867 44.372 70.889 1.00 32.30 207 LYS B C 1
ATOM 3180 O O . LYS B 1 207 ? 3.055 44.748 70.045 1.00 33.50 207 LYS B O 1
ATOM 3186 N N . PHE B 1 208 ? 4.752 43.410 70.650 1.00 28.54 208 PHE B N 1
ATOM 3187 C CA . PHE B 1 208 ? 4.944 42.854 69.306 1.00 26.85 208 PHE B CA 1
ATOM 3188 C C . PHE B 1 208 ? 3.783 41.922 68.928 1.00 29.11 208 PHE B C 1
ATOM 3189 O O . PHE B 1 208 ? 3.371 41.896 67.751 1.00 30.61 208 PHE B O 1
#

Secondary structure (DSSP, 8-state):
-EEEEEE---S-GGG-HHHHHHHHHHHHHHHH-TTSEEEEEEGGGS--PPPSHHHHHHHHHHHHT----HHHHHHHHHHHHHHHHHHH-SEEEEEEE-BTTB--HHHHHHHHHH--BTTTEE--TT--EES-TT-EEEEEEEESS--SSSTTGGG-BSHHHHHHHHHHTT--S-EEEEEE-TTTSGGGHHHHHHHHHHHHHHHHHH-/-EEEEEE---S-TTT-HHHHHHHHHHHHHHHH-TTSEEEEEEGGGS--PPP-HHHHHHHHHTTTT----HHHHHHHHHHHHHHHHHHH-SEEEEEEE-BTTB--HHHHHHHHHH--BTTTEE--TT--EES-TT-EEEEEEEESS--SSSTTGGG-BSHHHHHHHHHHTT--S-EEEEEE-TTTSGGGHHHHHHHHHHHHHHHHHH-

Nearest PDB structures (foldseek):
  3w77-assembly1_B  TM=9.984E-01  e=2.203E-40  Bacillus sp. B29
  3p0r-assembly1_A-2  TM=9.976E-01  e=7.210E-40  Bacillus anthracis str. Sterne
  6jxn-assembly2_B  TM=9.406E-01  e=9.214E-26  Bacillus smithii
  3w78-assembly2_D  TM=9.370E-01  e=2.678E-25  Bacillus sp. B29
  6qu0-assembly1_B  TM=9.269E-01  e=6.196E-24  Halalkalibacter okhensis

Solvent-accessible surface area: 19084 Å² total; per-residue (Å²): 64,51,0,3,0,1,38,0,4,54,60,51,20,139,100,4,24,5,3,66,0,4,77,23,0,15,56,40,0,96,141,47,40,103,145,34,81,39,60,94,12,24,1,48,167,61,153,10,64,50,19,5,23,56,14,41,28,0,41,116,58,50,72,124,66,110,134,63,72,106,99,9,38,127,15,14,56,36,2,45,121,3,1,69,56,0,51,130,3,71,33,0,0,0,3,0,8,23,42,41,25,12,2,3,5,3,1,5,0,0,1,17,3,0,38,38,54,53,96,0,14,103,161,43,139,155,28,78,65,20,67,2,47,123,10,76,0,1,0,1,0,6,12,18,21,36,34,79,127,47,133,32,38,126,25,16,3,0,18,79,5,0,32,29,6,0,36,77,0,16,8,88,140,50,58,64,4,63,2,35,0,19,110,106,96,97,149,112,20,158,122,32,38,62,60,7,45,132,80,0,28,126,16,0,50,154,3,64,45,0,2,0,1,33,0,3,55,57,49,21,150,108,4,28,4,3,96,0,3,76,22,0,15,54,40,0,97,146,49,42,108,141,35,80,40,51,96,12,24,1,48,168,59,151,8,55,48,19,5,24,56,11,44,39,0,31,125,41,37,89,117,82,116,133,65,75,135,96,11,47,114,14,15,61,36,1,43,120,2,0,65,48,0,53,124,3,72,30,0,0,0,3,0,7,22,42,44,25,13,2,2,4,2,0,5,0,0,1,17,4,0,39,24,48,47,96,0,14,102,162,46,136,153,29,79,65,20,70,2,47,130,14,78,1,0,0,0,0,6,12,17,21,36,32,76,125,49,137,31,38,132,31,16,4,0,19,73,4,0,30,28,6,0,36,78,0,16,7,86,138,53,59,55,0,54,2,37,0,18,111,101,98,93,141,115,22,144,102,37,31,48,52,4,38,113,69,0,29,152,28,0,68,187,4

Radius of gyration: 21.82 Å; Cα contacts (8 Å, |Δi|>4): 758; chains: 2; bounding box: 57×41×57 Å

Sequence (414 aa):
ATVLFVKANNRPAEQAVSVKLYEAFLANYKEAHPNDTVVELDLYKEELPYVGVDMINGTFKAGKGFDLTEEEAKAVAVADKYLNQFLEADKVVFGFPLWNLTIPAVLHTYIDYLNRAGKTFKYTPEGPVGLIGDKKIALLNARGGVYSEGPAAEVEMAVKYVASMMGFFGATNMETVIIEGHNQFPDKAEEIIAAGLEEAAKVASKFATVLFVKANNRPAEQAVSVKLYEAFLANYKEAHPNDTVVELDLYKEELPYVGVDMINGTFKAGKGFDLTEEEAKAVAVADKYLNQFLEADKVVFGFPLWNLTIPAVLHTYIDYLNRAGKTFKYTPEGPVGLIGDKKIALLNARGGVYSEGPAAEVEMAVKYVASMMGFFGATNMETVIIEGHNQFPDKAEEIIAAGLEEAAKVASKF

B-factor: mean 20.45, std 7.33, range [9.48, 51.46]